Protein AF-A0A9X0CM76-F1 (afdb_monomer_lite)

pLDDT: mean 75.49, std 19.3, range [27.56, 98.38]

Radius of gyration: 37.29 Å; chains: 1; bounding box: 76×87×122 Å

Organism: NCBI:txid174260

InterPro domains:
  IPR015422 Pyridoxal phosphate-dependent transferase, small domain [G3DSA:3.90.1150.10] (5-113)
  IPR015424 Pyridoxal phosphate-dependent transferase [SSF53383] (2-119)
  IPR028751 Cation channel sperm-associated auxiliary subunit delta/epsilon [PTHR33722] (123-480)
  IPR053814 CATSPERD/E, C-terminal domain [PF22850] (267-472)

Sequence (485 aa):
MLAFRYALSEFKAEGGVDGRANRYMENCQVLQDGMRKLGFKKFLDDTHEGYIITSYYNPSHPNYNFEEFYNRLNDKDQVIYPGKVSNADCFRIGNIGKLYPADMEHLLKCIEEVLGEMGHEALLHNFRPTYFLDKGETIEAWAKLIPEPWEDNRLINPSSGGQEGGGQFPLDRKKTNDKGGTQLHKVVISVKALHIDNYMSMKFYRNLVILFRLSETASDVLFRIEAFSEDQTCVTLKAETNVTVGCPLSRHLILRGKPIRCDGFKNYSFVIPSYQQKRIFSANREVSDKTVEYDLLKLGCPYSVQNNKAFKPGIDLYDGETFVKEVDVNYVLWEQHGRTGYKYSATMKEAGCISEAQSWEKMTKAMQVPSMESAWNKENYQSCFKESSNDPVAAANLDQPYEILNSSQAASHIVWYDVGTFVFTLKVIDPDFSLCNLTVEFGVQVYGTRSVMEEIPTFVVLGSSCLTIIILLLSGYYTAVLCSD

Structure (mmCIF, N/CA/C/O backbone):
data_AF-A0A9X0CM76-F1
#
_entry.id   AF-A0A9X0CM76-F1
#
loop_
_atom_site.group_PDB
_atom_site.id
_atom_site.type_symbol
_atom_site.label_atom_id
_atom_site.label_alt_id
_atom_site.label_comp_id
_atom_site.label_asym_id
_atom_site.label_entity_id
_atom_site.label_seq_id
_atom_site.pdbx_PDB_ins_code
_atom_site.Cartn_x
_atom_site.Cartn_y
_atom_site.Cartn_z
_atom_site.occupancy
_atom_site.B_iso_or_equiv
_atom_site.auth_seq_id
_atom_site.auth_comp_id
_atom_site.auth_asym_id
_atom_site.auth_atom_id
_atom_site.pdbx_PDB_model_num
ATOM 1 N N . MET A 1 1 ? -25.161 -39.133 43.475 1.00 65.69 1 MET A N 1
ATOM 2 C CA . MET A 1 1 ? -25.213 -39.730 42.115 1.00 65.69 1 MET A CA 1
ATOM 3 C C . MET A 1 1 ? -26.535 -39.512 41.364 1.00 65.69 1 MET A C 1
ATOM 5 O O . MET A 1 1 ? -26.507 -39.578 40.142 1.00 65.69 1 MET A O 1
ATOM 9 N N . LEU A 1 2 ? -27.668 -39.210 42.022 1.00 91.56 2 LEU A N 1
ATOM 10 C CA . LEU A 1 2 ? -28.949 -38.939 41.337 1.00 91.56 2 LEU A CA 1
ATOM 11 C C . LEU A 1 2 ? -28.880 -37.751 40.351 1.00 91.56 2 LEU A C 1
ATOM 13 O O . LEU A 1 2 ? -29.299 -37.895 39.207 1.00 91.56 2 LEU A O 1
ATOM 17 N N . ALA A 1 3 ? -28.269 -36.627 40.747 1.00 93.50 3 ALA A N 1
ATOM 18 C CA . ALA A 1 3 ? -28.123 -35.446 39.884 1.00 93.50 3 ALA A CA 1
ATOM 19 C C . ALA A 1 3 ? -27.308 -35.723 38.606 1.00 93.50 3 ALA A C 1
ATOM 21 O O . ALA A 1 3 ? -27.710 -35.325 37.518 1.00 93.50 3 ALA A O 1
ATOM 22 N N . PHE A 1 4 ? -26.202 -36.469 38.707 1.00 95.56 4 PHE A N 1
ATOM 23 C CA . PHE A 1 4 ? -25.381 -36.812 37.539 1.00 95.56 4 PHE A CA 1
ATOM 24 C C . PHE A 1 4 ? -26.124 -37.724 36.555 1.00 95.56 4 PHE A C 1
ATOM 26 O O . PHE A 1 4 ? -26.039 -37.534 35.346 1.00 95.56 4 PHE A O 1
ATOM 33 N N . ARG A 1 5 ? -26.919 -38.679 37.060 1.00 95.62 5 ARG A N 1
ATOM 34 C CA . ARG A 1 5 ? -27.781 -39.509 36.207 1.00 95.62 5 ARG A CA 1
ATOM 35 C C . ARG A 1 5 ? -28.795 -38.659 35.436 1.00 95.62 5 ARG A C 1
ATOM 37 O O . ARG A 1 5 ? -29.006 -38.920 34.256 1.00 95.62 5 ARG A O 1
ATOM 44 N N . TYR A 1 6 ? -29.387 -37.657 36.083 1.00 95.88 6 TYR A N 1
ATOM 45 C CA . TYR A 1 6 ? -30.317 -36.737 35.428 1.00 95.88 6 TYR A CA 1
ATOM 46 C C . TYR A 1 6 ? -29.615 -35.842 34.388 1.00 95.88 6 TYR A C 1
ATOM 48 O O . TYR A 1 6 ? -30.087 -35.710 33.261 1.00 95.88 6 TYR A O 1
ATOM 56 N N . ALA A 1 7 ? -28.418 -35.336 34.701 1.00 95.94 7 ALA A N 1
ATOM 57 C CA . ALA A 1 7 ? -27.594 -34.591 33.746 1.00 95.94 7 ALA A CA 1
ATOM 58 C C . ALA A 1 7 ? -27.232 -35.427 32.503 1.00 95.94 7 ALA A C 1
ATOM 60 O O . ALA A 1 7 ? -27.201 -34.902 31.391 1.00 95.94 7 ALA A O 1
ATOM 61 N N . LEU A 1 8 ? -27.002 -36.738 32.664 1.00 96.69 8 LEU A N 1
ATOM 62 C CA . LEU A 1 8 ? -26.784 -37.654 31.540 1.00 96.69 8 LEU A CA 1
ATOM 63 C C . LEU A 1 8 ? -28.044 -37.862 30.689 1.00 96.69 8 LEU A C 1
ATOM 65 O O . LEU A 1 8 ? -27.916 -38.041 29.479 1.00 96.69 8 LEU A O 1
ATOM 69 N N . SER A 1 9 ? -29.248 -37.851 31.276 1.00 96.56 9 SER A N 1
ATOM 70 C CA . SER A 1 9 ? -30.484 -37.887 30.481 1.00 96.56 9 SER A CA 1
ATOM 71 C C . SER A 1 9 ? -30.706 -36.595 29.700 1.00 96.56 9 SER A C 1
ATOM 73 O O . SER A 1 9 ? -31.001 -36.679 28.512 1.00 96.56 9 SER A O 1
ATOM 75 N N . GLU A 1 10 ? -30.493 -35.425 30.310 1.00 96.94 10 GLU A N 1
ATOM 76 C CA . GLU A 1 10 ? -30.585 -34.137 29.605 1.00 96.94 10 GLU A CA 1
ATOM 77 C C . GLU A 1 10 ? -29.534 -34.033 28.495 1.00 96.94 10 GLU A C 1
ATOM 79 O O . GLU A 1 10 ? -29.853 -33.642 27.380 1.00 96.94 10 GLU A O 1
ATOM 84 N N . PHE A 1 11 ? -28.300 -34.476 28.757 1.00 96.88 11 PHE A N 1
ATOM 85 C CA . PHE A 1 11 ? -27.236 -34.546 27.752 1.00 96.88 11 PHE A CA 1
ATOM 86 C C . PHE A 1 11 ? -27.614 -35.408 26.549 1.00 96.88 11 PHE A C 1
ATOM 88 O O . PHE A 1 11 ? -27.370 -35.019 25.412 1.00 96.88 11 PHE A O 1
ATOM 95 N N . LYS A 1 12 ? -28.235 -36.570 26.778 1.00 96.88 12 LYS A N 1
ATOM 96 C CA . LYS A 1 12 ? -28.722 -37.423 25.686 1.00 96.88 12 LYS A CA 1
ATOM 97 C C . LYS A 1 12 ? -29.874 -36.768 24.924 1.00 96.88 12 LYS A C 1
ATOM 99 O O . LYS A 1 12 ? -29.884 -36.846 23.702 1.00 96.88 12 LYS A O 1
ATOM 104 N N . ALA A 1 13 ? -30.809 -36.126 25.626 1.00 96.88 13 ALA A N 1
ATOM 105 C CA . ALA A 1 13 ? -31.938 -35.426 25.012 1.00 96.88 13 ALA A CA 1
ATOM 106 C C . ALA A 1 13 ? -31.493 -34.234 24.148 1.00 96.88 13 ALA A C 1
ATOM 108 O O . ALA A 1 13 ? -32.104 -33.962 23.122 1.00 96.88 13 ALA A O 1
ATOM 109 N N . GLU A 1 14 ? -30.401 -33.571 24.529 1.00 96.62 14 GLU A N 1
ATOM 110 C CA . GLU A 1 14 ? -29.774 -32.476 23.781 1.00 96.62 14 GLU A CA 1
ATOM 111 C C . GLU A 1 14 ? -29.031 -32.942 22.509 1.00 96.62 14 GLU A C 1
ATOM 113 O O . GLU A 1 14 ? -28.583 -32.118 21.722 1.00 96.62 14 GLU A O 1
ATOM 118 N N . GLY A 1 15 ? -28.889 -34.254 22.279 1.00 97.12 15 GLY A N 1
ATOM 119 C CA . GLY A 1 15 ? -28.137 -34.796 21.139 1.00 97.12 15 GLY A CA 1
ATOM 120 C C . GLY A 1 15 ? -26.705 -35.222 21.475 1.00 97.12 15 GLY A C 1
ATOM 121 O O . GLY A 1 15 ? -25.874 -35.366 20.582 1.00 97.12 15 GLY A O 1
ATOM 122 N N . GLY A 1 16 ? -26.398 -35.445 22.755 1.00 97.00 16 GLY A N 1
ATOM 123 C CA . GLY A 1 16 ? -25.097 -35.936 23.195 1.00 97.00 16 GLY A CA 1
ATOM 124 C C . GLY A 1 16 ? -23.978 -34.921 22.971 1.00 97.00 16 GLY A C 1
ATOM 125 O O . GLY A 1 16 ? -24.158 -33.721 23.184 1.00 97.00 16 GLY A O 1
ATOM 126 N N . VAL A 1 17 ? -22.795 -35.417 22.594 1.00 96.94 17 VAL A N 1
ATOM 127 C CA . VAL A 1 17 ? -21.596 -34.581 22.428 1.00 96.94 17 VAL A CA 1
ATOM 128 C C . VAL A 1 17 ? -21.822 -33.536 21.342 1.00 96.94 17 VAL A C 1
ATOM 130 O O . VAL A 1 17 ? -21.601 -32.361 21.609 1.00 96.94 17 VAL A O 1
ATOM 133 N N . ASP A 1 18 ? -22.310 -33.944 20.170 1.00 97.25 18 ASP A N 1
ATOM 134 C CA . ASP A 1 18 ? -22.439 -33.060 19.008 1.00 97.25 18 ASP A CA 1
ATOM 135 C C . ASP A 1 18 ? -23.444 -31.934 19.263 1.00 97.25 18 ASP A C 1
ATOM 137 O O . ASP A 1 18 ? -23.136 -30.765 19.041 1.00 97.25 18 ASP A O 1
ATOM 141 N N . GLY A 1 19 ? -24.619 -32.262 19.813 1.00 97.25 19 GLY A N 1
ATOM 142 C CA . GLY A 1 19 ? -25.639 -31.259 20.131 1.00 97.25 19 GLY A CA 1
ATOM 143 C C . GLY A 1 19 ? -25.148 -30.217 21.139 1.00 97.25 19 GLY A C 1
ATOM 144 O O . GLY A 1 19 ? -25.282 -29.012 20.916 1.00 97.25 19 GLY A O 1
ATOM 145 N N . ARG A 1 20 ? -24.489 -30.666 22.213 1.00 98.00 20 ARG A N 1
ATOM 146 C CA . ARG A 1 20 ? -23.946 -29.766 23.238 1.00 98.00 20 ARG A CA 1
ATOM 147 C C . ARG A 1 20 ? -22.737 -28.968 22.751 1.00 98.00 20 ARG A C 1
ATOM 149 O O . ARG A 1 20 ? -22.618 -27.793 23.086 1.00 98.00 20 ARG A O 1
ATOM 156 N N . ALA A 1 21 ? -21.850 -29.587 21.972 1.00 97.38 21 ALA A N 1
ATOM 157 C CA . ALA A 1 21 ? -20.701 -28.915 21.374 1.00 97.38 21 ALA A CA 1
ATOM 158 C C . ALA A 1 21 ? -21.150 -27.801 20.424 1.00 97.38 21 ALA A C 1
ATOM 160 O O . ALA A 1 21 ? -20.623 -26.696 20.514 1.00 97.38 21 ALA A O 1
ATOM 161 N N . ASN A 1 22 ? -22.167 -28.050 19.592 1.00 97.56 22 ASN A N 1
ATOM 162 C CA . ASN A 1 22 ? -22.740 -27.037 18.704 1.00 97.56 22 ASN A CA 1
ATOM 163 C C . ASN A 1 22 ? -23.244 -25.819 19.481 1.00 97.56 22 ASN A C 1
ATOM 165 O O . ASN A 1 22 ? -22.874 -24.695 19.152 1.00 97.56 22 ASN A O 1
ATOM 169 N N . ARG A 1 23 ? -23.999 -26.032 20.567 1.00 98.06 23 ARG A N 1
ATOM 170 C CA . ARG A 1 23 ? -24.462 -24.929 21.420 1.00 98.06 23 ARG A CA 1
ATOM 171 C C . ARG A 1 23 ? -23.308 -24.170 22.075 1.00 98.06 23 ARG A C 1
ATOM 173 O O . ARG A 1 23 ? -23.333 -22.947 22.121 1.00 98.06 23 ARG A O 1
ATOM 180 N N . TYR A 1 24 ? -22.290 -24.866 22.581 1.00 98.19 24 TYR A N 1
ATOM 181 C CA . TYR A 1 24 ? -21.132 -24.195 23.181 1.00 98.19 24 TYR A CA 1
ATOM 182 C C . TYR A 1 24 ? -20.336 -23.382 22.151 1.00 98.19 24 TYR A C 1
ATOM 184 O O . TYR A 1 24 ? -19.917 -22.270 22.459 1.00 98.19 24 TYR A O 1
ATOM 192 N N . MET A 1 25 ? -20.178 -23.886 20.924 1.00 96.94 25 MET A N 1
ATOM 193 C CA . MET A 1 25 ? -19.559 -23.134 19.828 1.00 96.94 25 MET A CA 1
ATOM 194 C C . MET A 1 25 ? -20.367 -21.886 19.463 1.00 96.94 25 MET A C 1
ATOM 196 O O . MET A 1 25 ? -19.781 -20.813 19.339 1.00 96.94 25 MET A O 1
ATOM 200 N N . GLU A 1 26 ? -21.693 -21.997 19.357 1.00 98.00 26 GLU A N 1
ATOM 201 C CA . GLU A 1 26 ? -22.575 -20.860 19.068 1.00 98.00 26 GLU A CA 1
ATOM 202 C C . GLU A 1 26 ? -22.518 -19.803 20.182 1.00 98.00 26 GLU A C 1
ATOM 204 O O . GLU A 1 26 ? -22.287 -18.626 19.907 1.00 98.00 26 GLU A O 1
ATOM 209 N N . ASN A 1 27 ? -22.616 -20.221 21.450 1.00 98.38 27 ASN A N 1
ATOM 210 C CA . ASN A 1 27 ? -22.455 -19.324 22.595 1.00 98.38 27 ASN A CA 1
ATOM 211 C C . ASN A 1 27 ? -21.094 -18.613 22.567 1.00 98.38 27 ASN A C 1
ATOM 213 O O . ASN A 1 27 ? -21.009 -17.405 22.789 1.00 98.38 27 ASN A O 1
ATOM 217 N N . CYS A 1 28 ? -20.022 -19.366 22.299 1.00 96.81 28 CYS A N 1
ATOM 218 C CA . CYS A 1 28 ? -18.670 -18.830 22.204 1.00 96.81 28 CYS A CA 1
ATOM 219 C C . CYS A 1 28 ? -18.570 -17.776 21.102 1.00 96.81 28 CYS A C 1
ATOM 221 O O . CYS A 1 28 ? -18.026 -16.700 21.337 1.00 96.81 28 CYS A O 1
ATOM 223 N N . GLN A 1 29 ? -19.143 -18.044 19.931 1.00 96.06 29 GLN A N 1
ATOM 224 C CA . GLN A 1 29 ? -19.133 -17.111 18.813 1.00 96.06 29 GLN A CA 1
ATOM 225 C C . GLN A 1 29 ? -19.881 -15.813 19.143 1.00 96.06 29 GLN A C 1
ATOM 227 O O . GLN A 1 29 ? -19.315 -14.733 18.975 1.00 96.06 29 GLN A O 1
ATOM 232 N N . VAL A 1 30 ? -21.105 -15.906 19.679 1.00 97.44 30 VAL A N 1
ATOM 233 C CA . VAL A 1 30 ? -21.900 -14.734 20.091 1.00 97.44 30 VAL A CA 1
ATOM 234 C C . VAL A 1 30 ? -21.137 -13.888 21.109 1.00 97.44 30 VAL A C 1
ATOM 236 O O . VAL A 1 30 ? -21.009 -12.673 20.940 1.00 97.44 30 VAL A O 1
ATOM 239 N N . LEU A 1 31 ? -20.568 -14.534 22.131 1.00 96.19 31 LEU A N 1
ATOM 240 C CA . LEU A 1 31 ? -19.777 -13.868 23.159 1.00 96.19 31 LEU A CA 1
ATOM 241 C C . LEU A 1 31 ? -18.532 -13.192 22.570 1.00 96.19 31 LEU A C 1
ATOM 243 O O . LEU A 1 31 ? -18.274 -12.025 22.855 1.00 96.19 31 LEU A O 1
ATOM 247 N N . GLN A 1 32 ? -17.756 -13.893 21.741 1.00 92.31 32 GLN A N 1
ATOM 248 C CA . GLN A 1 32 ? -16.532 -13.347 21.156 1.00 92.31 32 GLN A CA 1
ATOM 249 C C . GLN A 1 32 ? -16.815 -12.166 20.226 1.00 92.31 32 GLN A C 1
ATOM 251 O O . GLN A 1 32 ? -16.112 -11.156 20.300 1.00 92.31 32 GLN A O 1
ATOM 256 N N . ASP A 1 33 ? -17.856 -12.252 19.399 1.00 87.00 33 ASP A N 1
ATOM 257 C CA . ASP A 1 33 ? -18.255 -11.164 18.509 1.00 87.00 33 ASP A CA 1
ATOM 258 C C . ASP A 1 33 ? -18.768 -9.950 19.291 1.00 87.00 33 ASP A C 1
ATOM 260 O O . ASP A 1 33 ? -18.425 -8.814 18.957 1.00 87.00 33 ASP A O 1
ATOM 264 N N . GLY A 1 34 ? -19.548 -10.170 20.351 1.00 80.25 34 GLY A N 1
ATOM 265 C CA . GLY A 1 34 ? -20.029 -9.108 21.231 1.00 80.25 34 GLY A CA 1
ATOM 266 C C . GLY A 1 34 ? -18.911 -8.426 22.014 1.00 80.25 34 GLY A C 1
ATOM 267 O O . GLY A 1 34 ? -18.775 -7.207 21.961 1.00 80.25 34 GLY A O 1
ATOM 268 N N . MET A 1 35 ? -18.046 -9.201 22.668 1.00 84.62 35 MET A N 1
ATOM 269 C CA . MET A 1 35 ? -16.908 -8.672 23.427 1.00 84.62 35 MET A CA 1
ATOM 270 C C . MET A 1 35 ? -15.946 -7.891 22.525 1.00 84.62 35 MET A C 1
ATOM 272 O O . MET A 1 35 ? -15.453 -6.835 22.919 1.00 84.62 35 MET A O 1
ATOM 276 N N . ARG A 1 36 ? -15.734 -8.350 21.280 1.00 80.56 36 ARG A N 1
ATOM 277 C CA . ARG A 1 36 ? -14.950 -7.619 20.272 1.00 80.56 36 ARG A CA 1
ATOM 278 C C . ARG A 1 36 ? -15.606 -6.286 19.898 1.00 80.56 36 ARG A C 1
ATOM 280 O O . ARG A 1 36 ? -14.904 -5.286 19.783 1.00 80.56 36 ARG A O 1
ATOM 287 N N . LYS A 1 37 ? -16.935 -6.246 19.729 1.00 72.50 37 LYS A N 1
ATOM 288 C CA . LYS A 1 37 ? -17.690 -4.999 19.473 1.00 72.50 37 LYS A CA 1
ATOM 289 C C . LYS A 1 37 ? -17.604 -4.013 20.643 1.00 72.50 37 LYS A C 1
ATOM 291 O O . LYS A 1 37 ? -17.579 -2.811 20.400 1.00 72.50 37 LYS A O 1
ATOM 296 N N . LEU A 1 38 ? -17.516 -4.522 21.873 1.00 69.56 38 LEU A N 1
ATOM 297 C CA . LEU A 1 38 ? -17.310 -3.740 23.098 1.00 69.56 38 LEU A CA 1
ATOM 298 C C . LEU A 1 38 ? -15.839 -3.329 23.321 1.00 69.56 38 LEU A C 1
ATOM 300 O O . LEU A 1 38 ? -15.538 -2.634 24.284 1.00 69.56 38 LEU A O 1
ATOM 304 N N . GLY A 1 39 ? -14.917 -3.725 22.434 1.00 70.44 39 GLY A N 1
ATOM 305 C CA . GLY A 1 39 ? -13.511 -3.311 22.474 1.00 70.44 39 GLY A CA 1
ATOM 306 C C . GLY A 1 39 ? -12.586 -4.202 23.311 1.00 70.44 39 GLY A C 1
ATOM 307 O O . GLY A 1 39 ? -11.403 -3.888 23.441 1.00 70.44 39 GLY A O 1
ATOM 308 N N . PHE A 1 40 ? -13.069 -5.329 23.844 1.00 79.00 40 PHE A N 1
ATOM 309 C CA . PHE A 1 40 ? -12.217 -6.271 24.571 1.00 79.00 40 PHE A CA 1
ATOM 310 C C . PHE A 1 40 ? -11.341 -7.090 23.622 1.00 79.00 40 PHE A C 1
ATOM 312 O O . PHE A 1 40 ? -11.770 -7.547 22.559 1.00 79.00 40 PHE A O 1
ATOM 319 N N . LYS A 1 41 ? -10.103 -7.338 24.054 1.00 80.12 41 LYS A N 1
ATOM 320 C CA . LYS A 1 41 ? -9.128 -8.157 23.332 1.00 80.12 41 LYS A CA 1
ATOM 321 C C . LYS A 1 41 ? -8.969 -9.515 24.016 1.00 80.12 41 LYS A C 1
ATOM 323 O O . LYS A 1 41 ? -8.736 -9.572 25.224 1.00 80.12 41 LYS A O 1
ATOM 328 N N . LYS A 1 42 ? -9.062 -10.598 23.239 1.00 86.88 42 LYS A N 1
ATOM 329 C CA . LYS A 1 42 ? -8.761 -11.958 23.713 1.00 86.88 42 LYS A CA 1
ATOM 330 C C . LYS A 1 42 ? -7.273 -12.109 24.031 1.00 86.88 42 LYS A C 1
ATOM 332 O O . LYS A 1 42 ? -6.434 -11.465 23.401 1.00 86.88 42 LYS A O 1
ATOM 337 N N . PHE A 1 43 ? -6.963 -12.960 25.002 1.00 85.38 43 PHE A N 1
ATOM 338 C CA . PHE A 1 43 ? -5.590 -13.278 25.391 1.00 85.38 43 PHE A CA 1
ATOM 339 C C . PHE A 1 43 ? -4.913 -14.228 24.396 1.00 85.38 43 PHE A C 1
ATOM 341 O O . PHE A 1 43 ? -3.764 -14.007 24.024 1.00 85.38 43 PHE A O 1
ATOM 348 N N . LEU A 1 44 ? -5.630 -15.267 23.961 1.00 85.31 44 LEU A N 1
ATOM 349 C CA . LEU A 1 44 ? -5.152 -16.230 22.974 1.00 85.31 44 LEU A CA 1
ATOM 350 C C . LEU A 1 44 ? -5.693 -15.880 21.583 1.00 85.31 44 LEU A C 1
ATOM 352 O O . LEU A 1 44 ? -6.752 -15.263 21.438 1.00 85.31 44 LEU A O 1
ATOM 356 N N . ASP A 1 45 ? -4.938 -16.266 20.562 1.00 78.81 45 ASP A N 1
ATOM 357 C CA . ASP A 1 45 ? -5.367 -16.209 19.170 1.00 78.81 45 ASP A CA 1
ATOM 358 C C . ASP A 1 45 ? -6.316 -17.375 18.829 1.00 78.81 45 ASP A C 1
ATOM 360 O O . ASP A 1 45 ? -6.482 -18.338 19.583 1.00 78.81 45 ASP A O 1
ATOM 364 N N . ASP A 1 46 ? -6.963 -17.284 17.667 1.00 76.88 46 ASP A N 1
ATOM 365 C CA . ASP A 1 46 ? -7.993 -18.244 17.250 1.00 76.88 46 ASP A CA 1
ATOM 366 C C . ASP A 1 46 ? -7.443 -19.661 17.003 1.00 76.88 46 ASP A C 1
ATOM 368 O O . ASP A 1 46 ? -8.208 -20.621 16.953 1.00 76.88 46 ASP A O 1
ATOM 372 N N . THR A 1 47 ? -6.125 -19.818 16.848 1.00 76.56 47 THR A N 1
ATOM 373 C CA . THR A 1 47 ? -5.483 -21.104 16.536 1.00 76.56 47 THR A CA 1
ATOM 374 C C . THR A 1 47 ? -5.280 -21.991 17.765 1.00 76.56 47 THR A C 1
ATOM 376 O O . THR A 1 47 ? -5.116 -23.202 17.605 1.00 76.56 47 THR A O 1
ATOM 379 N N . HIS A 1 48 ? -5.323 -21.428 18.978 1.00 78.81 48 HIS A N 1
ATOM 380 C CA . HIS A 1 48 ? -5.067 -22.158 20.227 1.00 78.81 48 HIS A CA 1
ATOM 381 C C . HIS A 1 48 ? -6.262 -22.186 21.198 1.00 78.81 48 HIS A C 1
ATOM 383 O O . HIS A 1 48 ? -6.180 -22.837 22.244 1.00 78.81 48 HIS A O 1
ATOM 389 N N . GLU A 1 49 ? -7.372 -21.506 20.892 1.00 78.94 49 GLU A N 1
ATOM 390 C CA . GLU A 1 49 ? -8.552 -21.469 21.764 1.00 78.94 49 GLU A CA 1
ATOM 391 C C . GLU A 1 49 ? -9.535 -22.622 21.527 1.00 78.94 49 GLU A C 1
ATOM 393 O O . GLU A 1 49 ? -9.862 -22.996 20.404 1.00 78.94 49 GLU A O 1
ATOM 398 N N . GLY A 1 50 ? -10.076 -23.150 22.628 1.00 89.50 50 GLY A N 1
ATOM 399 C CA . GLY A 1 50 ? -11.292 -23.960 22.606 1.00 89.50 50 GLY A CA 1
ATOM 400 C C . GLY A 1 50 ? -12.551 -23.101 22.766 1.00 89.50 50 GLY A C 1
ATOM 401 O O . GLY A 1 50 ? -12.486 -21.917 23.078 1.00 89.50 50 GLY A O 1
ATOM 402 N N . TYR A 1 51 ? -13.723 -23.721 22.643 1.00 93.62 51 TYR A N 1
ATOM 403 C CA . TYR A 1 51 ? -15.027 -23.044 22.721 1.00 93.62 51 TYR A CA 1
ATOM 404 C C . TYR A 1 51 ? -15.709 -23.133 24.101 1.00 93.62 51 TYR A C 1
ATOM 406 O O . TYR A 1 51 ? -16.922 -23.017 24.194 1.00 93.62 51 TYR A O 1
ATOM 414 N N . ILE A 1 52 ? -14.948 -23.381 25.174 1.00 95.75 52 ILE A N 1
ATOM 415 C CA . ILE A 1 52 ? -15.479 -23.637 26.532 1.00 95.75 52 ILE A CA 1
ATOM 416 C C . ILE A 1 52 ? -15.388 -22.408 27.451 1.00 95.75 52 ILE A C 1
ATOM 418 O O . ILE A 1 52 ? -16.240 -22.180 28.313 1.00 95.75 52 ILE A O 1
ATOM 422 N N . ILE A 1 53 ? -14.304 -21.646 27.327 1.00 94.62 53 ILE A N 1
ATOM 423 C CA . ILE A 1 53 ? -14.020 -20.467 28.144 1.00 94.62 53 ILE A CA 1
ATOM 424 C C . ILE A 1 53 ? -13.057 -19.572 27.374 1.00 94.62 53 ILE A C 1
ATOM 426 O O . ILE A 1 53 ? -12.100 -20.067 26.780 1.00 94.62 53 ILE A O 1
ATOM 430 N N . THR A 1 54 ? -13.289 -18.265 27.406 1.00 93.25 54 THR A N 1
ATOM 431 C CA . THR A 1 54 ? -12.438 -17.282 26.725 1.00 93.25 54 THR A CA 1
ATOM 432 C C . THR A 1 54 ? -11.792 -16.363 27.753 1.00 93.25 54 THR A C 1
ATOM 434 O O . THR A 1 54 ? -12.427 -15.969 28.734 1.00 93.25 54 THR A O 1
ATOM 437 N N . SER A 1 55 ? -10.508 -16.059 27.552 1.00 92.00 55 SER A N 1
ATOM 438 C CA . SER A 1 55 ? -9.748 -15.141 28.408 1.00 92.00 55 SER A CA 1
ATOM 439 C C . SER A 1 55 ? -9.606 -13.795 27.709 1.00 92.00 55 SER A C 1
ATOM 441 O O . SER A 1 55 ? -9.192 -13.750 26.553 1.00 92.00 55 SER A O 1
ATOM 443 N N . TYR A 1 56 ? -9.910 -12.708 28.411 1.00 88.19 56 TYR A N 1
ATOM 444 C CA . TYR A 1 56 ? -9.811 -11.339 27.910 1.00 88.19 56 TYR A CA 1
ATOM 445 C C . TYR A 1 56 ? -8.821 -10.546 28.753 1.00 88.19 56 TYR A C 1
ATOM 447 O O . TYR A 1 56 ? -8.773 -10.712 29.974 1.00 88.19 56 TYR A O 1
ATOM 455 N N . TYR A 1 57 ? -8.047 -9.672 28.113 1.00 82.88 57 TYR A N 1
ATOM 456 C CA . TYR A 1 57 ? -7.233 -8.697 28.834 1.00 82.88 57 TYR A CA 1
ATOM 457 C C . TYR A 1 57 ? -8.132 -7.748 29.631 1.00 82.88 57 TYR A C 1
ATOM 459 O O . TYR A 1 57 ? -9.172 -7.311 29.132 1.00 82.88 57 TYR A O 1
ATOM 467 N N . ASN A 1 58 ? -7.710 -7.397 30.847 1.00 79.06 58 ASN A N 1
ATOM 468 C CA . ASN A 1 58 ? -8.300 -6.261 31.547 1.00 79.06 58 ASN A CA 1
ATOM 469 C C . ASN A 1 58 ? -8.062 -4.981 30.718 1.00 79.06 58 ASN A C 1
ATOM 471 O O . ASN A 1 58 ? -6.952 -4.792 30.207 1.00 79.06 58 ASN A O 1
ATOM 475 N N . PRO A 1 59 ? -9.064 -4.098 30.564 1.00 78.25 59 PRO A N 1
ATOM 476 C CA . PRO A 1 59 ? -8.866 -2.767 30.013 1.00 78.25 59 PRO A CA 1
ATOM 477 C C . PRO A 1 59 ? -7.739 -2.020 30.732 1.00 78.25 59 PRO A C 1
ATOM 479 O O . PRO A 1 59 ? -7.661 -2.015 31.956 1.00 78.25 59 PRO A O 1
ATOM 482 N N . SER A 1 60 ? -6.892 -1.332 29.969 1.00 66.81 60 SER A N 1
ATOM 483 C CA . SER A 1 60 ? -5.793 -0.514 30.501 1.00 66.81 60 SER A CA 1
ATOM 484 C C . SER A 1 60 ? -6.249 0.857 31.017 1.00 66.81 60 SER A C 1
ATOM 486 O O . SER A 1 60 ? -5.423 1.740 31.241 1.00 66.81 60 SER A O 1
ATOM 488 N N . HIS A 1 61 ? -7.561 1.080 31.129 1.00 63.84 61 HIS A N 1
ATOM 489 C CA . HIS A 1 61 ? -8.118 2.362 31.538 1.00 63.84 61 HIS A CA 1
ATOM 490 C C . HIS A 1 61 ? -7.825 2.613 33.029 1.00 63.84 61 HIS A C 1
ATOM 492 O O . HIS A 1 61 ? -8.072 1.713 33.830 1.00 63.84 61 HIS A O 1
ATOM 498 N N . PRO A 1 62 ? -7.373 3.817 33.441 1.00 61.16 62 PRO A N 1
ATOM 499 C CA . PRO A 1 62 ? -7.008 4.096 34.837 1.00 61.16 62 PRO A CA 1
ATOM 500 C C . PRO A 1 62 ? -8.130 3.848 35.853 1.00 61.16 62 PRO A C 1
ATOM 502 O O . PRO A 1 62 ? -7.856 3.499 36.996 1.00 61.16 62 PRO A O 1
ATOM 505 N N . ASN A 1 63 ? -9.386 4.007 35.425 1.00 63.84 63 ASN A N 1
ATOM 506 C CA . ASN A 1 63 ? -10.563 3.775 36.270 1.00 63.84 63 ASN A CA 1
ATOM 507 C C . ASN A 1 63 ? -11.087 2.329 36.214 1.00 63.84 63 ASN A C 1
ATOM 509 O O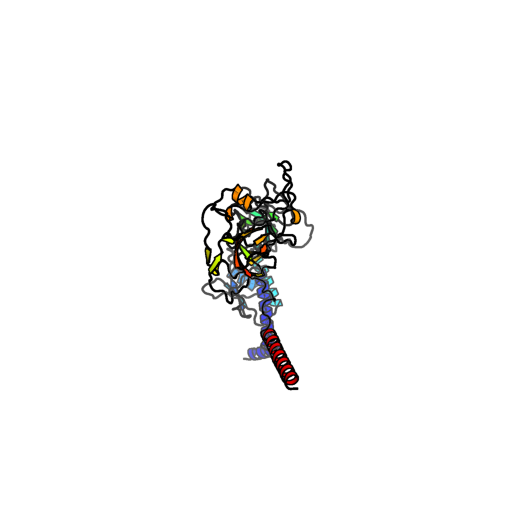 . ASN A 1 63 ? -12.094 2.038 36.845 1.00 63.84 63 ASN A O 1
ATOM 513 N N . TYR A 1 64 ? -10.484 1.431 35.425 1.00 74.25 64 TYR A N 1
ATOM 514 C CA . TYR A 1 64 ? -10.968 0.053 35.353 1.00 74.25 64 TYR A CA 1
ATOM 515 C C . TYR A 1 64 ? -10.441 -0.750 36.543 1.00 74.25 64 TYR A C 1
ATOM 517 O O . TYR A 1 64 ? -9.233 -0.916 36.720 1.00 74.25 64 TYR A O 1
ATOM 525 N N . ASN A 1 65 ? -11.363 -1.294 37.332 1.00 84.50 65 ASN A N 1
ATOM 526 C CA . ASN A 1 65 ? -11.072 -2.207 38.426 1.00 84.50 65 ASN A CA 1
ATOM 527 C C . ASN A 1 65 ? -11.898 -3.491 38.247 1.00 84.50 65 ASN A C 1
ATOM 529 O O . ASN A 1 65 ? -13.124 -3.442 38.166 1.00 84.50 65 ASN A O 1
ATOM 533 N N . PHE A 1 66 ? -11.226 -4.646 38.189 1.00 88.06 66 PHE A N 1
ATOM 534 C CA . PHE A 1 66 ? -11.904 -5.927 37.961 1.00 88.06 66 PHE A CA 1
ATOM 535 C C . PHE A 1 66 ? -12.869 -6.305 39.094 1.00 88.06 66 PHE A C 1
ATOM 537 O O . PHE A 1 66 ? -13.906 -6.900 38.825 1.00 88.06 66 PHE A O 1
ATOM 544 N N . GLU A 1 67 ? -12.546 -5.981 40.346 1.00 90.25 67 GLU A N 1
ATOM 545 C CA . GLU A 1 67 ? -13.405 -6.291 41.493 1.00 90.25 67 GLU A CA 1
ATOM 546 C C . GLU A 1 67 ? -14.714 -5.499 41.423 1.00 90.25 67 GLU A C 1
ATOM 548 O O . GLU A 1 67 ? -15.788 -6.072 41.593 1.00 90.25 67 GLU A O 1
ATOM 553 N N . GLU A 1 68 ? -14.649 -4.213 41.076 1.00 90.62 68 GLU A N 1
ATOM 554 C CA . GLU A 1 68 ? -15.846 -3.398 40.852 1.00 90.62 68 GLU A CA 1
ATOM 555 C C . GLU A 1 68 ? -16.663 -3.893 39.650 1.00 90.62 68 GLU A C 1
ATOM 557 O O . GLU A 1 68 ? -17.878 -4.070 39.763 1.00 90.62 68 GLU A O 1
ATOM 562 N N . PHE A 1 69 ? -15.998 -4.185 38.527 1.00 90.19 69 PHE A N 1
ATOM 563 C CA . PHE A 1 69 ? -16.640 -4.732 37.331 1.00 90.19 69 PHE A CA 1
ATOM 564 C C . PHE A 1 69 ? -17.360 -6.057 37.623 1.00 90.19 69 PHE A C 1
ATOM 566 O O . PHE A 1 69 ? -18.515 -6.245 37.240 1.00 90.19 69 PHE A O 1
ATOM 573 N N . TYR A 1 70 ? -16.702 -6.959 38.357 1.00 94.50 70 TYR A N 1
ATOM 574 C CA . TYR A 1 70 ? -17.280 -8.223 38.800 1.00 94.50 70 TYR A CA 1
ATOM 575 C C . TYR A 1 70 ? -18.486 -8.007 39.718 1.00 94.50 70 TYR A C 1
ATOM 577 O O . TYR A 1 70 ? -19.523 -8.623 39.495 1.00 94.50 70 TYR A O 1
ATOM 585 N N . ASN A 1 71 ? -18.373 -7.139 40.729 1.00 93.94 71 ASN A N 1
ATOM 586 C CA . ASN A 1 71 ? -19.443 -6.924 41.703 1.00 93.94 71 ASN A CA 1
ATOM 587 C C . ASN A 1 71 ? -20.711 -6.379 41.034 1.00 93.94 71 ASN A C 1
ATOM 589 O O . ASN A 1 71 ? -21.794 -6.902 41.273 1.00 93.94 71 ASN A O 1
ATOM 593 N N . ARG A 1 72 ? -20.577 -5.414 40.119 1.00 92.25 72 ARG A N 1
ATOM 594 C CA . ARG A 1 72 ? -21.718 -4.840 39.388 1.00 92.25 72 ARG A CA 1
ATOM 595 C C . ARG A 1 72 ? -22.366 -5.823 38.414 1.00 92.25 72 ARG A C 1
ATOM 597 O O . ARG A 1 72 ? -23.583 -5.825 38.255 1.00 92.25 72 ARG A O 1
ATOM 604 N N . LEU A 1 73 ? -21.574 -6.679 37.766 1.00 94.31 73 LEU A N 1
ATOM 605 C CA . LEU A 1 73 ? -22.121 -7.773 36.959 1.00 94.31 73 LEU A CA 1
ATOM 606 C C . LEU A 1 73 ? -22.849 -8.794 37.833 1.00 94.31 73 LEU A C 1
ATOM 608 O O . LEU A 1 73 ? -23.945 -9.229 37.487 1.00 94.31 73 LEU A O 1
ATOM 612 N N . ASN A 1 74 ? -22.276 -9.127 38.987 1.00 94.62 74 ASN A N 1
ATOM 613 C CA . ASN A 1 74 ? -22.878 -10.041 39.944 1.00 94.62 74 ASN A CA 1
ATOM 614 C C . ASN A 1 74 ? -24.203 -9.491 40.507 1.00 94.62 74 ASN A C 1
ATOM 616 O O . ASN A 1 74 ? -25.142 -10.262 40.673 1.00 94.62 74 ASN A O 1
ATOM 620 N N . ASP A 1 75 ? -24.321 -8.175 40.706 1.00 94.81 75 ASP A N 1
ATOM 621 C CA . ASP A 1 75 ? -25.581 -7.507 41.077 1.00 94.81 75 ASP A CA 1
ATOM 622 C C . ASP A 1 75 ? -26.663 -7.606 39.980 1.00 94.81 75 ASP A C 1
ATOM 624 O O . ASP A 1 75 ? -27.852 -7.446 40.258 1.00 94.81 75 ASP A O 1
ATOM 628 N N . LYS A 1 76 ? -26.263 -7.906 38.737 1.00 93.81 76 LYS A N 1
ATOM 629 C CA . LYS A 1 76 ? -27.137 -8.213 37.589 1.00 93.81 76 LYS A CA 1
ATOM 630 C C . LYS A 1 76 ? -27.236 -9.725 37.315 1.00 93.81 76 LYS A C 1
ATOM 632 O O . LYS A 1 76 ? -27.537 -10.137 36.193 1.00 93.81 76 LYS A O 1
ATOM 637 N N . ASP A 1 77 ? -26.940 -10.554 38.316 1.00 95.00 77 ASP A N 1
ATOM 638 C CA . ASP A 1 77 ? -26.927 -12.022 38.247 1.00 95.00 77 ASP A CA 1
ATOM 639 C C . ASP A 1 77 ? -25.946 -12.605 37.202 1.00 95.00 77 ASP A C 1
ATOM 641 O O . ASP A 1 77 ? -26.094 -13.745 36.755 1.00 95.00 77 ASP A O 1
ATOM 645 N N . GLN A 1 78 ? -24.914 -11.844 36.816 1.00 97.19 78 GLN A N 1
ATOM 646 C CA . GLN A 1 78 ? -23.878 -12.263 35.870 1.00 97.19 78 GLN A CA 1
ATOM 647 C C . GLN A 1 78 ? -22.549 -12.541 36.586 1.00 97.19 78 GLN A C 1
ATOM 649 O O . GLN A 1 78 ? -21.850 -11.631 37.023 1.00 97.19 78 GLN A O 1
ATOM 654 N N . VAL A 1 79 ? -22.152 -13.813 36.669 1.00 95.56 79 VAL A N 1
ATOM 655 C CA . VAL A 1 79 ? -20.920 -14.225 37.364 1.00 95.56 79 VAL A CA 1
ATOM 656 C C . VAL A 1 79 ? -19.801 -14.517 36.362 1.00 95.56 79 VAL A C 1
ATOM 658 O O . VAL A 1 79 ? -19.896 -15.454 35.567 1.00 95.56 79 VAL A O 1
ATOM 661 N N . ILE A 1 80 ? -18.707 -13.752 36.433 1.00 95.62 80 ILE A N 1
ATOM 662 C CA . ILE A 1 80 ? -17.490 -13.950 35.621 1.00 95.62 80 ILE A CA 1
ATOM 663 C C . ILE A 1 80 ? -16.303 -14.412 36.481 1.00 95.62 80 ILE A C 1
ATOM 665 O O . ILE A 1 80 ? -16.362 -14.393 37.707 1.00 95.62 80 ILE A O 1
ATOM 669 N N . TYR A 1 81 ? -15.205 -14.851 35.861 1.00 90.62 81 TYR A N 1
ATOM 670 C CA . TYR A 1 81 ? -14.065 -15.424 36.583 1.00 90.62 81 TYR A CA 1
ATOM 671 C C . TYR A 1 81 ? -12.826 -14.525 36.527 1.00 90.62 81 TYR A C 1
ATOM 673 O O . TYR A 1 81 ? -12.466 -14.059 35.444 1.00 90.62 81 TYR A O 1
ATOM 681 N N . PRO A 1 82 ? -12.072 -14.368 37.631 1.00 88.50 82 PRO A N 1
ATOM 682 C CA . PRO A 1 82 ? -10.756 -13.745 37.567 1.00 88.50 82 PRO A CA 1
ATOM 683 C C . PRO A 1 82 ? -9.793 -14.578 36.705 1.00 88.50 82 PRO A C 1
ATOM 685 O O . PRO A 1 82 ? -9.872 -15.819 36.628 1.00 88.50 82 PRO A O 1
ATOM 688 N N . GLY A 1 83 ? -8.856 -13.898 36.046 1.00 77.31 83 GLY A N 1
ATOM 689 C CA . GLY A 1 83 ? -7.729 -14.535 35.378 1.00 77.31 83 GLY A CA 1
ATOM 690 C C . GLY A 1 83 ? -6.763 -15.123 36.401 1.00 77.31 83 GLY A C 1
ATOM 691 O O . GLY A 1 83 ? -6.576 -14.592 37.490 1.00 77.31 83 GLY A O 1
ATOM 692 N N . LYS A 1 84 ? -6.157 -16.261 36.058 1.00 61.91 84 LYS A N 1
ATOM 693 C CA . LYS A 1 84 ? -5.146 -16.939 36.887 1.00 61.91 84 LYS A CA 1
ATOM 694 C C . LYS A 1 84 ? -3.854 -17.146 36.095 1.00 61.91 84 LYS A C 1
ATOM 696 O O . LYS A 1 84 ? -3.238 -18.205 36.172 1.00 61.91 84 LYS A O 1
ATOM 701 N N . VAL A 1 85 ? -3.503 -16.170 35.259 1.00 61.28 85 VAL A N 1
ATOM 702 C CA . VAL A 1 85 ? -2.305 -16.212 34.413 1.00 61.28 85 VAL A CA 1
ATOM 703 C C . VAL A 1 85 ? -1.262 -15.299 35.048 1.00 61.28 85 VAL A C 1
ATOM 705 O O . VAL A 1 85 ? -1.534 -14.133 35.290 1.00 61.28 85 VAL A O 1
ATOM 708 N N . SER A 1 86 ? -0.078 -15.830 35.354 1.00 56.97 86 SER A N 1
ATOM 709 C CA . SER A 1 86 ? 0.948 -15.132 36.147 1.00 56.97 86 SER A CA 1
ATOM 710 C C . SER A 1 86 ? 1.586 -13.922 35.456 1.00 56.97 86 SER A C 1
ATOM 712 O O . SER A 1 86 ? 2.237 -13.128 36.124 1.00 56.97 86 SER A O 1
ATOM 714 N N . ASN A 1 87 ? 1.429 -13.798 34.132 1.00 64.75 87 ASN A N 1
ATOM 715 C CA . ASN A 1 87 ? 2.155 -12.827 33.307 1.00 64.75 87 ASN A CA 1
ATOM 716 C C . ASN A 1 87 ? 1.232 -11.840 32.563 1.00 64.75 87 ASN A C 1
ATOM 718 O O . ASN A 1 87 ? 1.722 -11.081 31.730 1.00 64.75 87 ASN A O 1
ATOM 722 N N . ALA A 1 88 ? -0.084 -11.868 32.805 1.00 66.94 88 ALA A N 1
ATOM 723 C CA . ALA A 1 88 ? -1.029 -10.946 32.176 1.00 66.94 88 ALA A CA 1
ATOM 724 C C . ALA A 1 88 ? -2.276 -10.738 33.043 1.00 66.94 88 ALA A C 1
ATOM 726 O O . ALA A 1 88 ? -2.917 -11.707 33.458 1.00 66.94 88 ALA A O 1
ATOM 727 N N . ASP A 1 89 ? -2.648 -9.474 33.248 1.00 79.06 89 ASP A N 1
ATOM 728 C CA . ASP A 1 89 ? -3.891 -9.102 33.919 1.00 79.06 89 ASP A CA 1
ATOM 729 C C . ASP A 1 89 ? -5.075 -9.366 32.991 1.00 79.06 89 ASP A C 1
ATOM 731 O O . ASP A 1 89 ? -5.305 -8.674 31.995 1.00 79.06 89 ASP A O 1
ATOM 735 N N . CYS A 1 90 ? -5.808 -10.432 33.290 1.00 87.44 90 CYS A N 1
ATOM 736 C CA . CYS A 1 90 ? -6.920 -10.912 32.483 1.00 87.44 90 CYS A CA 1
ATOM 737 C C . CYS A 1 90 ? -8.100 -11.313 33.368 1.00 87.44 90 CYS A C 1
ATOM 739 O O . CYS A 1 90 ? -7.958 -11.560 34.567 1.00 87.44 90 CYS A O 1
ATOM 741 N N . PHE A 1 91 ? -9.252 -11.480 32.735 1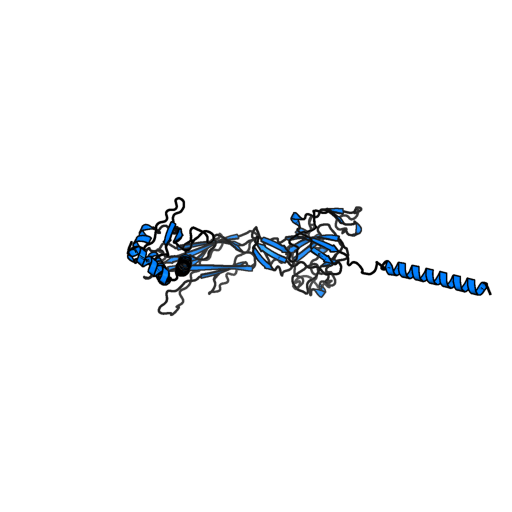.00 91.25 91 PHE A N 1
ATOM 742 C CA . PHE A 1 91 ? -10.418 -12.154 33.289 1.00 91.25 91 PHE A CA 1
ATOM 743 C C . PHE A 1 91 ? -10.953 -13.174 32.286 1.00 91.25 91 PHE A C 1
ATOM 745 O O . PHE A 1 91 ? -10.473 -13.275 31.156 1.00 91.25 91 PHE A O 1
ATOM 752 N N . ARG A 1 92 ? -11.900 -14.005 32.715 1.00 94.19 92 ARG A N 1
ATOM 753 C CA . ARG A 1 92 ? -12.423 -15.118 31.925 1.00 94.19 92 ARG A CA 1
ATOM 754 C C . ARG A 1 92 ? -13.937 -15.158 31.966 1.00 94.19 92 ARG A C 1
ATOM 756 O O . ARG A 1 92 ? -14.540 -14.966 33.020 1.00 94.19 92 ARG A O 1
ATOM 763 N N . ILE A 1 93 ? -14.529 -15.503 30.830 1.00 96.62 93 ILE A N 1
ATOM 764 C CA . ILE A 1 93 ? -15.964 -15.748 30.704 1.00 96.62 93 ILE A CA 1
ATOM 765 C C . ILE A 1 93 ? -16.154 -17.161 30.157 1.00 96.62 93 ILE A C 1
ATOM 767 O O . ILE A 1 93 ? -15.643 -17.502 29.088 1.00 96.62 93 ILE A O 1
ATOM 771 N N . GLY A 1 94 ? -16.840 -17.999 30.935 1.00 96.12 94 GLY A N 1
ATOM 772 C CA . GLY A 1 94 ? -17.256 -19.337 30.518 1.00 96.12 94 GLY A CA 1
ATOM 773 C C . GLY A 1 94 ? -18.622 -19.292 29.843 1.00 96.12 94 GLY A C 1
ATOM 774 O O . GLY A 1 94 ? -19.444 -18.445 30.171 1.00 96.12 94 GLY A O 1
ATOM 775 N N . ASN A 1 95 ? -18.873 -20.219 28.925 1.00 97.31 95 ASN A N 1
ATOM 776 C CA . ASN A 1 95 ? -20.105 -20.263 28.123 1.00 97.31 95 ASN A CA 1
ATOM 777 C C . ASN A 1 95 ? -20.756 -21.665 28.108 1.00 97.31 95 ASN A C 1
ATOM 779 O O . ASN A 1 95 ? -21.539 -22.003 27.216 1.00 97.31 95 ASN A O 1
ATOM 783 N N . ILE A 1 96 ? -20.438 -22.474 29.126 1.00 96.44 96 ILE A N 1
ATOM 784 C CA . ILE A 1 96 ? -20.903 -23.855 29.301 1.00 96.44 96 ILE A CA 1
ATOM 785 C C . ILE A 1 96 ? -21.976 -23.996 30.385 1.00 96.44 96 ILE A C 1
ATOM 787 O O . ILE A 1 96 ? -22.182 -23.113 31.208 1.00 96.44 96 ILE A O 1
ATOM 791 N N . GLY A 1 97 ? -22.629 -25.159 30.436 1.00 95.69 97 GLY A N 1
ATOM 792 C CA . GLY A 1 97 ? -23.719 -25.434 31.373 1.00 95.69 97 GLY A CA 1
ATOM 793 C C . GLY A 1 97 ? -25.077 -25.167 30.732 1.00 95.69 97 GLY A C 1
ATOM 794 O O . GLY A 1 97 ? -25.263 -25.443 29.545 1.00 95.69 97 GLY A O 1
ATOM 795 N N . LYS A 1 98 ? -26.039 -24.662 31.510 1.00 95.44 98 LYS A N 1
ATOM 796 C CA . LYS A 1 98 ? -27.398 -24.345 31.039 1.00 95.44 98 LYS A CA 1
ATOM 797 C C . LYS A 1 98 ? -27.469 -22.903 30.514 1.00 95.44 98 LYS A C 1
ATOM 799 O O . LYS A 1 98 ? -28.237 -22.105 31.029 1.00 95.44 98 LYS A O 1
ATOM 804 N N . LEU A 1 99 ? -26.621 -22.602 29.531 1.00 97.19 99 LEU A N 1
ATOM 805 C CA . LEU A 1 99 ? -26.498 -21.297 28.877 1.00 97.19 99 LEU A CA 1
ATOM 806 C C . LEU A 1 99 ? -26.745 -21.431 27.373 1.00 97.19 99 LEU A C 1
ATOM 808 O O . LEU A 1 99 ? -26.270 -22.376 26.743 1.00 97.19 99 LEU A O 1
ATOM 812 N N . TYR A 1 100 ? -27.446 -20.484 26.785 1.00 97.44 100 TYR A N 1
ATOM 813 C CA . TYR A 1 100 ? -27.840 -20.446 25.382 1.00 97.44 100 TYR A CA 1
ATOM 814 C C . TYR A 1 100 ? -27.405 -19.112 24.754 1.00 97.44 100 TYR A C 1
ATOM 816 O O . TYR A 1 100 ? -27.006 -18.200 25.483 1.00 97.44 100 TYR A O 1
ATOM 824 N N . PRO A 1 101 ? -27.503 -18.950 23.422 1.00 97.38 101 PRO A N 1
ATOM 825 C CA . PRO A 1 101 ? -27.065 -17.723 22.756 1.00 97.38 101 PRO A CA 1
ATOM 826 C C . PRO A 1 101 ? -27.716 -16.455 23.328 1.00 97.38 101 PRO A C 1
ATOM 828 O O . PRO A 1 101 ? -27.033 -15.460 23.553 1.00 97.38 101 PRO A O 1
ATOM 831 N N . ALA A 1 102 ? -29.003 -16.528 23.681 1.00 96.69 102 ALA A N 1
ATOM 832 C CA . ALA A 1 102 ? -29.729 -15.431 24.322 1.00 96.69 102 ALA A CA 1
ATOM 833 C C . ALA A 1 102 ? -29.140 -15.020 25.687 1.00 96.69 102 ALA A C 1
ATOM 835 O O . ALA A 1 102 ? -29.168 -13.842 26.036 1.00 96.69 102 ALA A O 1
ATOM 836 N N . ASP A 1 103 ? -28.567 -15.961 26.447 1.00 97.56 103 ASP A N 1
ATOM 837 C CA . ASP A 1 103 ? -27.895 -15.653 27.714 1.00 97.56 103 ASP A CA 1
ATOM 838 C C . ASP A 1 103 ? -26.571 -14.915 27.464 1.00 97.56 103 ASP A C 1
ATOM 840 O O . ASP A 1 103 ? -26.203 -14.023 28.225 1.00 97.56 103 ASP A O 1
ATOM 844 N N . MET A 1 104 ? -25.865 -15.235 26.371 1.00 98.06 104 MET A N 1
ATOM 845 C CA . MET A 1 104 ? -24.651 -14.511 25.969 1.00 98.06 104 MET A CA 1
ATOM 846 C C . MET A 1 104 ? -24.982 -13.088 25.517 1.00 98.06 104 MET A C 1
ATOM 848 O O . MET A 1 104 ? -24.291 -12.151 25.904 1.00 98.06 104 MET A O 1
ATOM 852 N N . GLU A 1 105 ? -26.058 -12.906 24.750 1.00 94.44 105 GLU A N 1
ATOM 853 C CA . GLU A 1 105 ? -26.563 -11.577 24.379 1.00 94.44 105 GLU A CA 1
ATOM 854 C C . GLU A 1 105 ? -26.967 -10.758 25.610 1.00 94.44 105 GLU A C 1
ATOM 856 O O . GLU A 1 105 ? -26.648 -9.570 25.699 1.00 94.44 105 GLU A O 1
ATOM 861 N N . HIS A 1 106 ? -27.623 -11.394 26.584 1.00 93.75 106 HIS A N 1
ATOM 862 C CA . HIS A 1 106 ? -27.989 -10.749 27.839 1.00 93.75 106 HIS A CA 1
ATOM 863 C C . HIS A 1 106 ? -26.757 -10.332 28.649 1.00 93.75 106 HIS A C 1
ATOM 865 O O . HIS A 1 106 ? -26.666 -9.173 29.054 1.00 93.75 106 HIS A O 1
ATOM 871 N N . LEU A 1 107 ? -25.777 -11.228 28.808 1.00 96.50 107 LEU A N 1
ATOM 872 C CA . LEU A 1 107 ? -24.506 -10.920 29.462 1.00 96.50 107 LEU A CA 1
ATOM 873 C C . LEU A 1 107 ? -23.804 -9.734 28.793 1.00 96.50 107 LEU A C 1
ATOM 875 O O . LEU A 1 107 ? -23.350 -8.827 29.482 1.00 96.50 107 LEU A O 1
ATOM 879 N N . LEU A 1 108 ? -23.735 -9.711 27.460 1.00 92.44 108 LEU A N 1
ATOM 880 C CA . LEU A 1 108 ? -23.120 -8.615 26.706 1.00 92.44 108 LEU A CA 1
ATOM 881 C C . LEU A 1 108 ? -23.812 -7.275 26.970 1.00 92.44 108 LEU A C 1
ATOM 883 O O . LEU A 1 108 ? -23.132 -6.265 27.139 1.00 92.44 108 LEU A O 1
ATOM 887 N N . LYS A 1 109 ? -25.146 -7.273 27.064 1.00 86.25 109 LYS A N 1
ATOM 888 C CA . LYS A 1 109 ? -25.916 -6.085 27.441 1.00 86.25 109 LYS A CA 1
ATOM 889 C C . LYS A 1 109 ? -25.609 -5.645 28.876 1.00 86.25 109 LYS A C 1
ATOM 891 O O . LYS A 1 109 ? -25.396 -4.462 29.111 1.00 86.25 109 LYS A O 1
ATOM 896 N N . CYS A 1 110 ? -25.531 -6.577 29.826 1.00 90.31 110 CYS A N 1
ATOM 897 C CA . CYS A 1 110 ? -25.142 -6.261 31.202 1.00 90.31 110 CYS A CA 1
ATOM 898 C C . CYS A 1 110 ? -23.711 -5.714 31.283 1.00 90.31 110 CYS A C 1
ATOM 900 O O . CYS A 1 110 ? -23.472 -4.781 32.038 1.00 90.31 110 CYS A O 1
ATOM 902 N N . ILE A 1 111 ? -22.772 -6.249 30.496 1.00 87.88 111 ILE A N 1
ATOM 903 C CA . ILE A 1 111 ? -21.403 -5.724 30.404 1.00 87.88 111 ILE A CA 1
ATOM 904 C C . ILE A 1 111 ? -21.417 -4.288 29.880 1.00 87.88 111 ILE A C 1
ATOM 906 O O . ILE A 1 111 ? -20.768 -3.433 30.472 1.00 87.88 111 ILE A O 1
ATOM 910 N N . GLU A 1 112 ? -22.163 -4.007 28.810 1.00 79.50 112 GLU A N 1
ATOM 911 C CA . GLU A 1 112 ? -22.313 -2.649 28.273 1.00 79.50 112 GLU A CA 1
ATOM 912 C C . GLU A 1 112 ? -22.890 -1.681 29.322 1.00 79.50 112 GLU A C 1
ATOM 914 O O . GLU A 1 112 ? -22.342 -0.599 29.525 1.00 79.50 112 GLU A O 1
ATOM 919 N N . GLU A 1 113 ? -23.936 -2.093 30.045 1.00 79.81 113 GLU A N 1
ATOM 920 C CA . GLU A 1 113 ? -24.532 -1.309 31.135 1.00 79.81 113 GLU A CA 1
ATOM 921 C C . GLU A 1 113 ? -23.542 -1.048 32.279 1.00 79.81 113 GLU A C 1
ATOM 923 O O . GLU A 1 113 ? -23.399 0.092 32.710 1.00 79.81 113 GLU A O 1
ATOM 928 N N . VAL A 1 114 ? -22.836 -2.080 32.756 1.00 83.31 114 VAL A N 1
ATOM 929 C CA . VAL A 1 114 ? -21.867 -1.954 33.857 1.00 83.31 114 VAL A CA 1
ATOM 930 C C . VAL A 1 114 ? -20.699 -1.053 33.468 1.00 83.31 114 VAL A C 1
ATOM 932 O O . VAL A 1 114 ? -20.261 -0.249 34.287 1.00 83.31 114 VAL A O 1
ATOM 935 N N . LEU A 1 115 ? -20.208 -1.143 32.228 1.00 75.06 115 LEU A N 1
ATOM 936 C CA . LEU A 1 115 ? -19.189 -0.218 31.736 1.00 75.06 115 LEU A CA 1
ATOM 937 C C . LEU A 1 115 ? -19.697 1.230 31.786 1.00 75.06 115 LEU A C 1
ATOM 939 O O . LEU A 1 115 ? -18.982 2.100 32.280 1.00 75.06 115 LEU A O 1
ATOM 943 N N . GLY A 1 116 ? -20.944 1.474 31.371 1.00 63.75 116 GLY A N 1
ATOM 944 C CA . GLY A 1 116 ? -21.585 2.784 31.516 1.00 63.75 116 GLY A CA 1
ATOM 945 C C . GLY A 1 116 ? -21.688 3.247 32.975 1.00 63.75 116 GLY A C 1
ATOM 946 O O . GLY A 1 116 ? -21.327 4.372 33.289 1.00 63.75 116 GLY A O 1
ATOM 947 N N . GLU A 1 117 ? -22.115 2.379 33.894 1.00 71.19 117 GLU A N 1
ATOM 948 C CA . GLU A 1 117 ? -22.244 2.706 35.326 1.00 71.19 117 GLU A CA 1
ATOM 949 C C . GLU A 1 117 ? -20.904 2.976 36.030 1.00 71.19 117 GLU A C 1
ATOM 951 O O . GLU A 1 117 ? -20.859 3.702 37.025 1.00 71.19 117 GLU A O 1
ATOM 956 N N . MET A 1 118 ? -19.817 2.374 35.547 1.00 73.19 118 MET A N 1
ATOM 957 C CA . MET A 1 118 ? -18.457 2.595 36.049 1.00 73.19 118 MET A CA 1
ATOM 958 C C . MET A 1 118 ? -17.834 3.900 35.523 1.00 73.19 118 MET A C 1
ATOM 960 O O . MET A 1 118 ? -16.649 4.151 35.752 1.00 73.19 118 MET A O 1
ATOM 964 N N . GLY A 1 119 ? -18.599 4.737 34.813 1.00 55.34 119 GLY A N 1
ATOM 965 C CA . GLY A 1 119 ? -18.088 5.971 34.223 1.00 55.34 119 GLY A CA 1
ATOM 966 C C . GLY A 1 119 ? -17.105 5.714 33.082 1.00 55.34 119 GLY A C 1
ATOM 967 O O . GLY A 1 119 ? -16.217 6.534 32.823 1.00 55.34 119 GLY A O 1
ATOM 968 N N . HIS A 1 120 ? -17.187 4.543 32.435 1.00 54.19 120 HIS A N 1
ATOM 969 C CA . HIS A 1 120 ? -16.381 4.247 31.257 1.00 54.19 120 HIS A CA 1
ATOM 970 C C . HIS A 1 120 ? -17.053 4.819 30.020 1.00 54.19 120 HIS A C 1
ATOM 972 O O . HIS A 1 120 ? -17.630 4.114 29.194 1.00 54.19 120 HIS A O 1
ATOM 978 N N . GLU A 1 121 ? -16.911 6.122 29.856 1.00 55.19 121 GLU A N 1
ATOM 979 C CA . GLU A 1 121 ? -17.141 6.755 28.573 1.00 55.19 121 GLU A CA 1
ATOM 980 C C . GLU A 1 121 ? -16.076 6.251 27.589 1.00 55.19 121 GLU A C 1
ATOM 982 O O . GLU A 1 121 ? -14.871 6.476 27.747 1.00 55.19 121 GLU A O 1
ATOM 987 N N . ALA A 1 122 ? -16.509 5.515 26.569 1.00 56.03 122 ALA A N 1
ATOM 988 C CA . ALA A 1 122 ? -15.600 4.942 25.589 1.00 56.03 122 ALA A CA 1
ATOM 989 C C . ALA A 1 122 ? -15.567 5.804 24.323 1.00 56.03 122 ALA A C 1
ATOM 991 O O . ALA A 1 122 ? -16.569 5.948 23.617 1.00 56.03 122 ALA A O 1
ATOM 992 N N . LEU A 1 123 ? -14.384 6.325 23.989 1.00 60.25 123 LEU A N 1
ATOM 993 C CA . LEU A 1 123 ? -14.073 6.814 22.648 1.00 60.25 123 LEU A CA 1
ATOM 994 C C . LEU A 1 123 ? -13.591 5.625 21.805 1.00 60.25 123 LEU A C 1
ATOM 996 O O . LEU A 1 123 ? -12.395 5.355 21.714 1.00 60.25 123 LEU A O 1
ATOM 1000 N N . LEU A 1 124 ? -14.520 4.884 21.200 1.00 60.31 124 LEU A N 1
ATOM 1001 C CA . LEU A 1 124 ? -14.176 3.834 20.240 1.00 60.31 124 LEU A CA 1
ATOM 1002 C C . LEU A 1 124 ? -13.599 4.453 18.968 1.00 60.31 124 LEU A C 1
ATOM 1004 O O . LEU A 1 124 ? -14.143 5.427 18.461 1.00 60.31 124 LEU A O 1
ATOM 1008 N N . HIS A 1 125 ? -12.557 3.863 18.392 1.00 67.12 125 HIS A N 1
ATOM 1009 C CA . HIS A 1 125 ? -11.976 4.329 17.132 1.00 67.12 125 HIS A CA 1
ATOM 1010 C C . HIS A 1 125 ? -11.295 3.197 16.357 1.00 67.12 125 HIS A C 1
ATOM 1012 O O . HIS A 1 125 ? -10.960 2.160 16.925 1.00 67.12 125 HIS A O 1
ATOM 1018 N N . ASN A 1 126 ? -11.019 3.406 15.066 1.00 65.81 126 ASN A N 1
ATOM 1019 C CA . ASN A 1 126 ? -10.186 2.499 14.257 1.00 65.81 126 ASN A CA 1
ATOM 1020 C C . ASN A 1 126 ? -8.753 3.008 14.030 1.00 65.81 126 ASN A C 1
ATOM 1022 O O . ASN A 1 126 ? -8.066 2.503 13.141 1.00 65.81 126 ASN A O 1
ATOM 1026 N N . PHE A 1 127 ? -8.311 4.025 14.775 1.00 68.69 127 PHE A N 1
ATOM 1027 C CA . PHE A 1 127 ? -6.970 4.586 14.613 1.00 68.69 127 PHE A CA 1
ATOM 1028 C C . PHE A 1 127 ? -5.885 3.515 14.753 1.00 68.69 127 PHE A C 1
ATOM 1030 O O . PHE A 1 127 ? -5.859 2.758 15.722 1.00 68.69 127 PHE A O 1
ATOM 1037 N N . ARG A 1 128 ? -4.972 3.482 13.780 1.00 67.75 128 ARG A N 1
ATOM 1038 C CA . ARG A 1 128 ? -3.690 2.786 13.888 1.00 67.75 128 ARG A CA 1
ATOM 1039 C C . ARG A 1 128 ? -2.682 3.709 14.580 1.00 67.75 128 ARG A C 1
ATOM 1041 O O . ARG A 1 128 ? -2.856 4.923 14.508 1.00 67.75 128 ARG A O 1
ATOM 1048 N N . PRO A 1 129 ? -1.614 3.180 15.201 1.00 71.25 129 PRO A N 1
ATOM 1049 C CA . PRO A 1 129 ? -0.583 4.017 15.819 1.00 71.25 129 PRO A CA 1
ATOM 1050 C C . PRO A 1 129 ? 0.018 5.032 14.838 1.00 71.25 129 PRO A C 1
ATOM 1052 O O . PRO A 1 129 ? 0.169 6.207 15.167 1.00 71.25 129 PRO A O 1
ATOM 1055 N N . THR A 1 130 ? 0.271 4.576 13.608 1.00 72.56 130 THR A N 1
ATOM 1056 C CA . THR A 1 130 ? 0.792 5.399 12.520 1.00 72.56 130 THR A CA 1
ATOM 1057 C C . THR A 1 130 ? 0.126 5.010 11.205 1.00 72.56 130 THR A C 1
ATOM 1059 O O . THR A 1 130 ? -0.104 3.825 10.942 1.00 72.56 130 THR A O 1
ATOM 1062 N N . TYR A 1 131 ? -0.138 5.997 10.363 1.00 74.19 131 TYR A N 1
ATOM 1063 C CA . TYR A 1 131 ? -0.457 5.825 8.958 1.00 74.19 131 TYR A CA 1
ATOM 1064 C C . TYR A 1 131 ? 0.589 6.514 8.087 1.00 74.19 131 TYR A C 1
ATOM 1066 O O . TYR A 1 131 ? 1.151 7.533 8.476 1.00 74.19 131 TYR A O 1
ATOM 1074 N N . PHE A 1 132 ? 0.790 5.983 6.886 1.00 76.00 132 PHE A N 1
ATOM 1075 C CA . PHE A 1 132 ? 1.618 6.599 5.859 1.00 76.00 132 PHE A CA 1
ATOM 1076 C C . PHE A 1 132 ? 0.745 6.970 4.665 1.00 76.00 132 PHE A C 1
ATOM 1078 O O . PHE A 1 132 ? -0.131 6.193 4.286 1.00 76.00 132 PHE A O 1
ATOM 1085 N N . LEU A 1 133 ? 0.969 8.159 4.112 1.00 72.62 133 LEU A N 1
ATOM 1086 C CA . LEU A 1 133 ? 0.281 8.657 2.926 1.00 72.62 133 LEU A CA 1
ATOM 1087 C C . LEU A 1 133 ? 1.275 9.127 1.885 1.00 72.62 133 LEU A C 1
ATOM 1089 O O . LEU A 1 133 ? 2.106 9.997 2.152 1.00 72.62 133 LEU A O 1
ATOM 1093 N N . ASP A 1 134 ? 1.085 8.636 0.673 1.00 73.38 134 ASP A N 1
ATOM 1094 C CA . ASP A 1 134 ? 1.724 9.171 -0.516 1.00 73.38 134 ASP A CA 1
ATOM 1095 C C . ASP A 1 134 ? 0.754 10.048 -1.330 1.00 73.38 134 ASP A C 1
ATOM 1097 O O . ASP A 1 134 ? -0.427 10.216 -1.004 1.00 73.38 134 ASP A O 1
ATOM 1101 N N . LYS A 1 135 ? 1.260 10.652 -2.405 1.00 72.31 135 LYS A N 1
ATOM 1102 C CA . LYS A 1 135 ? 0.529 11.597 -3.248 1.00 72.31 135 LYS A CA 1
ATOM 1103 C C . LYS A 1 135 ? -0.782 10.991 -3.774 1.00 72.31 135 LYS A C 1
ATOM 1105 O O . LYS A 1 135 ? -0.805 9.926 -4.389 1.00 72.31 135 LYS A O 1
ATOM 1110 N N . GLY A 1 136 ? -1.889 11.697 -3.531 1.00 66.50 136 GLY A N 1
ATOM 1111 C CA . GLY A 1 136 ? -3.228 11.299 -3.968 1.00 66.50 136 GLY A CA 1
ATOM 1112 C C . GLY A 1 136 ? -3.908 10.186 -3.158 1.00 66.50 136 GLY A C 1
ATOM 1113 O O . GLY A 1 136 ? -5.069 9.897 -3.446 1.00 66.50 136 GLY A O 1
ATOM 1114 N N . GLU A 1 137 ? -3.252 9.591 -2.157 1.00 70.38 137 GLU A N 1
ATOM 1115 C CA . GLU A 1 137 ? -3.849 8.551 -1.307 1.00 70.38 137 GLU A CA 1
ATOM 1116 C C . GLU A 1 137 ? -4.835 9.126 -0.282 1.00 70.38 137 GLU A C 1
ATOM 1118 O O . GLU A 1 137 ? -4.861 10.331 -0.015 1.00 70.38 137 GLU A O 1
ATOM 1123 N N . THR A 1 138 ? -5.696 8.263 0.268 1.00 64.38 138 THR A N 1
ATOM 1124 C CA . THR A 1 138 ? -6.681 8.637 1.288 1.00 64.38 138 THR A CA 1
ATOM 1125 C C . THR A 1 138 ? -6.822 7.563 2.356 1.00 64.38 138 THR A C 1
ATOM 1127 O O . THR A 1 138 ? -7.002 6.390 2.046 1.00 64.38 138 THR A O 1
ATOM 1130 N N . ILE A 1 139 ? -6.760 7.974 3.623 1.00 66.19 139 ILE A N 1
ATOM 1131 C CA . ILE A 1 139 ? -7.093 7.131 4.781 1.00 66.19 139 ILE A CA 1
ATOM 1132 C C . ILE A 1 139 ? -8.517 7.439 5.200 1.00 66.19 139 ILE A C 1
ATOM 1134 O O . ILE A 1 139 ? -8.888 8.605 5.198 1.00 66.19 139 ILE A O 1
ATOM 1138 N N . GLU A 1 140 ? -9.266 6.419 5.614 1.00 64.69 140 GLU A N 1
ATOM 1139 C CA . GLU A 1 140 ? -10.543 6.578 6.307 1.00 64.69 140 GLU A CA 1
ATOM 1140 C C . GLU A 1 140 ? -10.406 6.170 7.777 1.00 64.69 140 GLU A C 1
ATOM 1142 O O . GLU A 1 140 ? -10.279 4.988 8.116 1.00 64.69 140 GLU A O 1
ATOM 1147 N N . ALA A 1 141 ? -10.449 7.158 8.667 1.00 63.28 141 ALA A N 1
ATOM 1148 C CA . ALA A 1 141 ? -10.395 6.935 10.107 1.00 63.28 141 ALA A CA 1
ATOM 1149 C C . ALA A 1 141 ? -11.698 7.381 10.779 1.00 63.28 141 ALA A C 1
ATOM 1151 O O . ALA A 1 141 ? -12.275 8.395 10.385 1.00 63.28 141 ALA A O 1
ATOM 1152 N N . TRP A 1 142 ? -12.154 6.641 11.790 1.00 63.94 142 TRP A N 1
ATOM 1153 C CA . TRP A 1 142 ? -13.348 6.943 12.563 1.00 63.94 142 TRP A CA 1
ATOM 1154 C C . TRP A 1 142 ? -13.143 6.856 14.063 1.00 63.94 142 TRP A C 1
ATOM 1156 O O . TRP A 1 142 ? -12.376 6.033 14.558 1.00 63.94 142 TRP A O 1
ATOM 1166 N N . ALA A 1 143 ? -13.895 7.702 14.763 1.00 59.47 143 ALA A N 1
ATOM 1167 C CA . ALA A 1 143 ? -14.102 7.651 16.199 1.00 59.47 143 ALA A CA 1
ATOM 1168 C C . ALA A 1 143 ? -15.600 7.772 16.504 1.00 59.47 143 ALA A C 1
ATOM 1170 O O . ALA A 1 143 ? -16.350 8.354 15.714 1.00 59.47 143 ALA A O 1
ATOM 1171 N N . LYS A 1 144 ? -16.020 7.180 17.619 1.00 59.72 144 LYS A N 1
ATOM 1172 C CA . LYS A 1 144 ? -17.388 7.089 18.113 1.00 59.72 144 LYS A CA 1
ATOM 1173 C C . LYS A 1 144 ? -17.360 7.195 19.634 1.00 59.72 144 LYS A C 1
ATOM 1175 O O . LYS A 1 144 ? -16.699 6.399 20.291 1.00 59.72 144 LYS A O 1
ATOM 1180 N N . LEU A 1 145 ? -18.130 8.131 20.173 1.00 60.06 145 LEU A N 1
ATOM 1181 C CA . LEU A 1 145 ? -18.422 8.188 21.600 1.00 60.06 145 LEU A CA 1
ATOM 1182 C C . LEU A 1 145 ? -19.560 7.209 21.928 1.00 60.06 145 LEU A C 1
ATOM 1184 O O . LEU A 1 145 ? -20.550 7.151 21.189 1.00 60.06 145 LEU A O 1
ATOM 1188 N N . ILE A 1 146 ? -19.414 6.429 22.997 1.00 57.41 146 ILE A N 1
ATOM 1189 C CA . ILE A 1 146 ? -20.516 5.677 23.609 1.00 57.41 146 ILE A CA 1
ATOM 1190 C C . ILE A 1 146 ? -21.005 6.494 24.813 1.00 57.41 146 ILE A C 1
ATOM 1192 O O . ILE A 1 146 ? -20.273 6.565 25.797 1.00 57.41 146 ILE A O 1
ATOM 1196 N N . PRO A 1 147 ? -22.175 7.153 24.721 1.00 50.53 147 PRO A N 1
ATOM 1197 C CA . PRO A 1 147 ? -22.685 7.996 25.799 1.00 50.53 147 PRO A CA 1
ATOM 1198 C C . PRO A 1 147 ? -23.284 7.170 26.942 1.00 50.53 147 PRO A C 1
ATOM 1200 O O . PRO A 1 147 ? -23.798 6.069 26.723 1.00 50.53 147 PRO A O 1
ATOM 1203 N N . GLU A 1 148 ? -23.270 7.742 28.146 1.00 43.94 148 GLU A N 1
ATOM 1204 C CA . GLU A 1 148 ? -23.975 7.208 29.315 1.00 43.94 148 GLU A CA 1
ATOM 1205 C C . GLU A 1 148 ? -25.513 7.340 29.195 1.00 43.94 148 GLU A C 1
ATOM 1207 O O . GLU A 1 148 ? -26.012 8.182 28.440 1.00 43.94 148 GLU A O 1
ATOM 1212 N N . PRO A 1 149 ? -26.306 6.549 29.952 1.00 40.94 149 PRO A N 1
ATOM 1213 C CA . PRO A 1 149 ? -27.771 6.605 29.906 1.00 40.94 149 PRO A CA 1
ATOM 1214 C C . PRO A 1 149 ? -28.400 7.889 30.483 1.00 40.94 149 PRO A C 1
ATOM 1216 O O . PRO A 1 149 ? -29.604 8.091 30.311 1.00 40.94 149 PRO A O 1
ATOM 1219 N N . TRP A 1 150 ? -27.633 8.756 31.154 1.00 39.06 150 TRP A N 1
ATOM 1220 C CA . TRP A 1 150 ? -28.158 9.935 31.852 1.00 39.06 150 TRP A CA 1
ATOM 1221 C C . TRP A 1 150 ? -27.335 11.184 31.490 1.00 39.06 150 TRP A C 1
ATOM 1223 O O . TRP A 1 150 ? -26.283 11.426 32.060 1.00 39.06 150 TRP A O 1
ATOM 1233 N N . GLU A 1 151 ? -27.835 11.942 30.508 1.00 44.88 151 GLU A N 1
ATOM 1234 C CA . GLU A 1 151 ? -27.337 13.248 30.025 1.00 44.88 151 GLU A CA 1
ATOM 1235 C C . GLU A 1 151 ? -25.809 13.399 29.864 1.00 44.88 151 GLU A C 1
ATOM 1237 O O . GLU A 1 151 ? -25.149 14.094 30.632 1.00 44.88 151 GLU A O 1
ATOM 1242 N N . ASP A 1 152 ? -25.264 12.853 28.771 1.00 49.00 152 ASP A N 1
ATOM 1243 C CA . ASP A 1 152 ? -23.923 13.201 28.287 1.00 49.00 152 ASP A CA 1
ATOM 1244 C C . ASP A 1 152 ? -23.999 14.206 27.112 1.00 49.00 152 ASP A C 1
ATOM 1246 O O . ASP A 1 152 ? -24.460 13.872 26.017 1.00 49.00 152 ASP A O 1
ATOM 1250 N N . ASN A 1 153 ? -23.543 15.447 27.342 1.00 49.47 153 ASN A N 1
ATOM 1251 C CA . ASN A 1 153 ? -23.450 16.531 26.346 1.00 49.47 153 ASN A CA 1
ATOM 1252 C C . ASN A 1 153 ? -22.022 16.688 25.771 1.00 49.47 153 ASN A C 1
ATOM 1254 O O . ASN A 1 153 ? -21.580 17.804 25.475 1.00 49.47 153 ASN A O 1
ATOM 1258 N N . ARG A 1 154 ? -21.248 15.605 25.642 1.00 52.56 154 ARG A N 1
ATOM 1259 C CA . ARG A 1 154 ? -19.896 15.658 25.058 1.00 52.56 154 ARG A CA 1
ATOM 1260 C C . ARG A 1 154 ? -19.892 15.786 23.529 1.00 52.56 154 ARG A C 1
ATOM 1262 O O . ARG A 1 154 ? -20.665 15.151 22.816 1.00 52.56 154 ARG A O 1
ATOM 1269 N N . LEU A 1 155 ? -18.958 16.587 23.012 1.00 54.69 155 LEU A N 1
ATOM 1270 C CA . LEU A 1 155 ? -18.710 16.844 21.590 1.00 54.69 155 LEU A CA 1
ATOM 1271 C C . LEU A 1 155 ? -17.357 16.255 21.161 1.00 54.69 155 LEU A C 1
ATOM 1273 O O . LEU A 1 155 ? -16.396 16.272 21.926 1.00 54.69 155 LEU A O 1
ATOM 1277 N N . ILE A 1 156 ? -17.265 15.768 19.917 1.00 54.50 156 ILE A N 1
ATOM 1278 C CA . ILE A 1 156 ? -16.014 15.277 19.313 1.00 54.50 156 ILE A CA 1
ATOM 1279 C C . ILE A 1 156 ? -15.370 16.394 18.490 1.00 54.50 156 ILE A C 1
ATOM 1281 O O . ILE A 1 156 ? -16.016 16.968 17.611 1.00 54.50 156 ILE A O 1
ATOM 1285 N N . ASN A 1 157 ? -14.083 16.655 18.712 1.00 56.12 157 ASN A N 1
ATOM 1286 C CA . ASN A 1 157 ? -13.318 17.626 17.937 1.00 56.12 157 ASN A CA 1
ATOM 1287 C C . ASN A 1 157 ? -12.015 17.018 17.404 1.00 56.12 157 ASN A C 1
ATOM 1289 O O . ASN A 1 157 ? -11.148 16.616 18.185 1.00 56.12 157 ASN A O 1
ATOM 1293 N N . PRO A 1 158 ? -11.864 16.930 16.073 1.00 58.09 158 PRO A N 1
ATOM 1294 C CA . PRO A 1 158 ? -10.599 16.585 15.454 1.00 58.09 158 PRO A CA 1
ATOM 1295 C C . PRO A 1 158 ? -9.642 17.787 1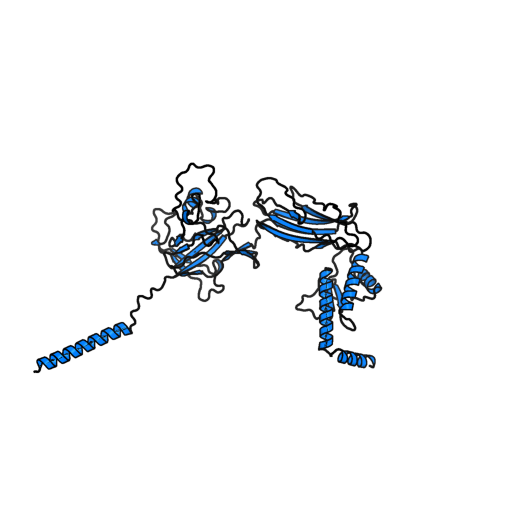5.458 1.00 58.09 158 PRO A C 1
ATOM 1297 O O . PRO A 1 158 ? -10.010 18.923 15.157 1.00 58.09 158 PRO A O 1
ATOM 1300 N N . SER A 1 159 ? -8.376 17.510 15.749 1.00 56.97 159 SER A N 1
ATOM 1301 C CA . SER A 1 159 ? -7.273 18.466 15.732 1.00 56.97 159 SER A CA 1
ATOM 1302 C C . SER A 1 159 ? -6.036 17.840 15.084 1.00 56.97 159 SER A C 1
ATOM 1304 O O . SER A 1 159 ? -5.811 16.631 15.175 1.00 56.97 159 SER A O 1
ATOM 1306 N N . SER A 1 160 ? -5.238 18.663 14.406 1.00 55.88 160 SER A N 1
ATOM 1307 C CA . SER A 1 160 ? -3.939 18.274 13.848 1.00 55.88 160 SER A CA 1
ATOM 1308 C C . SER A 1 160 ? -2.837 19.122 14.479 1.00 55.88 160 SER A C 1
ATOM 1310 O O . SER A 1 160 ? -2.882 20.352 14.389 1.00 55.88 160 SER A O 1
ATOM 1312 N N . GLY A 1 161 ? -1.860 18.478 15.112 1.00 46.78 161 GLY A N 1
ATOM 1313 C CA . GLY A 1 161 ? -0.679 19.107 15.690 1.00 46.78 161 GLY A CA 1
ATOM 1314 C C . GLY A 1 161 ? 0.514 19.027 14.739 1.00 46.78 161 GLY A C 1
ATOM 1315 O O . GLY A 1 161 ? 0.998 17.939 14.442 1.00 46.78 161 GLY A O 1
ATOM 1316 N N . GLY A 1 162 ? 0.991 20.190 14.298 1.00 46.38 162 GLY A N 1
ATOM 1317 C CA . GLY A 1 162 ? 2.239 20.394 13.564 1.00 46.38 162 GLY A CA 1
ATOM 1318 C C . GLY A 1 162 ? 2.680 21.850 13.730 1.00 46.38 162 GLY A C 1
ATOM 1319 O O . GLY A 1 162 ? 1.829 22.741 13.832 1.00 46.38 162 GLY A O 1
ATOM 1320 N N . GLN A 1 163 ? 3.989 22.099 13.837 1.00 38.09 163 GLN A N 1
ATOM 1321 C CA . GLN A 1 163 ? 4.518 23.464 13.808 1.00 38.09 163 GLN A CA 1
ATOM 1322 C C . GLN A 1 163 ? 4.182 24.062 12.435 1.00 38.09 163 GLN A C 1
ATOM 1324 O O . GLN A 1 163 ? 4.532 23.480 11.420 1.00 38.09 163 GLN A O 1
ATOM 1329 N N . GLU A 1 164 ? 3.474 25.193 12.433 1.00 36.16 164 GLU A N 1
ATOM 1330 C CA . GLU A 1 164 ? 2.892 25.881 11.266 1.00 36.16 164 GLU A CA 1
ATOM 1331 C C . GLU A 1 164 ? 1.539 25.326 10.760 1.00 36.16 164 GLU A C 1
ATOM 1333 O O . GLU A 1 164 ? 1.443 24.646 9.743 1.00 36.16 164 GLU A O 1
ATOM 1338 N N . GLY A 1 165 ? 0.445 25.714 11.440 1.00 38.06 165 GLY A N 1
ATOM 1339 C CA . GLY A 1 165 ? -0.886 25.806 10.808 1.00 38.06 165 GLY A CA 1
ATOM 1340 C C . GLY A 1 165 ? -2.018 24.909 11.330 1.00 38.06 165 GLY A C 1
ATOM 1341 O O . GLY A 1 165 ? -3.038 24.798 10.653 1.00 38.06 165 GLY A O 1
ATOM 1342 N N . GLY A 1 166 ? -1.896 24.281 12.505 1.00 35.78 166 GLY A N 1
ATOM 1343 C CA . GLY A 1 166 ? -2.949 23.412 13.060 1.00 35.78 166 GLY A CA 1
ATOM 1344 C C . GLY A 1 166 ? -4.279 24.136 13.334 1.00 35.78 166 GLY A C 1
ATOM 1345 O O . GLY A 1 166 ? -4.361 24.984 14.221 1.00 35.78 166 GLY A O 1
ATOM 1346 N N . GLY A 1 167 ? -5.332 23.796 12.583 1.00 41.09 167 GLY A N 1
ATOM 1347 C CA . GLY A 1 167 ? -6.699 24.281 12.802 1.00 41.09 167 GLY A CA 1
ATOM 1348 C C . GLY A 1 167 ? -7.501 23.366 13.735 1.00 41.09 167 GLY A C 1
ATOM 1349 O O . GLY A 1 167 ? -7.404 22.144 13.645 1.00 41.09 167 GLY A O 1
ATOM 1350 N N . GLN A 1 168 ? -8.311 23.954 14.618 1.00 43.59 168 GLN A N 1
ATOM 1351 C CA . GLN A 1 168 ? -9.359 23.250 15.369 1.00 43.59 168 GLN A CA 1
ATOM 1352 C C . GLN A 1 168 ? -10.653 23.243 14.543 1.00 43.59 168 GLN A C 1
ATOM 1354 O O . GLN A 1 168 ? -11.039 24.283 14.004 1.00 43.59 168 GLN A O 1
ATOM 1359 N N . PHE A 1 169 ? -11.338 22.099 14.446 1.00 47.69 169 PHE A N 1
ATOM 1360 C CA . PHE A 1 169 ? -12.547 21.957 13.627 1.00 47.69 169 PHE A CA 1
ATOM 1361 C C . PHE A 1 169 ? -13.751 21.505 14.467 1.00 47.69 169 PHE A C 1
ATOM 1363 O O . PHE A 1 169 ? -14.103 20.326 14.449 1.00 47.69 169 PHE A O 1
ATOM 1370 N N . PRO A 1 170 ? -14.436 22.426 15.168 1.00 42.62 170 PRO A N 1
ATOM 1371 C CA . PRO A 1 170 ? -15.628 22.072 15.928 1.00 42.62 170 PRO A CA 1
ATOM 1372 C C . PRO A 1 170 ? -16.752 21.574 15.001 1.00 42.62 170 PRO A C 1
ATOM 1374 O O . PRO A 1 170 ? -17.036 22.174 13.957 1.00 42.62 170 PRO A O 1
ATOM 1377 N N . LEU A 1 171 ? -17.413 20.479 15.389 1.00 42.28 171 LEU A N 1
ATOM 1378 C CA . LEU A 1 171 ? -18.670 20.037 14.779 1.00 42.28 171 LEU A CA 1
ATOM 1379 C C . LEU A 1 171 ? -19.801 20.953 15.273 1.00 42.28 171 LEU A C 1
ATOM 1381 O O . LEU A 1 171 ? -20.059 21.033 16.470 1.00 42.28 171 LEU A O 1
ATOM 1385 N N . ASP A 1 172 ? -20.440 21.681 14.352 1.00 36.47 172 ASP A N 1
ATOM 1386 C CA . ASP A 1 172 ? -21.387 22.753 14.680 1.00 36.47 172 ASP A CA 1
ATOM 1387 C C . ASP A 1 172 ? -22.865 22.296 14.678 1.00 36.47 172 ASP A C 1
ATOM 1389 O O . ASP A 1 172 ? -23.304 21.454 13.890 1.00 36.47 172 ASP A O 1
ATOM 1393 N N . ARG A 1 173 ? -23.637 22.936 15.559 1.00 38.75 173 ARG A N 1
ATOM 1394 C CA . ARG A 1 173 ? -24.904 22.566 16.225 1.00 38.75 173 ARG A CA 1
ATOM 1395 C C . ARG A 1 173 ? -26.175 22.491 15.354 1.00 38.75 173 ARG A C 1
ATOM 1397 O O . ARG A 1 173 ? -27.275 22.754 15.850 1.00 38.75 173 ARG A O 1
ATOM 1404 N N . LYS A 1 174 ? -26.108 22.220 14.046 1.00 32.06 174 LYS A N 1
ATOM 1405 C CA . LYS A 1 174 ? -27.305 22.357 13.183 1.00 32.06 174 LYS A CA 1
ATOM 1406 C C . LYS A 1 174 ? -28.332 21.228 13.366 1.00 32.06 174 LYS A C 1
ATOM 1408 O O . LYS A 1 174 ? -28.312 20.249 12.632 1.00 32.06 174 LYS A O 1
ATOM 1413 N N . LYS A 1 175 ? -29.270 21.463 14.301 1.00 34.34 175 LYS A N 1
ATOM 1414 C CA . LYS A 1 175 ? -30.644 20.925 14.423 1.00 34.34 175 LYS A CA 1
ATOM 1415 C C . LYS A 1 175 ? -30.940 19.716 13.527 1.00 34.34 175 LYS A C 1
ATOM 1417 O O . LYS A 1 175 ? -31.637 19.825 12.519 1.00 34.34 175 LYS A O 1
ATOM 1422 N N . THR A 1 176 ? -30.502 18.547 13.954 1.00 30.77 176 THR A N 1
ATOM 1423 C CA . THR A 1 176 ? -31.206 17.304 13.656 1.00 30.77 176 THR A CA 1
ATOM 1424 C C . THR A 1 176 ? -32.439 17.280 14.556 1.00 30.77 176 THR A C 1
ATOM 1426 O O . THR A 1 176 ? -32.378 16.947 15.736 1.00 30.77 176 THR A O 1
ATOM 1429 N N . ASN A 1 177 ? -33.568 17.741 14.014 1.00 28.34 177 ASN A N 1
ATOM 1430 C CA . ASN A 1 177 ? -34.882 17.452 14.579 1.00 28.34 177 ASN A CA 1
ATOM 1431 C C . ASN A 1 177 ? -35.102 15.942 14.461 1.00 28.34 177 ASN A C 1
ATOM 1433 O O . ASN A 1 177 ? -35.711 15.494 13.496 1.00 28.34 177 ASN A O 1
ATOM 1437 N N . ASP A 1 178 ? -34.599 15.170 15.414 1.00 30.91 178 ASP A N 1
ATOM 1438 C CA . ASP A 1 178 ? -35.044 13.798 15.592 1.00 30.91 178 ASP A CA 1
ATOM 1439 C C . ASP A 1 178 ? -35.2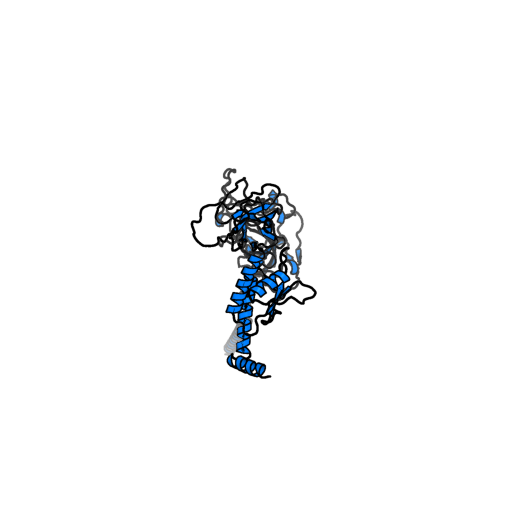90 13.561 17.077 1.00 30.91 178 ASP A C 1
ATOM 1441 O O . ASP A 1 178 ? -34.399 13.664 17.921 1.00 30.91 178 ASP A O 1
ATOM 1445 N N . LYS A 1 179 ? -36.566 13.365 17.404 1.00 28.95 179 LYS A N 1
ATOM 1446 C CA . LYS A 1 179 ? -37.009 13.041 18.754 1.00 28.95 179 LYS A CA 1
ATOM 1447 C C . LYS A 1 179 ? -36.747 11.555 18.968 1.00 28.95 179 LYS A C 1
ATOM 1449 O O . LYS A 1 179 ? -37.415 10.736 18.352 1.00 28.95 179 LYS A O 1
ATOM 1454 N N . GLY A 1 180 ? -35.843 11.238 19.892 1.00 28.86 180 GLY A N 1
ATOM 1455 C CA . GLY A 1 180 ? -35.645 9.881 20.402 1.00 28.86 180 GLY A CA 1
ATOM 1456 C C . GLY A 1 180 ? -34.632 9.076 19.595 1.00 28.86 180 GLY A C 1
ATOM 1457 O O . GLY A 1 180 ? -34.993 8.307 18.715 1.00 28.86 180 GLY A O 1
ATOM 1458 N N . GLY A 1 181 ? -33.355 9.231 19.930 1.00 27.56 181 GLY A N 1
ATOM 1459 C CA . GLY A 1 181 ? -32.283 8.426 19.362 1.00 27.56 181 GLY A CA 1
ATOM 1460 C C . GLY A 1 181 ? -30.934 9.040 19.691 1.00 27.56 181 GLY A C 1
ATOM 1461 O O . GLY A 1 181 ? -30.569 10.078 19.149 1.00 27.56 181 GLY A O 1
ATOM 1462 N N . THR A 1 182 ? -30.217 8.412 20.611 1.00 32.94 182 THR A N 1
ATOM 1463 C CA . THR A 1 182 ? -28.843 8.712 21.010 1.00 32.94 182 THR A CA 1
ATOM 1464 C C . THR A 1 182 ? -27.970 9.000 19.778 1.00 32.94 182 THR A C 1
ATOM 1466 O O . THR A 1 182 ? -27.747 8.117 18.947 1.00 32.94 182 THR A O 1
ATOM 1469 N N . GLN A 1 183 ? -27.520 10.248 19.603 1.00 38.03 183 GLN A N 1
ATOM 1470 C CA . GLN A 1 183 ? -26.793 10.664 18.399 1.00 38.03 183 GLN A CA 1
ATOM 1471 C C . GLN A 1 183 ? -25.382 10.071 18.364 1.00 38.03 183 GLN A C 1
ATOM 1473 O O . GLN A 1 183 ? -24.458 10.524 19.036 1.00 38.03 183 GLN A O 1
ATOM 1478 N N . LEU A 1 184 ? -25.216 9.063 17.513 1.00 38.91 184 LEU A N 1
ATOM 1479 C CA . LEU A 1 184 ? -23.947 8.437 17.161 1.00 38.91 184 LEU A CA 1
ATOM 1480 C C . LEU A 1 184 ? -23.072 9.411 16.356 1.00 38.91 184 LEU A C 1
ATOM 1482 O O . LEU A 1 184 ? -23.290 9.613 15.161 1.00 38.91 184 LEU A O 1
ATOM 1486 N N . HIS A 1 185 ? -22.046 9.986 16.981 1.00 49.66 185 HIS A N 1
ATOM 1487 C CA . HIS A 1 185 ? -21.075 10.838 16.292 1.00 49.66 185 HIS A CA 1
ATOM 1488 C C . HIS A 1 185 ? -19.988 9.965 15.651 1.00 49.66 185 HIS A C 1
ATOM 1490 O O . HIS A 1 185 ? -18.954 9.716 16.260 1.00 49.66 185 HIS A O 1
ATOM 1496 N N . LYS A 1 186 ? -20.226 9.455 14.433 1.00 44.56 186 LYS A N 1
ATOM 1497 C CA . LYS A 1 186 ? -19.177 8.823 13.612 1.00 44.56 186 LYS A CA 1
ATOM 1498 C C . LYS A 1 186 ? -18.472 9.907 12.799 1.00 44.56 186 LYS A C 1
ATOM 1500 O O . LYS A 1 186 ? -19.050 10.439 11.855 1.00 44.56 186 LYS A O 1
ATOM 1505 N N . VAL A 1 187 ? -17.224 10.212 13.136 1.00 49.97 187 VAL A N 1
ATOM 1506 C CA . VAL A 1 187 ? -16.369 11.073 12.299 1.00 49.97 187 VAL A CA 1
ATOM 1507 C C . VAL A 1 187 ? -15.699 10.196 11.243 1.00 49.97 187 VAL A C 1
ATOM 1509 O O . VAL A 1 187 ? -15.230 9.124 11.590 1.00 49.97 187 VAL A O 1
ATOM 1512 N N . VAL A 1 188 ? -15.664 10.604 9.973 1.00 47.25 188 VAL A N 1
ATOM 1513 C CA . VAL A 1 188 ? -14.808 9.985 8.943 1.00 47.25 188 VAL A CA 1
ATOM 1514 C C . VAL A 1 188 ? -13.804 11.038 8.496 1.00 47.25 188 VAL A C 1
ATOM 1516 O O . VAL A 1 188 ? -14.195 12.098 8.000 1.00 47.25 188 VAL A O 1
ATOM 1519 N N . ILE A 1 189 ? -12.522 10.767 8.722 1.00 53.16 189 ILE A N 1
ATOM 1520 C CA . ILE A 1 189 ? -11.417 11.612 8.268 1.00 53.16 189 ILE A CA 1
ATOM 1521 C C . ILE A 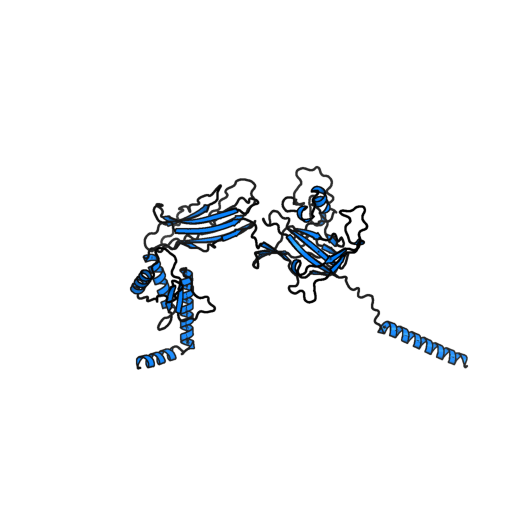1 189 ? -10.897 11.022 6.966 1.00 53.16 189 ILE A C 1
ATOM 1523 O O . ILE A 1 189 ? -10.521 9.858 6.968 1.00 53.16 189 ILE A O 1
ATOM 1527 N N . SER A 1 190 ? -10.879 11.827 5.903 1.00 48.03 190 SER A N 1
ATOM 1528 C CA . SER A 1 190 ? -10.341 11.515 4.578 1.00 48.03 190 SER A CA 1
ATOM 1529 C C . SER A 1 190 ? -9.166 12.440 4.286 1.00 48.03 190 SER A C 1
ATOM 1531 O O . SER A 1 190 ? -9.336 13.554 3.805 1.00 48.03 190 SER A O 1
ATOM 1533 N N . VAL A 1 191 ? -7.948 12.023 4.595 1.00 51.66 191 VAL A N 1
ATOM 1534 C CA . VAL A 1 191 ? -6.766 12.863 4.348 1.00 51.66 191 VAL A CA 1
ATOM 1535 C C . VAL A 1 191 ? -6.323 12.713 2.896 1.00 51.66 191 VAL A C 1
ATOM 1537 O O . VAL A 1 191 ? -6.098 11.588 2.480 1.00 51.66 191 VAL A O 1
ATOM 1540 N N . LYS A 1 192 ? -6.161 13.803 2.134 1.00 49.91 192 LYS A N 1
ATOM 1541 C CA . LYS A 1 192 ? -5.681 13.737 0.740 1.00 49.91 192 LYS A CA 1
ATOM 1542 C C . LYS A 1 192 ? -4.420 14.575 0.560 1.00 49.91 192 LYS A C 1
ATOM 1544 O O . LYS A 1 192 ? -4.438 15.787 0.769 1.00 49.91 192 LYS A O 1
ATOM 1549 N N . ALA A 1 193 ? -3.335 13.941 0.125 1.00 46.44 193 ALA A N 1
ATOM 1550 C CA . ALA A 1 193 ? -2.103 14.633 -0.240 1.00 46.44 193 ALA A CA 1
ATOM 1551 C C . ALA A 1 193 ? -2.256 15.279 -1.631 1.00 46.44 193 ALA A C 1
ATOM 1553 O O . ALA A 1 193 ? -2.333 14.573 -2.639 1.00 46.44 193 ALA A O 1
ATOM 1554 N N . LEU A 1 194 ? -2.326 16.613 -1.690 1.00 45.59 194 LEU A N 1
ATOM 1555 C CA . LEU A 1 194 ? -2.396 17.395 -2.930 1.00 45.59 194 LEU A CA 1
ATOM 1556 C C . LEU A 1 194 ? -1.178 18.321 -3.033 1.00 45.59 194 LEU A C 1
ATOM 1558 O O . LEU A 1 194 ? -0.768 18.925 -2.047 1.00 45.59 194 LEU A O 1
ATOM 1562 N N . HIS A 1 195 ? -0.623 18.468 -4.235 1.00 40.38 195 HIS A N 1
ATOM 1563 C CA . HIS A 1 195 ? 0.357 19.514 -4.529 1.00 40.38 195 HIS A CA 1
ATOM 1564 C C . HIS A 1 195 ? -0.416 20.803 -4.841 1.00 40.38 195 HIS A C 1
ATOM 1566 O O . HIS A 1 195 ? -1.148 20.845 -5.827 1.00 40.38 195 HIS A O 1
ATOM 1572 N N . ILE A 1 196 ? -0.324 21.827 -3.989 1.00 41.78 196 ILE A N 1
ATOM 1573 C CA . ILE A 1 196 ? -0.982 23.122 -4.218 1.00 41.78 196 ILE A CA 1
ATOM 1574 C C . ILE A 1 196 ? 0.055 24.230 -4.019 1.00 41.78 196 ILE A C 1
ATOM 1576 O O . ILE A 1 196 ? 0.588 24.394 -2.923 1.00 41.78 196 ILE A O 1
ATOM 1580 N N . ASP A 1 197 ? 0.306 25.007 -5.074 1.00 34.81 197 ASP A N 1
ATOM 1581 C CA . ASP A 1 197 ? 1.283 26.108 -5.088 1.00 34.81 197 ASP A CA 1
ATOM 1582 C C . ASP A 1 197 ? 0.789 27.395 -4.408 1.00 34.81 197 ASP A C 1
ATOM 1584 O O . ASP A 1 197 ? 1.512 28.384 -4.352 1.00 34.81 197 ASP A O 1
ATOM 1588 N N . ASN A 1 198 ? -0.428 27.420 -3.862 1.00 30.31 198 ASN A N 1
ATOM 1589 C CA . ASN A 1 198 ? -0.974 28.594 -3.190 1.00 30.31 198 ASN A CA 1
ATOM 1590 C C . ASN A 1 198 ? -1.921 28.220 -2.050 1.00 30.31 198 ASN A C 1
ATOM 1592 O O . ASN A 1 198 ? -2.732 27.303 -2.162 1.00 30.31 198 ASN A O 1
ATOM 1596 N N . TYR A 1 199 ? -1.812 28.973 -0.954 1.00 34.75 199 TYR A N 1
ATOM 1597 C CA . TYR A 1 199 ? -2.687 28.912 0.214 1.00 34.75 199 TYR A CA 1
ATOM 1598 C C . TYR A 1 199 ? -4.159 28.845 -0.204 1.00 34.75 199 TYR A C 1
ATOM 1600 O O . TYR A 1 199 ? -4.720 29.829 -0.681 1.00 34.75 199 TYR A O 1
ATOM 1608 N N . MET A 1 200 ? -4.808 27.709 0.034 1.00 29.23 200 MET A N 1
ATOM 1609 C CA . MET A 1 200 ? -6.262 27.649 0.041 1.00 29.23 200 MET A CA 1
ATOM 1610 C C . MET A 1 200 ? -6.730 26.556 0.996 1.00 29.23 200 MET A C 1
ATOM 1612 O O . MET A 1 200 ? -6.723 25.365 0.690 1.00 29.23 200 MET A O 1
ATOM 1616 N N . SER A 1 201 ? -7.150 26.986 2.184 1.00 34.81 201 SER A N 1
ATOM 1617 C CA . SER A 1 201 ? -8.024 26.197 3.038 1.00 34.81 201 SER A CA 1
ATOM 1618 C C . SER A 1 201 ? -9.328 25.946 2.275 1.00 34.81 201 SER A C 1
ATOM 1620 O O . SER A 1 201 ? -10.099 26.865 2.008 1.00 34.81 201 SER A O 1
ATOM 1622 N N . MET A 1 202 ? -9.590 24.699 1.891 1.00 30.19 202 MET A N 1
ATOM 1623 C CA . MET A 1 202 ? -10.867 24.322 1.282 1.00 30.19 202 MET A CA 1
ATOM 1624 C C . MET A 1 202 ? -11.568 23.252 2.119 1.00 30.19 202 MET A C 1
ATOM 1626 O O . MET A 1 202 ? -11.072 22.145 2.295 1.00 30.19 202 MET A O 1
ATOM 1630 N N . LYS A 1 203 ? -12.743 23.627 2.639 1.00 31.88 203 LYS A N 1
ATOM 1631 C CA . LYS A 1 203 ? -13.706 22.798 3.381 1.00 31.88 203 LYS A CA 1
ATOM 1632 C C . LYS A 1 203 ? -14.527 21.920 2.435 1.00 31.88 203 LYS A C 1
ATOM 1634 O O . LYS A 1 203 ? -14.962 22.438 1.416 1.00 31.88 203 LYS A O 1
ATOM 1639 N N . PHE A 1 204 ? -14.946 20.727 2.876 1.00 31.86 204 PHE A N 1
ATOM 1640 C CA . PHE A 1 204 ? -16.309 20.229 2.616 1.00 31.86 204 PHE A CA 1
ATOM 1641 C C . PHE A 1 204 ? -16.861 19.443 3.817 1.00 31.86 204 PHE A C 1
ATOM 1643 O O . PHE A 1 204 ? -16.235 18.523 4.324 1.00 31.86 204 PHE A O 1
ATOM 1650 N N . TYR A 1 205 ? -18.045 19.845 4.290 1.00 39.03 205 TYR A N 1
ATOM 1651 C CA . TYR A 1 205 ? -18.750 19.260 5.434 1.00 39.03 205 TYR A CA 1
ATOM 1652 C C . TYR A 1 205 ? -19.573 18.038 5.003 1.00 39.03 205 TYR A C 1
ATOM 1654 O O . TYR A 1 205 ? -20.596 18.183 4.337 1.00 39.03 205 TYR A O 1
ATOM 1662 N N . ARG A 1 206 ? -19.094 16.857 5.404 1.00 36.25 206 ARG A N 1
ATOM 1663 C CA . ARG A 1 206 ? -19.789 15.577 5.696 1.00 36.25 206 ARG A CA 1
ATOM 1664 C C . ARG A 1 206 ? -18.733 14.482 5.936 1.00 36.25 206 ARG A C 1
ATOM 1666 O O . ARG A 1 206 ? -18.954 13.633 6.787 1.00 36.25 206 ARG A O 1
ATOM 1673 N N . ASN A 1 207 ? -17.571 14.613 5.280 1.00 38.44 207 ASN A N 1
ATOM 1674 C CA . ASN A 1 207 ? -16.319 13.879 5.504 1.00 38.44 207 ASN A CA 1
ATOM 1675 C C . ASN A 1 207 ? -15.201 14.915 5.732 1.00 38.44 207 ASN A C 1
ATOM 1677 O O . ASN A 1 207 ? -15.074 15.842 4.934 1.00 38.44 207 ASN A O 1
ATOM 1681 N N . LEU A 1 208 ? -14.426 14.818 6.814 1.00 41.88 208 LEU A N 1
ATOM 1682 C CA . LEU A 1 208 ? -13.360 15.781 7.114 1.00 41.88 208 LEU A CA 1
ATOM 1683 C C . LEU A 1 208 ? -12.188 15.548 6.151 1.00 41.88 208 LEU A C 1
ATOM 1685 O O . LEU A 1 208 ? -11.501 14.539 6.280 1.00 41.88 208 LEU A O 1
ATOM 1689 N N . VAL A 1 209 ? -11.953 16.461 5.202 1.00 41.66 209 VAL A N 1
ATOM 1690 C CA . VAL A 1 209 ? -10.798 16.386 4.292 1.00 41.66 209 VAL A CA 1
ATOM 1691 C C . VAL A 1 209 ? -9.695 17.322 4.756 1.00 41.66 209 VAL A C 1
ATOM 1693 O O . VAL A 1 209 ? -9.897 18.533 4.818 1.00 41.66 209 VAL A O 1
ATOM 1696 N N . ILE A 1 210 ? -8.534 16.756 5.081 1.00 46.69 210 ILE A N 1
ATOM 1697 C CA . ILE A 1 210 ? -7.361 17.510 5.533 1.00 46.69 210 ILE A CA 1
ATOM 1698 C C . ILE A 1 210 ? -6.333 17.478 4.413 1.00 46.69 210 ILE A C 1
ATOM 1700 O O . ILE A 1 210 ? -5.948 16.408 3.937 1.00 46.69 210 ILE A O 1
ATOM 1704 N N . LEU A 1 211 ? -5.968 18.673 3.955 1.00 41.38 211 LEU A N 1
ATOM 1705 C CA . LEU A 1 211 ? -5.040 18.891 2.858 1.00 41.38 211 LEU A CA 1
ATOM 1706 C C . LEU A 1 211 ? -3.688 19.280 3.435 1.00 41.38 211 LEU A C 1
ATOM 1708 O O . LEU A 1 211 ? -3.594 20.215 4.230 1.00 41.38 211 LEU A O 1
ATOM 1712 N N . PHE A 1 212 ? -2.651 18.570 3.012 1.00 44.31 212 PHE A N 1
ATOM 1713 C CA . PHE A 1 212 ? -1.285 18.832 3.432 1.00 44.31 212 PHE A CA 1
ATOM 1714 C C . PHE A 1 212 ? -0.502 19.556 2.354 1.00 44.31 212 PHE A C 1
ATOM 1716 O O . PHE A 1 212 ? -0.582 19.201 1.179 1.00 44.31 212 PHE A O 1
ATOM 1723 N N . ARG A 1 213 ? 0.295 20.543 2.774 1.00 40.47 213 ARG A N 1
ATOM 1724 C CA . ARG A 1 213 ? 1.359 21.083 1.936 1.00 40.47 213 ARG A CA 1
ATOM 1725 C C . ARG A 1 213 ? 2.491 20.064 1.931 1.00 40.47 213 ARG A C 1
ATOM 1727 O O . ARG A 1 213 ? 3.099 19.807 2.962 1.00 40.47 213 ARG A O 1
ATOM 1734 N N . LEU A 1 214 ? 2.744 19.478 0.772 1.00 45.09 214 LEU A N 1
ATOM 1735 C CA . LEU A 1 214 ? 3.860 18.566 0.577 1.00 45.09 214 LEU A CA 1
ATOM 1736 C C . LEU A 1 214 ? 5.159 19.383 0.534 1.00 45.09 214 LEU A C 1
ATOM 1738 O O . LEU A 1 214 ? 5.386 20.116 -0.425 1.00 45.09 214 LEU A O 1
ATOM 1742 N N . SER A 1 215 ? 5.990 19.294 1.574 1.00 46.53 215 SER A N 1
ATOM 1743 C CA . SER A 1 215 ? 7.426 19.568 1.440 1.00 46.53 215 SER A CA 1
ATOM 1744 C C . SER A 1 215 ? 8.126 18.323 0.896 1.00 46.53 215 SER A C 1
ATOM 1746 O O . SER A 1 215 ? 7.647 17.211 1.103 1.00 46.53 215 SER A O 1
ATOM 1748 N N . GLU A 1 216 ? 9.274 18.477 0.236 1.00 43.94 216 GLU A N 1
ATOM 1749 C CA . GLU A 1 216 ? 10.077 17.344 -0.265 1.00 43.94 216 GLU A CA 1
ATOM 1750 C C . GLU A 1 216 ? 10.522 16.373 0.850 1.00 43.94 216 GLU A C 1
ATOM 1752 O O . GLU A 1 216 ? 10.839 15.216 0.582 1.00 43.94 216 GLU A O 1
ATOM 1757 N N . THR A 1 217 ? 10.505 16.817 2.110 1.00 51.72 217 THR A N 1
ATOM 1758 C CA . THR A 1 217 ? 10.748 15.997 3.301 1.00 51.72 217 THR A CA 1
ATOM 1759 C C . THR A 1 217 ? 9.454 15.427 3.874 1.00 51.72 217 THR A C 1
ATOM 1761 O O . THR A 1 217 ? 8.440 16.129 3.953 1.00 51.72 217 THR A O 1
ATOM 1764 N N . ALA A 1 218 ? 9.510 14.168 4.328 1.00 56.62 218 ALA A N 1
ATOM 1765 C CA . ALA A 1 218 ? 8.410 13.522 5.038 1.00 56.62 218 ALA A CA 1
ATOM 1766 C C . ALA A 1 218 ? 7.925 14.413 6.192 1.00 56.62 218 ALA A C 1
ATOM 1768 O O . ALA A 1 218 ? 8.726 14.901 6.989 1.00 56.62 218 ALA A O 1
ATOM 1769 N N . SER A 1 219 ? 6.621 14.667 6.229 1.00 62.16 219 SER A N 1
ATOM 1770 C CA . SER A 1 219 ? 5.982 15.521 7.226 1.00 62.16 219 SER A CA 1
ATOM 1771 C C . SER A 1 219 ? 5.167 14.646 8.166 1.00 62.16 219 SER A C 1
ATOM 1773 O O . SER A 1 219 ? 4.208 14.002 7.734 1.00 62.16 219 SER A O 1
ATOM 1775 N N . ASP A 1 220 ? 5.545 14.621 9.440 1.00 64.88 220 ASP A N 1
ATOM 1776 C CA . ASP A 1 220 ? 4.792 13.923 10.477 1.00 64.88 220 ASP A CA 1
ATOM 1777 C C . ASP A 1 220 ? 3.722 14.846 11.044 1.00 64.88 220 ASP A C 1
ATOM 1779 O O . ASP A 1 220 ? 4.010 15.946 11.522 1.00 64.88 220 ASP A O 1
ATOM 1783 N N . VAL A 1 221 ? 2.474 14.391 11.001 1.00 64.25 221 VAL A N 1
ATOM 1784 C CA . VAL A 1 221 ? 1.342 15.131 11.542 1.00 64.25 221 VAL A CA 1
ATOM 1785 C C . VAL A 1 221 ? 0.663 14.285 12.595 1.00 64.25 221 VAL A C 1
ATOM 1787 O O . VAL A 1 221 ? 0.122 13.216 12.310 1.00 64.25 221 VAL A O 1
ATOM 1790 N N . LEU A 1 222 ? 0.670 14.787 13.827 1.00 62.78 222 LEU A N 1
ATOM 1791 C CA . LEU A 1 222 ? -0.078 14.171 14.908 1.00 62.78 222 LEU A CA 1
ATOM 1792 C C . LEU A 1 222 ? -1.551 14.524 14.725 1.00 62.78 222 LEU A C 1
ATOM 1794 O O . LEU A 1 222 ? -1.953 15.682 14.851 1.00 62.78 222 LEU A O 1
ATOM 1798 N N . PHE A 1 223 ? -2.366 13.520 14.451 1.00 65.44 223 PHE A N 1
ATOM 1799 C CA . PHE A 1 223 ? -3.808 13.638 14.487 1.00 65.44 223 PHE A CA 1
ATOM 1800 C C . PHE A 1 223 ? -4.332 13.231 15.845 1.00 65.44 223 PHE A C 1
ATOM 1802 O O . PHE A 1 223 ? -4.057 12.144 16.348 1.00 65.44 223 PHE A O 1
ATOM 1809 N N . ARG A 1 224 ? -5.151 14.105 16.417 1.00 60.25 224 ARG A N 1
ATOM 1810 C CA . ARG A 1 224 ? -5.796 13.867 17.694 1.00 60.25 224 ARG A CA 1
ATOM 1811 C C . ARG A 1 224 ? -7.281 14.141 17.580 1.00 60.25 224 ARG A C 1
ATOM 1813 O O . ARG A 1 224 ? -7.693 15.220 17.161 1.00 60.25 224 ARG A O 1
ATOM 1820 N N . ILE A 1 225 ? -8.076 13.180 18.016 1.00 63.81 225 ILE A N 1
ATOM 1821 C CA . ILE A 1 225 ? -9.484 13.377 18.324 1.00 63.81 225 ILE A CA 1
ATOM 1822 C C . ILE A 1 225 ? -9.621 13.497 19.836 1.00 63.81 225 ILE A C 1
ATOM 1824 O O . ILE A 1 225 ? -9.187 12.614 20.573 1.00 63.81 225 ILE A O 1
ATOM 1828 N N . GLU A 1 226 ? -10.243 14.583 20.282 1.00 61.97 226 GLU A N 1
ATOM 1829 C CA . GLU A 1 226 ? -10.607 14.788 21.681 1.00 61.97 226 GLU A CA 1
ATOM 1830 C C . GLU A 1 226 ? -12.135 14.818 21.803 1.00 61.97 226 GLU A C 1
ATOM 1832 O O . GLU A 1 226 ? -12.814 15.450 20.988 1.00 61.97 226 GLU A O 1
ATOM 1837 N N . ALA A 1 227 ? -12.679 14.134 22.809 1.00 60.19 227 ALA A N 1
ATOM 1838 C CA . ALA A 1 227 ? -14.056 14.331 23.246 1.00 60.19 227 ALA A CA 1
ATOM 1839 C C . ALA A 1 227 ? -14.056 15.233 24.484 1.00 60.19 227 ALA A C 1
ATOM 1841 O O . ALA A 1 227 ? -13.302 14.976 25.423 1.00 60.19 227 ALA A O 1
ATOM 1842 N N . PHE A 1 228 ? -14.878 16.281 24.480 1.00 56.12 228 PHE A N 1
ATOM 1843 C CA . PHE A 1 228 ? -14.975 17.260 25.566 1.00 56.12 228 PHE A CA 1
ATOM 1844 C C . PHE A 1 228 ? -16.429 17.536 25.940 1.00 56.12 228 PHE A C 1
ATOM 1846 O O . PHE A 1 228 ? -17.307 17.450 25.088 1.00 56.12 228 PHE A O 1
ATOM 1853 N N . SER A 1 229 ? -16.686 17.905 27.193 1.00 54.69 229 SER A N 1
ATOM 1854 C CA . SER A 1 229 ? -18.008 18.343 27.656 1.00 54.69 229 SER A CA 1
ATOM 1855 C C . SER A 1 229 ? -18.353 19.738 27.117 1.00 54.69 229 SER A C 1
ATOM 1857 O O . SER A 1 229 ? -17.457 20.558 26.926 1.00 54.69 229 SER A O 1
ATOM 1859 N N . GLU A 1 230 ? -19.634 20.040 26.873 1.00 54.12 230 GLU A N 1
ATOM 1860 C CA . GLU A 1 230 ? -20.089 21.332 26.308 1.00 54.12 230 GLU A CA 1
ATOM 1861 C C . GLU A 1 230 ? -19.568 22.572 27.074 1.00 54.12 230 GLU A C 1
ATOM 1863 O O . GLU A 1 230 ? -19.401 23.642 26.492 1.00 54.12 230 GLU A O 1
ATOM 1868 N N . ASP A 1 231 ? -19.247 22.419 28.359 1.00 54.25 231 ASP A N 1
ATOM 1869 C CA . ASP A 1 231 ? -18.692 23.445 29.245 1.00 54.25 231 ASP A CA 1
ATOM 1870 C C . ASP A 1 231 ? -17.145 23.476 29.313 1.00 54.25 231 ASP A C 1
ATOM 1872 O O . ASP A 1 231 ? -16.583 24.340 29.982 1.00 54.25 231 ASP A O 1
ATOM 1876 N N . GLN A 1 232 ? -16.451 22.569 28.613 1.00 56.00 232 GLN A N 1
ATOM 1877 C CA . GLN A 1 232 ? -14.988 22.393 28.578 1.00 56.00 232 GLN A CA 1
ATOM 1878 C C . GLN A 1 232 ? -14.319 22.121 29.939 1.00 56.00 232 GLN A C 1
ATOM 1880 O O . GLN A 1 232 ? -13.098 22.242 30.059 1.00 56.00 232 GLN A O 1
ATOM 1885 N N . THR A 1 233 ? -15.081 21.744 30.969 1.00 44.97 233 THR A N 1
ATOM 1886 C CA . THR A 1 233 ? -14.555 21.604 32.338 1.00 44.97 233 THR A CA 1
ATOM 1887 C C . THR A 1 233 ? -14.088 20.188 32.697 1.00 44.97 233 THR A C 1
ATOM 1889 O O . THR A 1 233 ? -13.413 20.018 33.714 1.00 44.97 233 THR A O 1
ATOM 1892 N N . CYS A 1 234 ? -14.405 19.172 31.882 1.00 46.84 234 CYS A N 1
ATOM 1893 C CA . CYS A 1 234 ? -14.186 17.762 32.224 1.00 46.84 234 CYS A CA 1
ATOM 1894 C C . CYS A 1 234 ? -12.973 17.102 31.530 1.00 46.84 234 CYS A C 1
ATOM 1896 O O . CYS A 1 234 ? -12.431 17.601 30.540 1.00 46.84 234 CYS A O 1
ATOM 1898 N N . VAL A 1 235 ? -12.555 15.941 32.058 1.00 49.69 235 VAL A N 1
ATOM 1899 C CA . VAL A 1 235 ? -11.485 15.087 31.516 1.00 49.69 235 VAL A CA 1
ATOM 1900 C C . VAL A 1 235 ? -11.802 14.725 30.065 1.00 49.69 235 VAL A C 1
ATOM 1902 O O . VAL A 1 235 ? -12.833 14.122 29.768 1.00 49.69 235 VAL A O 1
ATOM 1905 N N . THR A 1 236 ? -10.896 15.102 29.163 1.00 57.94 236 THR A N 1
ATOM 1906 C CA . THR A 1 236 ? -11.021 14.862 27.725 1.00 57.94 236 THR A CA 1
ATOM 1907 C C . THR A 1 236 ? -10.603 13.435 27.394 1.00 57.94 236 THR A C 1
ATOM 1909 O O . THR A 1 236 ? -9.452 13.061 27.625 1.00 57.94 236 THR A O 1
ATOM 1912 N N . LEU A 1 237 ? -11.510 12.634 26.826 1.00 59.25 237 LEU A N 1
ATOM 1913 C CA . LEU A 1 237 ? -11.120 11.368 26.198 1.00 59.25 237 LEU A CA 1
ATOM 1914 C C . LEU A 1 237 ? -10.327 11.687 24.936 1.00 59.25 237 LEU A C 1
ATOM 1916 O O . LEU A 1 237 ? -10.728 12.562 24.164 1.00 59.25 237 LEU A O 1
ATOM 1920 N N . LYS A 1 238 ? -9.215 10.986 24.714 1.00 66.00 238 LYS A N 1
ATOM 1921 C CA . LYS A 1 238 ? -8.317 11.261 23.587 1.00 66.00 238 LYS A CA 1
ATOM 1922 C C . LYS A 1 238 ? -8.022 9.994 22.806 1.00 66.00 238 LYS A C 1
ATOM 1924 O O . LYS A 1 238 ? -7.696 8.965 23.389 1.00 66.00 238 LYS A O 1
ATOM 1929 N N . ALA A 1 239 ? -8.097 10.107 21.488 1.00 63.91 239 ALA A N 1
ATOM 1930 C CA . ALA A 1 239 ? -7.568 9.136 20.547 1.00 63.91 239 ALA A CA 1
ATOM 1931 C C . ALA A 1 239 ? -6.551 9.843 19.657 1.00 63.91 239 ALA A C 1
ATOM 1933 O O . ALA A 1 239 ? -6.841 10.892 19.079 1.00 63.91 239 ALA A O 1
ATOM 1934 N N . GLU A 1 240 ? -5.359 9.274 19.545 1.00 70.62 240 GLU A N 1
ATOM 1935 C CA . GLU A 1 240 ? -4.255 9.855 18.789 1.00 70.62 240 GLU A CA 1
ATOM 1936 C C . GLU A 1 240 ? -3.762 8.880 17.725 1.00 70.62 240 GLU A C 1
ATOM 1938 O O . GLU A 1 240 ? -3.803 7.661 17.893 1.00 70.62 240 GLU A O 1
ATOM 1943 N N . THR A 1 241 ? -3.309 9.430 16.608 1.00 65.31 241 THR A N 1
ATOM 1944 C CA . THR A 1 241 ? -2.656 8.697 15.532 1.00 65.31 241 THR A CA 1
ATOM 1945 C C . THR A 1 241 ? -1.657 9.607 14.845 1.00 65.31 241 THR A C 1
ATOM 1947 O O . THR A 1 241 ? -1.914 10.794 14.661 1.00 65.31 241 THR A O 1
ATOM 1950 N N . ASN A 1 242 ? -0.514 9.065 14.450 1.00 72.06 242 ASN A N 1
ATOM 1951 C CA . ASN A 1 242 ? 0.422 9.795 13.609 1.00 72.06 242 ASN A CA 1
ATOM 1952 C C . ASN A 1 242 ? 0.098 9.529 12.142 1.00 72.06 242 ASN A C 1
ATOM 1954 O O . ASN A 1 242 ? -0.074 8.384 11.740 1.00 72.06 242 ASN A O 1
ATOM 1958 N N . VAL A 1 243 ? 0.029 10.569 11.323 1.00 71.38 243 VAL A N 1
ATOM 1959 C CA . VAL A 1 243 ? -0.024 10.431 9.868 1.00 71.38 243 VAL A CA 1
ATOM 1960 C C . VAL A 1 243 ? 1.244 11.042 9.310 1.00 71.38 243 VAL A C 1
ATOM 1962 O O . VAL A 1 243 ? 1.453 12.250 9.386 1.00 71.38 243 VAL A O 1
ATOM 1965 N N . THR A 1 244 ? 2.081 10.192 8.739 1.00 72.25 244 THR A N 1
ATOM 1966 C CA . THR A 1 244 ? 3.286 10.597 8.033 1.00 72.25 244 THR A CA 1
ATOM 1967 C C . THR A 1 244 ? 2.949 10.744 6.559 1.00 72.25 244 THR A C 1
ATOM 1969 O O . THR A 1 244 ? 2.569 9.780 5.894 1.00 72.25 244 THR A O 1
ATOM 1972 N N . VAL A 1 245 ? 3.084 11.956 6.033 1.00 71.69 245 VAL A N 1
ATOM 1973 C CA . VAL A 1 245 ? 2.955 12.212 4.598 1.00 71.69 245 VAL A CA 1
ATOM 1974 C C . VAL A 1 245 ? 4.346 12.190 3.988 1.00 71.69 245 VAL A C 1
ATOM 1976 O O . VAL A 1 245 ? 5.197 13.000 4.351 1.00 71.69 245 VAL A O 1
ATOM 1979 N N . GLY A 1 246 ? 4.604 11.252 3.083 1.00 71.38 246 GLY A N 1
ATOM 1980 C CA . GLY A 1 246 ? 5.941 11.037 2.542 1.00 71.38 246 GLY A CA 1
ATOM 1981 C C . GLY A 1 246 ? 6.062 9.737 1.760 1.00 71.38 246 GLY A C 1
ATOM 1982 O O . GLY A 1 246 ? 5.079 9.043 1.521 1.00 71.38 246 GLY A O 1
ATOM 1983 N N . CYS A 1 247 ? 7.290 9.401 1.371 1.00 79.19 247 CYS A N 1
ATOM 1984 C CA . CYS A 1 247 ? 7.591 8.121 0.743 1.00 79.19 247 CYS A CA 1
ATOM 1985 C C . CYS A 1 247 ? 7.710 7.014 1.810 1.00 79.19 247 CYS A C 1
ATOM 1987 O O . CYS A 1 247 ? 8.621 7.095 2.641 1.00 79.19 247 CYS A O 1
ATOM 1989 N N . PRO A 1 248 ? 6.846 5.979 1.816 1.00 81.44 248 PRO A N 1
ATOM 1990 C CA . PRO A 1 248 ? 7.007 4.849 2.726 1.00 81.44 248 PRO A CA 1
ATOM 1991 C C . PRO A 1 248 ? 8.309 4.089 2.433 1.00 81.44 248 PRO A C 1
ATOM 1993 O O . PRO A 1 248 ? 8.633 3.829 1.278 1.00 81.44 248 PRO A O 1
ATOM 1996 N N . LEU A 1 249 ? 9.046 3.681 3.473 1.00 82.12 249 LEU A N 1
ATOM 1997 C CA . LEU A 1 249 ? 10.348 3.004 3.314 1.00 82.12 249 LEU A CA 1
ATOM 1998 C C . LEU A 1 249 ? 10.260 1.674 2.555 1.00 82.12 249 LEU A C 1
ATOM 2000 O O . LEU A 1 249 ? 11.212 1.274 1.892 1.00 82.12 249 LEU A O 1
ATOM 2004 N N . SER A 1 250 ? 9.133 0.974 2.675 1.00 89.19 250 SER A N 1
ATOM 2005 C CA . SER A 1 250 ? 8.891 -0.303 2.005 1.00 89.19 250 SER A CA 1
ATOM 2006 C C . SER A 1 250 ? 8.282 -0.146 0.611 1.00 89.19 250 SER A C 1
ATOM 2008 O O . SER A 1 250 ? 7.987 -1.163 -0.023 1.00 89.19 250 SER A O 1
ATOM 2010 N N . ARG A 1 251 ? 8.077 1.091 0.133 1.00 90.56 251 ARG A N 1
ATOM 2011 C CA . ARG A 1 251 ? 7.444 1.360 -1.155 1.00 90.56 251 ARG A CA 1
ATOM 2012 C C . ARG A 1 251 ? 8.388 1.038 -2.303 1.00 90.56 251 ARG A C 1
ATOM 2014 O O . ARG A 1 251 ? 9.484 1.587 -2.392 1.00 90.56 251 ARG A O 1
ATOM 2021 N N . HIS A 1 252 ? 7.955 0.166 -3.201 1.00 93.88 252 HIS A N 1
ATOM 2022 C CA . HIS A 1 252 ? 8.745 -0.239 -4.357 1.00 93.88 252 HIS A CA 1
ATOM 2023 C C . HIS A 1 252 ? 7.866 -0.673 -5.532 1.00 93.88 252 HIS A C 1
ATOM 2025 O O . HIS A 1 252 ? 6.661 -0.894 -5.401 1.00 93.88 252 HIS A O 1
ATOM 2031 N N . LEU A 1 253 ? 8.488 -0.767 -6.708 1.00 94.94 253 LEU A N 1
ATOM 2032 C CA . LEU A 1 253 ? 7.842 -1.231 -7.931 1.00 94.94 253 LEU A CA 1
ATOM 2033 C C . LEU A 1 253 ? 8.030 -2.739 -8.098 1.00 94.94 253 LEU A C 1
ATOM 2035 O O . LEU A 1 253 ? 9.137 -3.255 -7.929 1.00 94.94 253 LEU A O 1
ATOM 2039 N N . ILE A 1 254 ? 6.978 -3.424 -8.536 1.00 93.50 254 ILE A N 1
ATOM 2040 C CA . ILE A 1 254 ? 7.028 -4.819 -8.974 1.00 93.50 254 ILE A CA 1
ATOM 2041 C C . ILE A 1 254 ? 6.590 -4.891 -10.436 1.00 93.50 254 ILE A C 1
ATOM 2043 O O . ILE A 1 254 ? 5.637 -4.240 -10.860 1.00 93.50 254 ILE A O 1
ATOM 2047 N N . LEU A 1 255 ? 7.310 -5.680 -11.233 1.00 92.38 255 LEU A N 1
ATOM 2048 C CA . LEU A 1 255 ? 7.027 -5.843 -12.657 1.00 92.38 255 LEU A CA 1
ATOM 2049 C C . LEU A 1 255 ? 6.181 -7.101 -12.900 1.00 92.38 255 LEU A C 1
ATOM 2051 O O . LEU A 1 255 ? 6.573 -8.205 -12.515 1.00 92.38 255 LEU A O 1
ATOM 2055 N N . ARG A 1 256 ? 5.042 -6.937 -13.579 1.00 89.69 256 ARG A N 1
ATOM 2056 C CA . ARG A 1 256 ? 4.073 -7.998 -13.884 1.00 89.69 256 ARG A CA 1
ATOM 2057 C C . ARG A 1 256 ? 4.557 -8.929 -14.987 1.00 89.69 256 ARG A C 1
ATOM 2059 O O . ARG A 1 256 ? 5.026 -8.495 -16.034 1.00 89.69 256 ARG A O 1
ATOM 2066 N N . GLY A 1 257 ? 4.324 -10.226 -14.799 1.00 82.31 257 GLY A N 1
ATOM 2067 C CA . GLY A 1 257 ? 4.651 -11.248 -15.796 1.00 82.31 257 GLY A CA 1
ATOM 2068 C C . GLY A 1 257 ? 6.096 -11.747 -15.732 1.00 82.31 257 GLY A C 1
ATOM 2069 O O . GLY A 1 257 ? 6.503 -12.512 -16.606 1.00 82.31 257 GLY A O 1
ATOM 2070 N N . LYS A 1 258 ? 6.866 -11.364 -14.702 1.00 81.06 258 LYS A N 1
ATOM 2071 C CA . LYS A 1 258 ? 8.129 -12.040 -14.391 1.00 81.06 258 LYS A CA 1
ATOM 2072 C C . LYS A 1 258 ? 7.859 -13.461 -13.871 1.00 81.06 258 LYS A C 1
ATOM 2074 O O . LYS A 1 258 ? 6.980 -13.641 -13.025 1.00 81.06 258 LYS A O 1
ATOM 2079 N N . PRO A 1 259 ? 8.620 -14.473 -14.321 1.00 77.00 259 PRO A N 1
ATOM 2080 C CA . PRO A 1 259 ? 8.586 -15.797 -13.712 1.00 77.00 259 PRO A CA 1
ATOM 2081 C C . PRO A 1 259 ? 8.974 -15.719 -12.230 1.00 77.00 259 PRO A C 1
ATOM 2083 O O . PRO A 1 259 ? 9.979 -15.102 -11.889 1.00 77.00 259 PRO A O 1
ATOM 2086 N N . ILE A 1 260 ? 8.198 -16.370 -11.358 1.00 71.25 260 ILE A N 1
ATOM 2087 C CA . ILE A 1 260 ? 8.479 -16.434 -9.909 1.00 71.25 260 ILE A CA 1
ATOM 2088 C C . ILE A 1 260 ? 9.673 -17.359 -9.629 1.00 71.25 260 ILE A C 1
ATOM 2090 O O . ILE A 1 260 ? 10.432 -17.145 -8.688 1.00 71.25 260 ILE A O 1
ATOM 2094 N N . ARG A 1 261 ? 9.851 -18.398 -10.454 1.00 76.06 261 ARG A N 1
ATOM 2095 C CA . ARG A 1 261 ? 10.972 -19.335 -10.365 1.00 76.06 261 ARG A CA 1
ATOM 2096 C C . ARG A 1 261 ? 11.845 -19.233 -11.599 1.00 76.06 261 ARG A C 1
ATOM 2098 O O . ARG A 1 261 ? 11.365 -19.305 -12.728 1.00 76.06 261 ARG A O 1
ATOM 2105 N N . CYS A 1 262 ? 13.139 -19.118 -11.352 1.00 74.94 262 CYS A N 1
ATOM 2106 C CA . CYS A 1 262 ? 14.175 -19.105 -12.369 1.00 74.94 262 CYS A CA 1
ATOM 2107 C C . CYS A 1 262 ? 14.612 -20.546 -12.689 1.00 74.94 262 CYS A C 1
ATOM 2109 O O . CYS A 1 262 ? 15.804 -20.851 -12.653 1.00 74.94 262 CYS A O 1
ATOM 2111 N N . ASP A 1 263 ? 13.663 -21.456 -12.932 1.00 65.56 263 ASP A N 1
ATOM 2112 C CA . ASP A 1 263 ? 13.970 -22.868 -13.178 1.00 65.56 263 ASP A CA 1
ATOM 2113 C C . ASP A 1 263 ? 14.840 -22.977 -14.446 1.00 65.56 263 ASP A C 1
ATOM 2115 O O . ASP A 1 263 ? 14.372 -22.774 -15.564 1.00 65.56 263 ASP A O 1
ATOM 2119 N N . GLY A 1 264 ? 16.142 -23.227 -14.261 1.00 63.69 264 GLY A N 1
ATOM 2120 C CA . GLY A 1 264 ? 17.136 -23.299 -15.339 1.00 63.69 264 GLY A CA 1
ATOM 2121 C C . GLY A 1 264 ? 18.068 -22.089 -15.487 1.00 63.69 264 GLY A C 1
ATOM 2122 O O . GLY A 1 264 ? 19.052 -22.196 -16.217 1.00 63.69 264 GLY A O 1
ATOM 2123 N N . PHE A 1 265 ? 17.850 -20.982 -14.769 1.00 66.00 265 PHE A N 1
ATOM 2124 C CA . PHE A 1 265 ? 18.800 -19.862 -14.746 1.00 66.00 265 PHE A CA 1
ATOM 2125 C C . PHE A 1 265 ? 19.691 -19.935 -13.501 1.00 66.00 265 PHE A C 1
ATOM 2127 O O . PHE A 1 265 ? 19.232 -19.795 -12.369 1.00 66.00 265 PHE A O 1
ATOM 2134 N N . LYS A 1 266 ? 20.991 -20.144 -13.724 1.00 71.25 266 LYS A N 1
ATOM 2135 C CA . LYS A 1 266 ? 22.061 -19.874 -12.748 1.00 71.25 266 LYS A CA 1
ATOM 2136 C C . LYS A 1 266 ? 22.685 -18.518 -13.070 1.00 71.25 266 LYS A C 1
ATOM 2138 O O . LYS A 1 266 ? 22.480 -18.031 -14.179 1.00 71.25 266 LYS A O 1
ATOM 2143 N N . ASN A 1 267 ? 23.462 -17.939 -12.148 1.00 77.56 267 ASN A N 1
ATOM 2144 C CA . ASN A 1 267 ? 24.258 -16.745 -12.457 1.00 77.56 267 ASN A CA 1
ATOM 2145 C C . ASN A 1 267 ? 25.047 -17.005 -13.741 1.00 77.56 267 ASN A C 1
ATOM 2147 O O . ASN A 1 267 ? 25.756 -18.008 -13.849 1.00 77.56 267 ASN A O 1
ATOM 2151 N N . TYR A 1 268 ? 24.855 -16.133 -14.723 1.00 86.56 268 TYR A N 1
ATOM 2152 C CA . TYR A 1 268 ? 25.442 -16.265 -16.045 1.00 86.56 268 TYR A CA 1
ATOM 2153 C C . TYR A 1 268 ? 26.010 -14.923 -16.476 1.00 86.56 268 TYR A C 1
ATOM 2155 O O . TYR A 1 268 ? 25.547 -13.867 -16.046 1.00 86.56 268 TYR A O 1
ATOM 2163 N N . SER A 1 269 ? 27.017 -14.968 -17.335 1.00 89.25 269 SER A N 1
ATOM 2164 C CA . SER A 1 269 ? 27.531 -13.789 -18.010 1.00 89.25 269 SER A CA 1
ATOM 2165 C C . SER A 1 269 ? 27.103 -13.801 -19.471 1.00 89.25 269 SER A C 1
ATOM 2167 O O . SER A 1 269 ? 26.896 -14.854 -20.077 1.00 89.25 269 SER A O 1
ATOM 2169 N N . PHE A 1 270 ? 26.933 -12.614 -20.038 1.00 89.62 270 PHE A N 1
ATOM 2170 C CA . PHE A 1 270 ? 26.643 -12.435 -21.452 1.00 89.62 270 PHE A CA 1
ATOM 2171 C C . PHE A 1 270 ? 27.588 -11.397 -22.046 1.00 89.62 270 PHE A C 1
ATOM 2173 O O . PHE A 1 270 ? 28.046 -10.475 -21.372 1.00 89.62 270 PHE A O 1
ATOM 2180 N N . VAL A 1 271 ? 27.894 -11.569 -23.328 1.00 87.56 271 VAL A N 1
ATOM 2181 C CA . VAL A 1 271 ? 28.779 -10.670 -24.064 1.00 87.56 271 VAL A CA 1
ATOM 2182 C C . VAL A 1 271 ? 27.930 -9.675 -24.843 1.00 87.56 271 VAL A C 1
ATOM 2184 O O . VAL A 1 271 ? 26.976 -10.055 -25.523 1.00 87.56 271 VAL A O 1
ATOM 2187 N N . ILE A 1 272 ? 28.281 -8.397 -24.735 1.00 87.94 272 ILE A N 1
ATOM 2188 C CA . ILE A 1 272 ? 27.760 -7.312 -25.558 1.00 87.94 272 ILE A CA 1
ATOM 2189 C C . ILE A 1 272 ? 28.817 -7.020 -26.630 1.00 87.94 272 ILE A C 1
ATOM 2191 O O . ILE A 1 272 ? 29.859 -6.431 -26.311 1.00 87.94 272 ILE A O 1
ATOM 2195 N N . PRO A 1 273 ? 28.577 -7.425 -27.888 1.00 85.06 273 PRO A N 1
ATOM 2196 C CA . PRO A 1 273 ? 29.484 -7.150 -28.986 1.00 85.06 273 PRO A CA 1
ATOM 2197 C C . PRO A 1 273 ? 29.738 -5.656 -29.154 1.00 85.06 273 PRO A C 1
ATOM 2199 O O . PRO A 1 273 ? 28.830 -4.836 -29.002 1.00 85.06 273 PRO A O 1
ATOM 2202 N N . SER A 1 274 ? 30.963 -5.306 -29.522 1.00 82.12 274 SER A N 1
ATOM 2203 C CA . SER A 1 274 ? 31.396 -3.928 -29.790 1.00 82.12 274 SER A CA 1
ATOM 2204 C C . SER A 1 274 ? 30.468 -3.140 -30.728 1.00 82.12 274 SER A C 1
ATOM 2206 O O . SER A 1 274 ? 30.196 -1.964 -30.484 1.00 82.12 274 SER A O 1
ATOM 2208 N N . TYR A 1 275 ? 29.922 -3.783 -31.767 1.00 79.62 275 TYR A N 1
ATOM 2209 C CA . TYR A 1 275 ? 29.019 -3.151 -32.738 1.00 79.62 275 TYR A CA 1
ATOM 2210 C C . TYR A 1 275 ? 27.614 -2.842 -32.190 1.00 79.62 275 TYR A C 1
ATOM 2212 O O . TYR A 1 275 ? 26.906 -2.031 -32.779 1.00 79.62 275 TYR A O 1
ATOM 2220 N N . GLN A 1 276 ? 27.213 -3.456 -31.070 1.00 77.88 276 GLN A N 1
ATOM 2221 C CA . GLN A 1 276 ? 25.915 -3.230 -30.414 1.00 77.88 276 GLN A CA 1
ATOM 2222 C C . GLN A 1 276 ? 25.999 -2.199 -29.279 1.00 77.88 276 GLN A C 1
ATOM 2224 O O . GLN A 1 276 ? 25.017 -2.002 -28.565 1.00 77.88 276 GLN A O 1
ATOM 2229 N N . GLN A 1 277 ? 27.159 -1.568 -29.069 1.00 78.31 277 GLN A N 1
ATOM 2230 C CA . GLN A 1 277 ? 27.380 -0.585 -28.007 1.00 78.31 277 GLN A CA 1
ATOM 2231 C C . GLN A 1 277 ? 27.270 0.853 -28.540 1.00 78.31 277 GLN A C 1
ATOM 2233 O O . GLN A 1 277 ? 27.820 1.205 -29.586 1.00 78.31 277 GLN A O 1
ATOM 2238 N N . LYS A 1 278 ? 26.580 1.725 -27.795 1.00 69.25 278 LYS A N 1
ATOM 2239 C CA . LYS A 1 278 ? 26.384 3.138 -28.146 1.00 69.25 278 LYS A CA 1
ATOM 2240 C C . LYS A 1 278 ? 27.670 3.933 -27.888 1.00 69.25 278 LYS A C 1
ATOM 2242 O O . LYS A 1 278 ? 28.192 3.954 -26.774 1.00 69.25 278 LYS A O 1
ATOM 2247 N N . ARG A 1 279 ? 28.151 4.667 -28.896 1.00 61.75 279 ARG A N 1
ATOM 2248 C CA . ARG A 1 279 ? 29.326 5.562 -28.812 1.00 61.75 279 ARG A CA 1
ATOM 2249 C C . ARG A 1 279 ? 29.008 6.872 -28.066 1.00 61.75 279 ARG A C 1
ATOM 2251 O O . ARG A 1 279 ? 29.130 7.942 -28.645 1.00 61.75 279 ARG A O 1
ATOM 2258 N N . ILE A 1 280 ? 28.530 6.824 -26.820 1.00 52.44 280 ILE A N 1
ATOM 2259 C CA . ILE A 1 280 ? 28.064 8.052 -26.133 1.00 52.44 280 ILE A CA 1
ATOM 2260 C C . ILE A 1 280 ? 29.218 8.843 -25.493 1.00 52.44 280 ILE A C 1
ATOM 2262 O O . ILE A 1 280 ? 29.177 10.067 -25.493 1.00 52.44 280 ILE A O 1
ATOM 2266 N N . PHE A 1 281 ? 30.276 8.184 -24.999 1.00 46.97 281 PHE A N 1
ATOM 2267 C CA . PHE A 1 281 ? 31.269 8.842 -24.124 1.00 46.97 281 PHE A CA 1
ATOM 2268 C C . PHE A 1 281 ? 32.738 8.714 -24.553 1.00 46.97 281 PHE A C 1
ATOM 2270 O O . PHE A 1 281 ? 33.640 9.076 -23.801 1.00 46.97 281 PHE A O 1
ATOM 2277 N N . SER A 1 282 ? 33.040 8.188 -25.740 1.00 46.38 282 SER A N 1
ATOM 2278 C CA . SER A 1 282 ? 34.431 8.069 -26.198 1.00 46.38 282 SER A CA 1
ATOM 2279 C C . SER A 1 282 ? 34.508 8.106 -27.713 1.00 46.38 282 SER A C 1
ATOM 2281 O O . SER A 1 282 ? 34.334 7.096 -28.384 1.00 46.38 282 SER A O 1
ATOM 2283 N N . ALA A 1 283 ? 34.805 9.286 -28.251 1.00 45.03 283 ALA A N 1
ATOM 2284 C CA . ALA A 1 283 ? 34.957 9.488 -29.685 1.00 45.03 283 ALA A CA 1
ATOM 2285 C C . ALA A 1 283 ? 36.232 8.852 -30.282 1.00 45.03 283 ALA A C 1
ATOM 2287 O O . ALA A 1 283 ? 36.422 8.990 -31.477 1.00 45.03 283 ALA A O 1
ATOM 2288 N N . ASN A 1 284 ? 37.091 8.161 -29.510 1.00 46.12 284 ASN A N 1
ATOM 2289 C CA . ASN A 1 284 ? 38.395 7.667 -29.995 1.00 46.12 284 ASN A CA 1
ATOM 2290 C C . ASN A 1 284 ? 38.953 6.408 -29.278 1.00 46.12 284 ASN A C 1
ATOM 2292 O O . ASN A 1 284 ? 40.164 6.202 -29.267 1.00 46.12 284 ASN A O 1
ATOM 2296 N N . ARG A 1 285 ? 38.126 5.553 -28.655 1.00 52.16 285 ARG A N 1
ATOM 2297 C CA . ARG A 1 285 ? 38.599 4.252 -28.124 1.00 52.16 285 ARG A CA 1
ATOM 2298 C C . ARG A 1 285 ? 37.997 3.102 -28.921 1.00 52.16 285 ARG A C 1
ATOM 2300 O O . ARG A 1 285 ? 36.788 3.092 -29.136 1.00 52.16 285 ARG A O 1
ATOM 2307 N N . GLU A 1 286 ? 38.834 2.148 -29.334 1.00 54.22 286 GLU A N 1
ATOM 2308 C CA . GLU A 1 286 ? 38.371 0.846 -29.818 1.00 54.22 286 GLU A CA 1
ATOM 2309 C C . GLU A 1 286 ? 37.496 0.222 -28.731 1.00 54.22 286 GLU A C 1
ATOM 2311 O O . GLU A 1 286 ? 37.938 -0.023 -27.608 1.00 54.22 286 GLU A O 1
ATOM 2316 N N . VAL A 1 287 ? 36.214 0.055 -29.043 1.00 64.75 287 VAL A N 1
ATOM 2317 C CA . VAL A 1 287 ? 35.262 -0.582 -28.143 1.00 64.75 287 VAL A CA 1
ATOM 2318 C C . VAL A 1 287 ? 35.452 -2.077 -28.338 1.00 64.75 287 VAL A C 1
ATOM 2320 O O . VAL A 1 287 ? 35.139 -2.591 -29.406 1.00 64.75 287 VAL A O 1
ATOM 2323 N N . SER A 1 288 ? 36.014 -2.765 -27.350 1.00 77.62 288 SER A N 1
ATOM 2324 C CA . SER A 1 288 ? 36.077 -4.224 -27.353 1.00 77.62 288 SER A CA 1
ATOM 2325 C C . SER A 1 288 ? 34.753 -4.816 -26.875 1.00 77.62 288 SER A C 1
ATOM 2327 O O . SER A 1 288 ? 33.924 -4.139 -26.255 1.00 77.62 288 SER A O 1
ATOM 2329 N N . ASP A 1 289 ? 34.567 -6.107 -27.124 1.00 83.81 289 ASP A N 1
ATOM 2330 C CA . ASP A 1 289 ? 33.439 -6.848 -26.576 1.00 83.81 289 ASP A CA 1
ATOM 2331 C C . ASP A 1 289 ? 33.428 -6.750 -25.045 1.00 83.81 289 ASP A C 1
ATOM 2333 O O . ASP A 1 289 ? 34.461 -6.866 -24.379 1.00 83.81 289 ASP A O 1
ATOM 2337 N N . LYS A 1 290 ? 32.245 -6.491 -24.485 1.00 86.25 290 LYS A N 1
ATOM 2338 C CA . LYS A 1 290 ? 32.052 -6.274 -23.050 1.00 86.25 290 LYS A CA 1
ATOM 2339 C C . LYS A 1 290 ? 31.334 -7.474 -22.454 1.00 86.25 290 LYS A C 1
ATOM 2341 O O . LYS A 1 290 ? 30.205 -7.760 -22.835 1.00 86.25 290 LYS A O 1
ATOM 2346 N N . THR A 1 291 ? 31.963 -8.155 -21.502 1.00 89.50 291 THR A N 1
ATOM 2347 C CA . THR A 1 291 ? 31.308 -9.227 -20.736 1.00 89.50 291 THR A CA 1
ATOM 2348 C C . THR A 1 291 ? 30.615 -8.625 -19.519 1.00 89.50 291 THR A C 1
ATOM 2350 O O . THR A 1 291 ? 31.225 -7.853 -18.783 1.00 89.50 291 THR A O 1
ATOM 2353 N N . VAL A 1 292 ? 29.341 -8.956 -19.326 1.00 90.44 292 VAL A N 1
ATOM 2354 C CA . VAL A 1 292 ? 28.506 -8.479 -18.220 1.00 90.44 292 VAL A CA 1
ATOM 2355 C C . VAL A 1 292 ? 27.987 -9.678 -17.440 1.00 90.44 292 VAL A C 1
ATOM 2357 O O . VAL A 1 292 ? 27.488 -10.632 -18.035 1.00 90.44 292 VAL A O 1
ATOM 2360 N N . GLU A 1 293 ? 28.094 -9.631 -16.115 1.00 91.38 293 GLU A N 1
ATOM 2361 C CA . GLU A 1 293 ? 27.500 -10.628 -15.224 1.00 91.38 293 GLU A CA 1
ATOM 2362 C C . GLU A 1 293 ? 26.047 -10.265 -14.905 1.00 91.38 293 GLU A C 1
ATOM 2364 O O . GLU A 1 293 ? 25.742 -9.125 -14.555 1.00 91.38 293 GLU A O 1
ATOM 2369 N N . TYR A 1 294 ? 25.144 -11.235 -15.034 1.00 91.06 294 TYR A N 1
ATOM 2370 C CA . TYR A 1 294 ? 23.736 -11.071 -14.700 1.00 91.06 294 TYR A CA 1
ATOM 2371 C C . TYR A 1 294 ? 23.489 -11.465 -13.238 1.00 91.06 294 TYR A C 1
ATOM 2373 O O . TYR A 1 294 ? 23.543 -12.647 -12.883 1.00 91.06 294 TYR A O 1
ATOM 2381 N N . ASP A 1 295 ? 23.184 -10.477 -12.398 1.00 90.44 295 ASP A N 1
ATOM 2382 C CA . ASP A 1 295 ? 22.859 -10.679 -10.985 1.00 90.44 295 ASP A CA 1
ATOM 2383 C C . ASP A 1 295 ? 21.387 -11.097 -10.814 1.00 90.44 295 ASP A C 1
ATOM 2385 O O . ASP A 1 295 ? 20.475 -10.266 -10.818 1.00 90.44 295 ASP A O 1
ATOM 2389 N N . LEU A 1 296 ? 21.148 -12.404 -10.664 1.00 88.31 296 LEU A N 1
ATOM 2390 C CA . LEU A 1 296 ? 19.808 -12.966 -10.449 1.00 88.31 296 LEU A CA 1
ATOM 2391 C C . LEU A 1 296 ? 19.174 -12.539 -9.123 1.00 88.31 296 LEU A C 1
ATOM 2393 O O . LEU A 1 296 ? 17.950 -12.438 -9.066 1.00 88.31 296 LEU A O 1
ATOM 2397 N N . LEU A 1 297 ? 19.968 -12.300 -8.073 1.00 86.94 297 LEU A N 1
ATOM 2398 C CA . LEU A 1 297 ? 19.441 -11.898 -6.766 1.00 86.94 297 LEU A CA 1
ATOM 2399 C C . LEU A 1 297 ? 18.916 -10.464 -6.818 1.00 86.94 297 LEU A C 1
ATOM 2401 O O . LEU A 1 297 ? 17.870 -10.176 -6.243 1.00 86.94 297 LEU A O 1
ATOM 2405 N N . LYS A 1 298 ? 19.615 -9.587 -7.546 1.00 89.19 298 LYS A N 1
ATOM 2406 C CA . LYS A 1 298 ? 19.211 -8.190 -7.727 1.00 89.19 298 LYS A CA 1
ATOM 2407 C C . LYS A 1 298 ? 18.104 -8.018 -8.771 1.00 89.19 298 LYS A C 1
ATOM 2409 O O . LYS A 1 298 ? 17.137 -7.304 -8.528 1.00 89.19 298 LYS A O 1
ATOM 2414 N N . LEU A 1 299 ? 18.240 -8.638 -9.945 1.00 90.19 299 LEU A N 1
ATOM 2415 C CA . LEU A 1 299 ? 17.372 -8.376 -11.106 1.00 90.19 299 LEU A CA 1
ATOM 2416 C C . LEU A 1 299 ? 16.166 -9.326 -11.201 1.00 90.19 299 LEU A C 1
ATOM 2418 O O . LEU A 1 299 ? 15.203 -9.050 -11.933 1.00 90.19 299 LEU A O 1
ATOM 2422 N N . GLY A 1 300 ? 16.213 -10.453 -10.487 1.00 89.25 300 GLY A N 1
ATOM 2423 C CA . GLY A 1 300 ? 15.261 -11.552 -10.622 1.00 89.25 300 GLY A CA 1
ATOM 2424 C C . GLY A 1 300 ? 15.349 -12.255 -11.982 1.00 89.25 300 GLY A C 1
ATOM 2425 O O . GLY A 1 300 ? 16.265 -12.024 -12.782 1.00 89.25 300 GLY A O 1
ATOM 2426 N N . CYS A 1 301 ? 14.371 -13.118 -12.270 1.00 90.19 301 CYS A N 1
ATOM 2427 C CA . CYS A 1 301 ? 14.324 -13.836 -13.542 1.00 90.19 301 CYS A CA 1
ATOM 2428 C C . CYS A 1 301 ? 14.107 -12.856 -14.714 1.00 90.19 301 CYS A C 1
ATOM 2430 O O . CYS A 1 301 ? 13.230 -11.986 -14.626 1.00 90.19 301 CYS A O 1
ATOM 2432 N N . PRO A 1 302 ? 14.872 -12.983 -15.815 1.00 91.81 302 PRO A N 1
ATOM 2433 C CA . PRO A 1 302 ? 14.689 -12.127 -16.977 1.00 91.81 302 PRO A CA 1
ATOM 2434 C C . PRO A 1 302 ? 13.366 -12.437 -17.690 1.00 91.81 302 PRO A C 1
ATOM 2436 O O . PRO A 1 302 ? 12.921 -13.586 -17.746 1.00 91.81 302 PRO A O 1
ATOM 2439 N N . TYR A 1 303 ? 12.757 -11.421 -18.299 1.00 92.69 303 TYR A N 1
ATOM 2440 C CA . TYR A 1 303 ? 11.648 -11.634 -19.230 1.00 92.69 303 TYR A CA 1
ATOM 2441 C C . TYR A 1 303 ? 12.118 -12.417 -20.450 1.00 92.69 303 TYR A C 1
ATOM 2443 O O . TYR A 1 303 ? 13.176 -12.125 -20.989 1.00 92.69 303 TYR A O 1
ATOM 2451 N N . SER A 1 304 ? 11.314 -13.359 -20.934 1.00 91.56 304 SER A N 1
ATOM 2452 C CA . SER A 1 304 ? 11.593 -14.070 -22.185 1.00 91.56 304 SER A CA 1
ATOM 2453 C C . SER A 1 304 ? 10.731 -13.504 -23.309 1.00 91.56 304 SER A C 1
ATOM 2455 O O . SER A 1 304 ? 9.516 -13.703 -23.320 1.00 91.56 304 SER A O 1
ATOM 2457 N N . VAL A 1 305 ? 11.350 -12.810 -24.266 1.00 92.62 305 VAL A N 1
ATOM 2458 C CA . VAL A 1 305 ? 10.644 -12.095 -25.342 1.00 92.62 305 VAL A CA 1
ATOM 2459 C C . VAL A 1 305 ? 11.164 -12.526 -26.714 1.00 92.62 305 VAL A C 1
ATOM 2461 O O . VAL A 1 305 ? 12.363 -12.679 -26.921 1.00 92.62 305 VAL A O 1
ATOM 2464 N N . GLN A 1 306 ? 10.259 -12.722 -27.673 1.00 91.50 306 GLN A N 1
ATOM 2465 C CA . GLN A 1 306 ? 10.637 -12.972 -29.069 1.00 91.50 306 GLN A CA 1
ATOM 2466 C C . GLN A 1 306 ? 11.038 -11.664 -29.743 1.00 91.50 306 GLN A C 1
ATOM 2468 O O . GLN A 1 306 ? 10.357 -10.656 -29.566 1.00 91.50 306 GLN A O 1
ATOM 2473 N N . ASN A 1 307 ? 12.086 -11.682 -30.567 1.00 90.50 307 ASN A N 1
ATOM 2474 C CA . ASN A 1 307 ? 12.565 -10.481 -31.259 1.00 90.50 307 ASN A CA 1
ATOM 2475 C C . ASN A 1 307 ? 11.496 -9.779 -32.125 1.00 90.50 307 ASN A C 1
ATOM 2477 O O . ASN A 1 307 ? 11.540 -8.564 -32.283 1.00 90.50 307 ASN A O 1
ATOM 2481 N N . ASN A 1 308 ? 10.509 -10.514 -32.644 1.00 88.31 308 ASN A N 1
ATOM 2482 C CA . ASN A 1 308 ? 9.405 -9.977 -33.445 1.00 88.31 308 ASN A CA 1
ATOM 2483 C C . ASN A 1 308 ? 8.213 -9.453 -32.620 1.00 88.31 308 ASN A C 1
ATOM 2485 O O . ASN A 1 308 ? 7.244 -8.969 -33.205 1.00 88.31 308 ASN A O 1
ATOM 2489 N N . LYS A 1 309 ? 8.246 -9.561 -31.286 1.00 91.25 309 LYS A N 1
ATOM 2490 C CA . LYS A 1 309 ? 7.181 -9.082 -30.399 1.00 91.25 309 LYS A CA 1
ATOM 2491 C C . LYS A 1 309 ? 7.588 -7.782 -29.720 1.00 91.25 309 LYS A C 1
ATOM 2493 O O . LYS A 1 309 ? 8.662 -7.688 -29.127 1.00 91.25 309 LYS A O 1
ATOM 2498 N N . ALA A 1 310 ? 6.690 -6.802 -29.766 1.00 92.00 310 ALA A N 1
ATOM 2499 C CA . ALA A 1 310 ? 6.820 -5.588 -28.977 1.00 92.00 310 ALA A CA 1
ATOM 2500 C C . ALA A 1 310 ? 6.777 -5.916 -27.476 1.00 92.00 310 ALA A C 1
ATOM 2502 O O . ALA A 1 310 ? 6.079 -6.837 -27.045 1.00 92.00 310 ALA A O 1
ATOM 2503 N N . PHE A 1 311 ? 7.525 -5.156 -26.686 1.00 92.31 311 PHE A N 1
ATOM 2504 C CA . PHE A 1 311 ? 7.664 -5.345 -25.253 1.00 92.31 311 PHE A CA 1
ATOM 2505 C C . PHE A 1 311 ? 7.329 -4.066 -24.497 1.00 92.31 311 PHE A C 1
ATOM 2507 O O . PHE A 1 311 ? 7.817 -2.981 -24.813 1.00 92.31 311 PHE A O 1
ATOM 2514 N N . LYS A 1 312 ? 6.512 -4.216 -23.458 1.00 91.00 312 LYS A N 1
ATOM 2515 C CA . LYS A 1 312 ? 6.215 -3.181 -22.476 1.00 91.00 312 LYS A CA 1
ATOM 2516 C C . LYS A 1 312 ? 5.910 -3.882 -21.151 1.00 91.00 312 LYS A C 1
ATOM 2518 O O . LYS A 1 312 ? 5.017 -4.731 -21.137 1.00 91.00 312 LYS A O 1
ATOM 2523 N N . PRO A 1 313 ? 6.647 -3.603 -20.065 1.00 91.06 313 PRO A N 1
ATOM 2524 C CA . PRO A 1 313 ? 6.373 -4.243 -18.789 1.00 91.06 313 PRO A CA 1
ATOM 2525 C C . PRO A 1 313 ? 5.098 -3.659 -18.168 1.00 91.06 313 PRO A C 1
ATOM 2527 O O . PRO A 1 313 ? 4.891 -2.448 -18.205 1.00 91.06 313 PRO A O 1
ATOM 2530 N N . GLY A 1 314 ? 4.264 -4.511 -17.572 1.00 91.69 314 GLY A N 1
ATOM 2531 C CA . GLY A 1 314 ? 3.250 -4.053 -16.624 1.00 91.69 314 GLY A CA 1
ATOM 2532 C C . GLY A 1 314 ? 3.915 -3.756 -15.282 1.00 91.69 314 GLY A C 1
ATOM 2533 O O . GLY A 1 314 ? 4.832 -4.474 -14.887 1.00 91.69 314 GLY A O 1
ATOM 2534 N N . ILE A 1 315 ? 3.485 -2.704 -14.591 1.00 93.62 315 ILE A N 1
ATOM 2535 C CA . ILE A 1 315 ? 4.154 -2.216 -13.381 1.00 93.62 315 ILE A CA 1
ATOM 2536 C C . ILE A 1 315 ? 3.102 -1.981 -12.305 1.00 93.62 315 ILE A C 1
ATOM 2538 O O . ILE A 1 315 ? 2.099 -1.319 -12.564 1.00 93.62 315 ILE A O 1
ATOM 2542 N N . ASP A 1 316 ? 3.370 -2.488 -11.110 1.00 94.38 316 ASP A N 1
ATOM 2543 C CA . ASP A 1 316 ? 2.523 -2.341 -9.935 1.00 94.38 316 ASP A CA 1
ATOM 2544 C C . ASP A 1 316 ? 3.327 -1.708 -8.793 1.00 94.38 316 ASP A C 1
ATOM 2546 O O . ASP A 1 316 ? 4.542 -1.902 -8.682 1.00 94.38 316 ASP A O 1
ATOM 2550 N N . LEU A 1 317 ? 2.645 -0.950 -7.938 1.00 93.56 317 LEU A N 1
ATOM 2551 C CA . LEU A 1 317 ? 3.203 -0.319 -6.748 1.00 93.56 317 LEU A CA 1
ATOM 2552 C C . LEU A 1 317 ? 2.861 -1.150 -5.508 1.00 93.56 317 LEU A C 1
ATOM 2554 O O . LEU A 1 317 ? 1.696 -1.496 -5.296 1.00 93.56 317 LEU A O 1
ATOM 2558 N N . TYR A 1 318 ? 3.867 -1.431 -4.685 1.00 93.31 318 TYR A N 1
ATOM 2559 C CA . TYR A 1 318 ? 3.751 -2.237 -3.472 1.00 93.31 318 TYR A CA 1
ATOM 2560 C C . TYR A 1 318 ? 4.349 -1.525 -2.262 1.00 93.31 318 TYR A C 1
ATOM 2562 O O . TYR A 1 318 ? 5.371 -0.855 -2.385 1.00 93.31 318 TYR A O 1
ATOM 2570 N N . ASP A 1 319 ? 3.754 -1.759 -1.092 1.00 89.50 319 ASP A N 1
ATOM 2571 C CA . ASP A 1 319 ? 4.315 -1.429 0.219 1.00 89.50 319 ASP A CA 1
ATOM 2572 C C . ASP A 1 319 ? 4.666 -2.733 0.944 1.00 89.50 319 ASP A C 1
ATOM 2574 O O . ASP A 1 319 ? 3.806 -3.414 1.515 1.00 89.50 319 ASP A O 1
ATOM 2578 N N . GLY A 1 320 ? 5.943 -3.119 0.899 1.00 89.31 320 GLY A N 1
ATOM 2579 C CA . GLY A 1 320 ? 6.361 -4.459 1.319 1.00 89.31 320 GLY A CA 1
ATOM 2580 C C . GLY A 1 320 ? 5.650 -5.525 0.478 1.00 89.31 320 GLY A C 1
ATOM 2581 O O . GLY A 1 320 ? 5.778 -5.543 -0.738 1.00 89.31 320 GLY A O 1
ATOM 2582 N N . GLU A 1 321 ? 4.863 -6.397 1.099 1.00 89.75 321 GLU A N 1
ATOM 2583 C CA . GLU A 1 321 ? 4.109 -7.436 0.375 1.00 89.75 321 GLU A CA 1
ATOM 2584 C C . GLU A 1 321 ? 2.695 -6.992 -0.043 1.00 89.75 321 GLU A C 1
ATOM 2586 O O . GLU A 1 321 ? 1.975 -7.735 -0.710 1.00 89.75 321 GLU A O 1
ATOM 2591 N N . THR A 1 322 ? 2.274 -5.782 0.338 1.00 88.69 322 THR A N 1
ATOM 2592 C CA . THR A 1 322 ? 0.907 -5.304 0.097 1.00 88.69 322 THR A CA 1
ATOM 2593 C C . THR A 1 322 ? 0.823 -4.566 -1.232 1.00 88.69 322 THR A C 1
ATOM 2595 O O . THR A 1 322 ? 1.520 -3.576 -1.440 1.00 88.69 322 THR A O 1
ATOM 2598 N N . PHE A 1 323 ? -0.063 -5.021 -2.118 1.00 91.88 323 PHE A N 1
ATOM 2599 C CA . PHE A 1 323 ? -0.389 -4.311 -3.354 1.00 91.88 323 PHE A CA 1
ATOM 2600 C C . PHE A 1 323 ? -1.089 -2.979 -3.044 1.00 91.88 323 PHE A C 1
ATOM 2602 O O . PHE A 1 323 ? -2.055 -2.957 -2.281 1.00 91.88 323 PHE A O 1
ATOM 2609 N N . VAL A 1 324 ? -0.625 -1.887 -3.660 1.00 88.25 324 VAL A N 1
ATOM 2610 C CA . VAL A 1 324 ? -1.197 -0.540 -3.499 1.00 88.25 324 VAL A CA 1
ATOM 2611 C C . VAL A 1 324 ? -2.057 -0.170 -4.708 1.00 88.25 324 VAL A C 1
ATOM 2613 O O . VAL A 1 324 ? -3.261 0.041 -4.570 1.00 88.25 324 VAL A O 1
ATOM 2616 N N . LYS A 1 325 ? -1.446 -0.072 -5.896 1.00 89.88 325 LYS A N 1
ATOM 2617 C CA . LYS A 1 325 ? -2.113 0.303 -7.156 1.00 89.88 325 LYS A CA 1
ATOM 2618 C C . LYS A 1 325 ? -1.279 -0.091 -8.376 1.00 89.88 325 LYS A C 1
ATOM 2620 O O . LYS A 1 325 ? -0.066 -0.256 -8.276 1.00 89.88 325 LYS A O 1
ATOM 2625 N N . GLU A 1 326 ? -1.920 -0.185 -9.537 1.00 92.31 326 GLU A N 1
ATOM 2626 C CA . GLU A 1 326 ? -1.222 -0.274 -10.827 1.00 92.31 326 GLU A CA 1
ATOM 2627 C C . GLU A 1 326 ? -0.557 1.076 -11.160 1.00 92.31 326 GLU A C 1
ATOM 2629 O O . GLU A 1 326 ? -1.106 2.137 -10.855 1.00 92.31 326 GLU A O 1
ATOM 2634 N N . VAL A 1 327 ? 0.632 1.049 -11.770 1.00 92.12 327 VAL A N 1
ATOM 2635 C CA . VAL A 1 327 ? 1.309 2.259 -12.259 1.00 92.12 327 VAL A CA 1
ATOM 2636 C C . VAL A 1 327 ? 0.842 2.535 -13.683 1.00 92.12 327 VAL A C 1
ATOM 2638 O O . VAL A 1 327 ? 1.318 1.928 -14.645 1.00 92.12 327 VAL A O 1
ATOM 2641 N N . ASP A 1 328 ? -0.093 3.469 -13.814 1.00 89.81 328 ASP A N 1
ATOM 2642 C CA . ASP A 1 328 ? -0.720 3.837 -15.081 1.00 89.81 328 ASP A CA 1
ATOM 2643 C C . ASP A 1 328 ? -0.153 5.111 -15.730 1.00 89.81 328 ASP A C 1
ATOM 2645 O O . ASP A 1 328 ? -0.515 5.441 -16.862 1.00 89.81 328 ASP A O 1
ATOM 2649 N N . VAL A 1 329 ? 0.785 5.770 -15.052 1.00 90.56 329 VAL A N 1
ATOM 2650 C CA . VAL A 1 329 ? 1.390 7.058 -15.422 1.00 90.56 329 VAL A CA 1
ATOM 2651 C C . VAL A 1 329 ? 2.625 6.940 -16.326 1.00 90.56 329 VAL A C 1
ATOM 2653 O O . VAL A 1 329 ? 3.030 5.850 -16.734 1.00 90.56 329 VAL A O 1
ATOM 2656 N N . ASN A 1 330 ? 3.240 8.084 -16.644 1.00 91.94 330 ASN A N 1
ATOM 2657 C CA . ASN A 1 330 ? 4.424 8.164 -17.493 1.00 91.94 330 ASN A CA 1
ATOM 2658 C C . ASN A 1 330 ? 5.703 7.686 -16.784 1.00 91.94 330 ASN A C 1
ATOM 2660 O O . ASN A 1 330 ? 6.050 8.122 -15.681 1.00 91.94 330 ASN A O 1
ATOM 2664 N N . TYR A 1 331 ? 6.451 6.832 -17.473 1.00 93.44 331 TYR A N 1
ATOM 2665 C CA . TYR A 1 331 ? 7.755 6.333 -17.057 1.00 93.44 331 TYR A CA 1
ATOM 2666 C C . TYR A 1 331 ? 8.708 6.265 -18.250 1.00 93.44 331 TYR A C 1
ATOM 2668 O O . TYR A 1 331 ? 8.300 6.230 -19.412 1.00 93.44 331 TYR A O 1
ATOM 2676 N N . VAL A 1 332 ? 10.002 6.225 -17.960 1.00 93.25 332 VAL A N 1
ATOM 2677 C CA . VAL A 1 332 ? 11.056 6.029 -18.961 1.00 93.25 332 VAL A CA 1
ATOM 2678 C C . VAL A 1 332 ? 11.848 4.782 -18.629 1.00 93.25 332 VAL A C 1
ATOM 2680 O O . VAL A 1 332 ? 11.926 4.368 -17.471 1.00 93.25 332 VAL A O 1
ATOM 2683 N N . LEU A 1 333 ? 12.441 4.179 -19.654 1.00 92.31 333 LEU A N 1
ATOM 2684 C CA . LEU A 1 333 ? 13.369 3.073 -19.484 1.00 92.31 333 LEU A CA 1
ATOM 2685 C C . LEU A 1 333 ? 14.630 3.288 -20.313 1.00 92.31 333 LEU A C 1
ATOM 2687 O O . LEU A 1 333 ? 14.606 3.978 -21.329 1.00 92.31 333 LEU A O 1
ATOM 2691 N N . TRP A 1 334 ? 15.744 2.717 -19.872 1.00 91.56 334 TRP A N 1
ATOM 2692 C CA . TRP A 1 334 ? 17.005 2.757 -20.606 1.00 91.56 334 TRP A CA 1
ATOM 2693 C C . TRP A 1 334 ? 17.851 1.530 -20.300 1.00 91.56 334 TRP A C 1
ATOM 2695 O O . TRP A 1 334 ? 17.715 0.908 -19.248 1.00 91.56 334 TRP A O 1
ATOM 2705 N N . GLU A 1 335 ? 18.729 1.177 -21.234 1.00 91.88 335 GLU A N 1
ATOM 2706 C CA . GLU A 1 335 ? 19.632 0.035 -21.085 1.00 91.88 335 GLU A CA 1
ATOM 2707 C C . GLU A 1 335 ? 20.901 0.461 -20.327 1.00 91.88 335 GLU A C 1
ATOM 2709 O O . GLU A 1 335 ? 21.528 1.470 -20.666 1.00 91.88 335 GLU A O 1
ATOM 2714 N N . GLN A 1 336 ? 21.257 -0.278 -19.273 1.00 88.81 336 GLN A N 1
ATOM 2715 C CA . GLN A 1 336 ? 22.313 0.103 -18.327 1.00 88.81 336 GLN A CA 1
ATOM 2716 C C . GLN A 1 336 ? 23.735 -0.048 -18.876 1.00 88.81 336 GLN A C 1
ATOM 2718 O O . GLN A 1 336 ? 24.666 0.605 -18.400 1.00 88.81 336 GLN A O 1
ATOM 2723 N N . HIS A 1 337 ? 23.939 -0.920 -19.856 1.00 87.06 337 HIS A N 1
ATOM 2724 C CA . HIS A 1 337 ? 25.257 -1.271 -20.370 1.00 87.06 337 HIS A CA 1
ATOM 2725 C C . HIS A 1 337 ? 25.592 -0.616 -21.715 1.00 87.06 337 HIS A C 1
ATOM 2727 O O . HIS A 1 337 ? 26.699 -0.831 -22.215 1.00 87.06 337 HIS A O 1
ATOM 2733 N N . GLY A 1 338 ? 24.698 0.227 -22.241 1.00 80.81 338 GLY A N 1
ATOM 2734 C CA . GLY A 1 338 ? 24.864 0.997 -23.470 1.00 80.81 338 GLY A CA 1
ATOM 2735 C C . GLY A 1 338 ? 24.483 0.241 -24.742 1.00 80.81 338 GLY A C 1
ATOM 2736 O O . GLY A 1 338 ? 24.922 0.634 -25.822 1.00 80.81 338 GLY A O 1
ATOM 2737 N N . ARG A 1 339 ? 23.706 -0.838 -24.646 1.00 87.25 339 ARG A N 1
ATOM 2738 C CA . ARG A 1 339 ? 23.319 -1.669 -25.788 1.00 87.25 339 ARG A CA 1
ATOM 2739 C C . ARG A 1 339 ? 22.256 -0.972 -26.652 1.00 87.25 339 ARG A C 1
ATOM 2741 O O . ARG A 1 339 ? 21.283 -0.443 -26.126 1.00 87.25 339 ARG A O 1
ATOM 2748 N N . THR A 1 340 ? 22.416 -0.975 -27.978 1.00 86.75 340 THR A N 1
ATOM 2749 C CA . THR A 1 340 ? 21.556 -0.229 -28.932 1.00 86.75 340 THR A CA 1
ATOM 2750 C C . THR A 1 340 ? 20.553 -1.083 -29.700 1.00 86.75 340 THR A C 1
ATOM 2752 O O . THR A 1 340 ? 19.864 -0.574 -30.576 1.00 86.75 340 THR A O 1
ATOM 2755 N N . GLY A 1 341 ? 20.467 -2.378 -29.400 1.00 88.62 341 GLY A N 1
ATOM 2756 C CA . GLY A 1 341 ? 19.678 -3.359 -30.154 1.00 88.62 341 GLY A CA 1
ATOM 2757 C C . GLY A 1 341 ? 18.156 -3.267 -30.024 1.00 88.62 341 GLY A C 1
ATOM 2758 O O . GLY A 1 341 ? 17.477 -4.288 -30.149 1.00 88.62 341 GLY A O 1
ATOM 2759 N N . TYR A 1 342 ? 17.618 -2.084 -29.733 1.00 92.56 342 TYR A N 1
ATOM 2760 C CA . TYR A 1 342 ? 16.194 -1.820 -29.564 1.00 92.56 342 TYR A CA 1
ATOM 2761 C C . TYR A 1 342 ? 15.841 -0.395 -30.010 1.00 92.56 342 TYR A C 1
ATOM 2763 O O . TYR A 1 342 ? 16.703 0.481 -30.079 1.00 92.56 342 TYR A O 1
ATOM 2771 N N . LYS A 1 343 ? 14.559 -0.152 -30.288 1.00 92.31 343 LYS A N 1
ATOM 2772 C CA . LYS A 1 343 ? 13.998 1.198 -30.435 1.00 92.31 343 LYS A CA 1
ATOM 2773 C C . LYS A 1 343 ? 12.621 1.299 -29.796 1.00 92.31 343 LYS A C 1
ATOM 2775 O O . LYS A 1 343 ? 11.980 0.292 -29.497 1.00 92.31 343 LYS A O 1
ATOM 2780 N N . TYR A 1 344 ? 12.157 2.532 -29.699 1.00 92.94 344 TYR A N 1
ATOM 2781 C CA . TYR A 1 344 ? 10.776 2.876 -29.415 1.00 92.94 344 TYR A CA 1
ATOM 2782 C C . TYR A 1 344 ? 9.925 2.742 -30.681 1.00 92.94 344 TYR A C 1
ATOM 2784 O O . TYR A 1 344 ? 10.367 3.090 -31.778 1.00 92.94 344 TYR A O 1
ATOM 2792 N N . SER A 1 345 ? 8.731 2.171 -30.544 1.00 92.19 345 SER A N 1
ATOM 2793 C CA . SER A 1 345 ? 7.875 1.816 -31.677 1.00 92.19 345 SER A CA 1
ATOM 2794 C C . SER A 1 345 ? 7.108 2.996 -32.264 1.00 92.19 345 SER A C 1
ATOM 2796 O O . SER A 1 345 ? 6.773 2.937 -33.441 1.00 92.19 345 SER A O 1
ATOM 2798 N N . ALA A 1 346 ? 6.803 4.012 -31.451 1.00 91.56 346 ALA A N 1
ATOM 2799 C CA . ALA A 1 346 ? 5.965 5.145 -31.831 1.00 91.56 346 ALA A CA 1
ATOM 2800 C C . ALA A 1 346 ? 6.785 6.431 -31.980 1.00 91.56 346 ALA A C 1
ATOM 2802 O O . ALA A 1 346 ? 7.768 6.645 -31.265 1.00 91.56 346 ALA A O 1
ATOM 2803 N N . THR A 1 347 ? 6.349 7.302 -32.881 1.00 91.31 347 THR A N 1
ATOM 2804 C CA . THR A 1 347 ? 6.819 8.691 -33.001 1.00 91.31 347 THR A CA 1
ATOM 2805 C C . THR A 1 347 ? 6.048 9.622 -32.063 1.00 91.31 347 THR A C 1
ATOM 2807 O O . THR A 1 347 ? 4.957 9.285 -31.596 1.00 91.31 347 THR A O 1
ATOM 2810 N N . MET A 1 348 ? 6.578 10.819 -31.789 1.00 89.62 348 MET A N 1
ATOM 2811 C CA . MET A 1 348 ? 5.872 11.834 -30.984 1.00 89.62 348 MET A CA 1
ATOM 2812 C C . MET A 1 348 ? 4.513 12.197 -31.604 1.00 89.62 348 MET A C 1
ATOM 2814 O O . MET A 1 348 ? 3.533 12.400 -30.890 1.00 89.62 348 MET A O 1
ATOM 2818 N N . LYS A 1 349 ? 4.438 12.215 -32.939 1.00 88.25 349 LYS A N 1
ATOM 2819 C CA . LYS A 1 349 ? 3.209 12.444 -33.703 1.00 88.25 349 LYS A CA 1
ATOM 2820 C C . LYS A 1 349 ? 2.168 11.344 -33.494 1.00 88.25 349 LYS A C 1
ATOM 2822 O O . LYS A 1 349 ? 1.004 11.651 -33.262 1.00 88.25 349 LYS A O 1
ATOM 2827 N N . GLU A 1 350 ? 2.572 10.077 -33.558 1.00 88.75 350 GLU A N 1
ATOM 2828 C CA . GLU A 1 350 ? 1.678 8.932 -33.309 1.00 88.75 350 GLU A CA 1
ATOM 2829 C C . GLU A 1 350 ? 1.216 8.868 -31.850 1.00 88.75 350 GLU A C 1
ATOM 2831 O O . GLU A 1 350 ? 0.086 8.467 -31.583 1.00 88.75 350 GLU A O 1
ATOM 2836 N N . ALA A 1 351 ? 2.057 9.320 -30.916 1.00 87.50 351 ALA A N 1
ATOM 2837 C CA . ALA A 1 351 ? 1.707 9.466 -29.506 1.00 87.50 351 ALA A CA 1
ATOM 2838 C C . ALA A 1 351 ? 0.766 10.658 -29.223 1.00 87.50 351 ALA A C 1
ATOM 2840 O O . ALA A 1 351 ? 0.280 10.797 -28.102 1.00 87.50 351 ALA A O 1
ATOM 2841 N N . GLY A 1 352 ? 0.496 11.514 -30.219 1.00 87.12 352 GLY A N 1
ATOM 2842 C CA . GLY A 1 352 ? -0.404 12.663 -30.100 1.00 87.12 352 GLY A CA 1
ATOM 2843 C C . GLY A 1 352 ? 0.213 13.897 -29.437 1.00 87.12 352 GLY A C 1
ATOM 2844 O O . GLY A 1 352 ? -0.527 14.747 -28.942 1.00 87.12 352 GLY A O 1
ATOM 2845 N N . CYS A 1 353 ? 1.544 14.004 -29.392 1.00 86.50 353 CYS A N 1
ATOM 2846 C CA . CYS A 1 353 ? 2.212 15.181 -28.844 1.00 86.50 353 CYS A CA 1
ATOM 2847 C C . CYS A 1 353 ? 1.867 16.450 -29.641 1.00 86.50 353 CYS A C 1
ATOM 2849 O O . CYS A 1 353 ? 1.833 16.440 -30.872 1.00 86.50 353 CYS A O 1
ATOM 2851 N N . ILE A 1 354 ? 1.660 17.554 -28.921 1.00 85.31 354 ILE A N 1
ATOM 2852 C CA . ILE A 1 354 ? 1.395 18.885 -29.490 1.00 85.31 354 ILE A CA 1
ATOM 2853 C C . ILE A 1 354 ? 2.718 19.636 -29.698 1.00 85.31 354 ILE A C 1
ATOM 2855 O O . ILE A 1 354 ? 2.888 20.353 -30.682 1.00 85.31 354 ILE A O 1
ATOM 2859 N N . SER A 1 355 ? 3.669 19.438 -28.786 1.00 86.12 355 SER A N 1
ATOM 2860 C CA . SER A 1 355 ? 5.025 19.984 -28.826 1.00 86.12 355 SER A CA 1
ATOM 2861 C C . SER A 1 355 ? 6.072 18.867 -28.835 1.00 86.12 355 SER A C 1
ATOM 2863 O O . SER A 1 355 ? 5.758 17.692 -28.646 1.00 86.12 355 SER A O 1
ATOM 2865 N N . GLU A 1 356 ? 7.332 19.205 -29.103 1.00 87.62 356 GLU A N 1
ATOM 2866 C CA . GLU A 1 356 ? 8.406 18.211 -29.101 1.00 87.62 356 GLU A CA 1
ATOM 2867 C C . GLU A 1 356 ? 8.629 17.656 -27.684 1.00 87.62 356 GLU A C 1
ATOM 2869 O O . GLU A 1 356 ? 8.854 18.411 -26.737 1.00 87.62 356 GLU A O 1
ATOM 2874 N N . ALA A 1 357 ? 8.576 16.331 -27.529 1.00 88.50 357 ALA A N 1
ATOM 2875 C CA . ALA A 1 357 ? 8.810 15.679 -26.246 1.00 88.50 357 ALA A CA 1
ATOM 2876 C C . ALA A 1 357 ? 10.305 15.635 -25.882 1.00 88.50 357 ALA A C 1
ATOM 2878 O O . ALA A 1 357 ? 11.196 15.700 -26.734 1.00 88.50 357 ALA A O 1
ATOM 2879 N N . GLN A 1 358 ? 10.585 15.477 -24.589 1.00 89.75 358 GLN A N 1
ATOM 2880 C CA . GLN A 1 358 ? 11.932 15.190 -24.097 1.00 89.75 358 GLN A CA 1
ATOM 2881 C C . GLN A 1 358 ? 12.411 13.810 -24.587 1.00 89.75 358 GLN A C 1
ATOM 2883 O O . GLN A 1 358 ? 11.614 12.887 -24.755 1.00 89.75 358 GLN A O 1
ATOM 2888 N N . SER A 1 359 ? 13.720 13.674 -24.808 1.00 89.06 359 SER A N 1
ATOM 2889 C CA . SER A 1 359 ? 14.385 12.423 -25.200 1.00 89.06 359 SER A CA 1
ATOM 2890 C C . SER A 1 359 ? 15.677 12.235 -24.411 1.00 89.06 359 SER A C 1
ATOM 2892 O O . SER A 1 359 ? 16.275 13.212 -23.950 1.00 89.06 359 SER A O 1
ATOM 2894 N N . TRP A 1 360 ? 16.165 11.000 -24.301 1.00 86.50 360 TRP A N 1
ATOM 2895 C CA . TRP A 1 360 ? 17.407 10.678 -23.601 1.00 86.50 360 TRP A CA 1
ATOM 2896 C C . TRP A 1 360 ? 18.599 11.474 -24.124 1.00 86.50 360 TRP A C 1
ATOM 2898 O O . TRP A 1 360 ? 19.433 11.912 -23.336 1.00 86.50 360 TRP A O 1
ATOM 2908 N N . GLU A 1 361 ? 18.688 11.707 -25.433 1.00 83.56 361 GLU A N 1
ATOM 2909 C CA . GLU A 1 361 ? 19.760 12.524 -26.006 1.00 83.56 361 GLU A CA 1
ATOM 2910 C C . GLU A 1 361 ? 19.707 13.977 -25.515 1.00 83.56 361 GLU A C 1
ATOM 2912 O O . GLU A 1 361 ? 20.740 14.537 -25.145 1.00 83.56 361 GLU A O 1
ATOM 2917 N N . LYS A 1 362 ? 18.516 14.583 -25.467 1.00 84.75 362 LYS A N 1
ATOM 2918 C CA . LYS A 1 362 ? 18.352 15.953 -24.969 1.00 84.75 362 LYS A CA 1
ATOM 2919 C C . LYS A 1 362 ? 18.594 16.036 -23.468 1.00 84.75 362 LYS A C 1
ATOM 2921 O O . LYS A 1 362 ? 19.343 16.904 -23.031 1.00 84.75 362 LYS A O 1
ATOM 2926 N N . MET A 1 363 ? 18.023 15.116 -22.693 1.00 85.62 363 MET A N 1
ATOM 2927 C CA . MET A 1 363 ? 18.127 15.123 -21.231 1.00 85.62 363 MET A CA 1
ATOM 2928 C C . MET A 1 363 ? 19.563 14.887 -20.749 1.00 85.62 363 MET A C 1
ATOM 2930 O O . MET A 1 363 ? 20.027 15.557 -19.829 1.00 85.62 363 MET A O 1
ATOM 2934 N N . THR A 1 364 ? 20.313 14.004 -21.415 1.00 80.38 364 THR A N 1
ATOM 2935 C CA . THR A 1 364 ? 21.728 13.761 -21.081 1.00 80.38 364 THR A CA 1
ATOM 2936 C C . THR A 1 364 ? 22.639 14.924 -21.478 1.00 80.38 364 THR A C 1
ATOM 2938 O O . THR A 1 364 ? 23.530 15.284 -20.709 1.00 80.38 364 THR A O 1
ATOM 2941 N N . LYS A 1 365 ? 22.406 15.560 -22.636 1.00 77.56 365 LYS A N 1
ATOM 2942 C CA . LYS A 1 365 ? 23.178 16.736 -23.079 1.00 77.56 365 LYS A CA 1
ATOM 2943 C C . LYS A 1 365 ? 22.876 17.992 -22.259 1.00 77.56 365 LYS A C 1
ATOM 2945 O O . LYS A 1 365 ? 23.807 18.716 -21.917 1.00 77.56 365 LYS A O 1
ATOM 2950 N N . ALA A 1 366 ? 21.605 18.254 -21.948 1.00 66.62 366 ALA A N 1
ATOM 2951 C CA . ALA A 1 366 ? 21.170 19.487 -21.291 1.00 66.62 366 ALA A CA 1
ATOM 2952 C C . ALA A 1 366 ? 21.718 19.635 -19.865 1.00 66.62 366 ALA A C 1
ATOM 2954 O O . ALA A 1 366 ? 21.985 20.750 -19.430 1.00 66.62 366 ALA A O 1
ATOM 2955 N N . MET A 1 367 ? 21.905 18.522 -19.150 1.00 60.78 367 MET A N 1
ATOM 2956 C CA . MET A 1 367 ? 22.242 18.554 -17.726 1.00 60.78 367 MET A CA 1
ATOM 2957 C C . MET A 1 367 ? 23.728 18.259 -17.415 1.00 60.78 367 MET A C 1
ATOM 2959 O O . MET A 1 367 ? 24.118 18.339 -16.256 1.00 60.78 367 MET A O 1
ATOM 2963 N N . GLN A 1 368 ? 24.573 17.946 -18.415 1.00 62.09 368 GLN A N 1
ATOM 2964 C CA . GLN A 1 368 ? 26.008 17.614 -18.233 1.00 62.09 368 GLN A CA 1
ATOM 2965 C C . GLN A 1 368 ? 26.274 16.578 -17.111 1.00 62.09 368 GLN A C 1
ATOM 2967 O O . GLN A 1 368 ? 27.274 16.648 -16.397 1.00 62.09 368 GLN A O 1
ATOM 2972 N N . VAL A 1 369 ? 25.356 15.626 -16.915 1.00 58.69 369 VAL A N 1
ATOM 2973 C CA . VAL A 1 369 ? 25.308 14.782 -15.706 1.00 58.69 369 VAL A CA 1
ATOM 2974 C C . VAL A 1 369 ? 26.192 13.539 -15.839 1.00 58.69 369 VAL A C 1
ATOM 2976 O O . VAL A 1 369 ? 26.239 12.947 -16.919 1.00 58.69 369 VAL A O 1
ATOM 2979 N N . PRO A 1 370 ? 26.835 13.067 -14.751 1.00 60.53 370 PRO A N 1
ATOM 2980 C CA . PRO A 1 370 ? 27.639 11.843 -14.767 1.00 60.53 370 PRO A CA 1
ATOM 2981 C C . PRO A 1 370 ? 26.841 10.532 -14.908 1.00 60.53 370 PRO A C 1
ATOM 2983 O O . PRO A 1 370 ? 27.451 9.510 -15.219 1.00 60.53 370 PRO A O 1
ATOM 2986 N N . SER A 1 371 ? 25.517 10.510 -14.679 1.00 70.44 371 SER A N 1
ATOM 2987 C CA . SER A 1 371 ? 24.711 9.277 -14.736 1.00 70.44 371 SER A CA 1
ATOM 2988 C C . SER A 1 371 ? 23.347 9.458 -15.412 1.00 70.44 371 SER A C 1
ATOM 2990 O O . SER A 1 371 ? 22.685 10.482 -15.265 1.00 70.44 371 SER A O 1
ATOM 2992 N N . MET A 1 372 ? 22.899 8.427 -16.140 1.00 76.06 372 MET A N 1
ATOM 2993 C CA . MET A 1 372 ? 21.614 8.436 -16.860 1.00 76.06 372 MET A CA 1
ATOM 2994 C C . MET A 1 372 ? 20.411 8.536 -15.903 1.00 76.06 372 MET A C 1
ATOM 2996 O O . MET A 1 372 ? 19.416 9.174 -16.219 1.00 76.06 372 MET A O 1
ATOM 3000 N N . GLU A 1 373 ? 20.533 7.979 -14.697 1.00 78.62 373 GLU A N 1
ATOM 3001 C CA . GLU A 1 373 ? 19.481 7.969 -13.671 1.00 78.62 373 GLU A CA 1
ATOM 3002 C C . GLU A 1 373 ? 19.093 9.368 -13.161 1.00 78.62 373 GLU A C 1
ATOM 3004 O O . GLU A 1 373 ? 17.942 9.614 -12.788 1.00 78.62 373 GLU A O 1
ATOM 3009 N N . SER A 1 374 ? 20.052 10.293 -13.143 1.00 80.69 374 SER A N 1
ATOM 3010 C CA . SER A 1 374 ? 19.858 11.665 -12.666 1.00 80.69 374 SER A CA 1
ATOM 3011 C C . SER A 1 374 ? 19.528 12.649 -13.793 1.00 80.69 374 SER A C 1
ATOM 3013 O O . SER A 1 374 ? 19.074 13.755 -13.515 1.00 80.69 374 SER A O 1
ATOM 3015 N N . ALA A 1 375 ? 19.691 12.243 -15.057 1.00 83.81 375 ALA A N 1
ATOM 3016 C CA . ALA A 1 375 ? 19.418 13.084 -16.221 1.00 83.81 375 ALA A CA 1
ATOM 3017 C C . ALA A 1 375 ? 17.917 13.325 -16.459 1.00 83.81 375 ALA A C 1
ATOM 3019 O O . ALA A 1 375 ? 17.541 14.392 -16.942 1.00 83.81 375 ALA A O 1
ATOM 3020 N N . TRP A 1 376 ? 17.053 12.366 -16.116 1.00 87.81 376 TRP A N 1
ATOM 3021 C CA . TRP A 1 376 ? 15.607 12.481 -16.322 1.00 87.81 376 TRP A CA 1
ATOM 3022 C C . TRP A 1 376 ? 14.848 12.059 -15.064 1.00 87.81 376 TRP A C 1
ATOM 3024 O O . TRP A 1 376 ? 14.967 10.925 -14.592 1.00 87.81 376 TRP A O 1
ATOM 3034 N N . ASN A 1 377 ? 14.110 12.997 -14.480 1.00 86.44 377 ASN A N 1
ATOM 3035 C CA . ASN A 1 377 ? 13.406 12.824 -13.218 1.00 86.44 377 ASN A CA 1
ATOM 3036 C C . ASN A 1 377 ? 12.068 13.576 -13.232 1.00 86.44 377 ASN A C 1
ATOM 3038 O O . ASN A 1 377 ? 11.691 14.190 -14.229 1.00 86.44 377 ASN A O 1
ATOM 3042 N N . LYS A 1 378 ? 11.325 13.481 -12.131 1.00 86.62 378 LYS A N 1
ATOM 3043 C CA . LYS A 1 378 ? 10.008 14.110 -12.006 1.00 86.62 378 LYS A CA 1
ATOM 3044 C C . LYS A 1 378 ? 10.088 15.635 -11.913 1.00 86.62 378 LYS A C 1
ATOM 3046 O O . LYS A 1 378 ? 9.157 16.315 -12.326 1.00 86.62 378 LYS A O 1
ATOM 3051 N N . GLU A 1 379 ? 11.197 16.170 -11.405 1.00 84.62 379 GLU A N 1
ATOM 3052 C CA . GLU A 1 379 ? 11.422 17.605 -11.222 1.00 84.62 379 GLU A CA 1
ATOM 3053 C C . GLU A 1 379 ? 11.653 18.323 -12.559 1.00 84.62 379 GLU A C 1
ATOM 3055 O O . GLU A 1 379 ? 11.291 19.488 -12.713 1.00 84.62 379 GLU A O 1
ATOM 3060 N N . ASN A 1 380 ? 12.243 17.629 -13.538 1.00 86.94 380 ASN A N 1
ATOM 3061 C CA . ASN A 1 380 ? 12.539 18.173 -14.860 1.00 86.94 380 ASN A CA 1
ATOM 3062 C C . ASN A 1 380 ? 11.632 17.642 -15.981 1.00 86.94 380 ASN A C 1
ATOM 3064 O O . ASN A 1 380 ? 11.813 18.042 -17.134 1.00 86.94 380 ASN A O 1
ATOM 3068 N N . TYR A 1 381 ? 10.665 16.772 -15.673 1.00 88.88 381 TYR A N 1
ATOM 3069 C CA . TYR A 1 381 ? 9.723 16.236 -16.653 1.00 88.88 381 TYR A CA 1
ATOM 3070 C C . TYR A 1 381 ? 8.764 17.310 -17.182 1.00 88.88 381 TYR A C 1
ATOM 3072 O O . TYR A 1 381 ? 8.111 18.029 -16.425 1.00 88.88 381 TYR A O 1
ATOM 3080 N N . GLN A 1 382 ? 8.631 17.378 -18.507 1.00 87.94 382 GLN A N 1
ATOM 3081 C CA . GLN A 1 382 ? 7.694 18.258 -19.196 1.00 87.94 382 GLN A CA 1
ATOM 3082 C C . GLN A 1 382 ? 6.823 17.461 -20.167 1.00 87.94 382 GLN A C 1
ATOM 3084 O O . GLN A 1 382 ? 7.306 16.745 -21.045 1.00 87.94 382 GLN A O 1
ATOM 3089 N N . SER A 1 383 ? 5.508 17.609 -20.012 1.00 86.81 383 SER A N 1
ATOM 3090 C CA . SER A 1 383 ? 4.530 16.951 -20.875 1.00 86.81 383 SER A CA 1
ATOM 3091 C C . SER A 1 383 ? 4.451 17.626 -22.246 1.00 86.81 383 SER A C 1
ATOM 3093 O O . SER A 1 383 ? 4.204 18.829 -22.330 1.00 86.81 383 SER A O 1
ATOM 3095 N N . CYS A 1 384 ? 4.562 16.831 -23.316 1.00 86.38 384 CYS A N 1
ATOM 3096 C CA . CYS A 1 384 ? 4.417 17.281 -24.709 1.00 86.38 384 CYS A CA 1
ATOM 3097 C C . CYS A 1 384 ? 2.969 17.642 -25.106 1.00 86.38 384 CYS A C 1
ATOM 3099 O O . CYS A 1 384 ? 2.707 18.038 -26.242 1.00 86.38 384 CYS A O 1
ATOM 3101 N N . PHE A 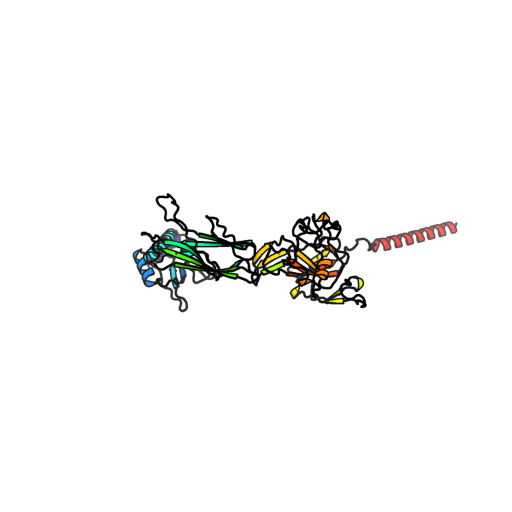1 385 ? 2.010 17.466 -24.191 1.00 85.94 385 PHE A N 1
ATOM 3102 C CA . PHE A 1 385 ? 0.586 17.739 -24.410 1.00 85.94 385 PHE A CA 1
ATOM 3103 C C . PHE A 1 385 ? 0.152 19.120 -23.890 1.00 85.94 385 PHE A C 1
ATOM 3105 O O . PHE A 1 385 ? -1.019 19.472 -23.995 1.00 85.94 385 PHE A O 1
ATOM 3112 N N . LYS A 1 386 ? 1.068 19.901 -23.300 1.00 77.88 386 LYS A N 1
ATOM 3113 C CA . LYS A 1 386 ? 0.812 21.287 -22.880 1.00 77.88 386 LYS A CA 1
ATOM 3114 C C . LYS A 1 386 ? 1.309 22.251 -23.962 1.00 77.88 386 LYS A C 1
ATOM 3116 O O . LYS A 1 386 ? 2.387 22.047 -24.520 1.00 77.88 386 LYS A O 1
ATOM 3121 N N . GLU A 1 387 ? 0.542 23.302 -24.249 1.00 65.38 387 GLU A N 1
ATOM 3122 C CA . GLU A 1 387 ? 0.982 24.378 -25.147 1.00 65.38 387 GLU A CA 1
ATOM 3123 C C . GLU A 1 387 ? 2.178 25.113 -24.523 1.00 65.38 387 GLU A C 1
ATOM 3125 O O . GLU A 1 387 ? 2.111 25.572 -23.380 1.00 65.38 387 GLU A O 1
ATOM 3130 N N . SER A 1 388 ? 3.296 25.206 -25.250 1.00 55.56 388 SER A N 1
ATOM 3131 C CA . SER A 1 388 ? 4.466 25.957 -24.793 1.00 55.56 388 SER A CA 1
ATOM 3132 C C . SER A 1 388 ? 4.151 27.450 -24.844 1.00 55.56 388 SER A C 1
ATOM 3134 O O . SER A 1 388 ? 3.998 28.018 -25.923 1.00 55.56 388 SER A O 1
ATOM 3136 N N . SER A 1 389 ? 4.072 28.104 -23.690 1.00 52.31 389 SER A N 1
ATOM 3137 C CA . SER A 1 389 ? 3.685 29.514 -23.600 1.00 52.31 389 SER A CA 1
ATOM 3138 C C . SER A 1 389 ? 4.754 30.512 -24.068 1.00 52.31 389 SER A C 1
ATOM 3140 O O . SER A 1 389 ? 4.430 31.689 -24.165 1.00 52.31 389 SER A O 1
ATOM 3142 N N . ASN A 1 390 ? 5.992 30.092 -24.374 1.00 49.03 390 ASN A N 1
ATOM 3143 C CA . ASN A 1 390 ? 7.116 31.032 -24.516 1.00 49.03 390 ASN A CA 1
ATOM 3144 C C . ASN A 1 390 ? 8.107 30.810 -25.673 1.00 49.03 390 ASN A C 1
ATOM 3146 O O . ASN A 1 390 ? 9.062 31.579 -25.744 1.00 49.03 390 ASN A O 1
ATOM 3150 N N . ASP A 1 391 ? 7.905 29.863 -26.594 1.00 49.12 391 ASP A N 1
ATOM 3151 C CA . ASP A 1 391 ? 8.806 29.731 -27.751 1.00 49.12 391 ASP A CA 1
ATOM 3152 C C . ASP A 1 391 ? 8.082 29.978 -29.083 1.00 49.12 391 ASP A C 1
ATOM 3154 O O . ASP A 1 391 ? 7.013 29.406 -29.321 1.00 49.12 391 ASP A O 1
ATOM 3158 N N . PRO A 1 392 ? 8.632 30.832 -29.973 1.00 46.56 392 PRO A N 1
ATOM 3159 C CA . PRO A 1 392 ? 8.108 30.976 -31.320 1.00 46.56 392 PRO A CA 1
ATOM 3160 C C . PRO A 1 392 ? 8.219 29.626 -32.024 1.00 46.56 392 PRO A C 1
ATOM 3162 O O . PRO A 1 392 ? 9.214 28.925 -31.862 1.00 46.56 392 PRO A O 1
ATOM 3165 N N . VAL A 1 393 ? 7.188 29.290 -32.801 1.00 48.59 393 VAL A N 1
ATOM 3166 C CA . VAL A 1 393 ? 6.999 28.048 -33.565 1.00 48.59 393 VAL A CA 1
ATOM 3167 C C . VAL A 1 393 ? 8.203 27.758 -34.479 1.00 48.59 393 VAL A C 1
ATOM 3169 O O . VAL A 1 393 ? 8.159 27.952 -35.692 1.00 48.59 393 VAL A O 1
ATOM 3172 N N . ALA A 1 394 ? 9.302 27.270 -33.912 1.00 49.88 394 ALA A N 1
ATOM 3173 C CA . ALA A 1 394 ? 10.187 26.359 -34.603 1.00 49.88 394 ALA A CA 1
ATOM 3174 C C . ALA A 1 394 ? 9.343 25.108 -34.828 1.00 49.88 394 ALA A C 1
ATOM 3176 O O . ALA A 1 394 ? 8.805 24.550 -33.874 1.00 49.88 394 ALA A O 1
ATOM 3177 N N . ALA A 1 395 ? 9.135 24.733 -36.090 1.00 56.00 395 ALA A N 1
ATOM 3178 C CA . ALA A 1 395 ? 8.347 23.562 -36.448 1.00 56.00 395 ALA A CA 1
ATOM 3179 C C . ALA A 1 395 ? 8.844 22.354 -35.637 1.00 56.00 395 ALA A C 1
ATOM 3181 O O . ALA A 1 395 ? 9.944 21.856 -35.877 1.00 56.00 395 ALA A O 1
ATOM 3182 N N . ALA A 1 396 ? 8.066 21.942 -34.634 1.00 67.75 396 ALA A N 1
ATOM 3183 C CA . ALA A 1 396 ? 8.432 20.844 -33.756 1.00 67.75 396 ALA A CA 1
ATOM 3184 C C . ALA A 1 396 ? 8.609 19.587 -34.615 1.00 67.75 396 ALA A C 1
ATOM 3186 O O . ALA A 1 396 ? 7.702 19.206 -35.360 1.00 67.75 396 ALA A O 1
ATOM 3187 N N . ASN A 1 397 ? 9.783 18.955 -34.553 1.00 81.12 397 ASN A N 1
ATOM 3188 C CA . ASN A 1 397 ? 10.039 17.725 -35.295 1.00 81.12 397 ASN A CA 1
ATOM 3189 C C . ASN A 1 397 ? 9.366 16.544 -34.580 1.00 81.12 397 ASN A C 1
ATOM 3191 O O . ASN A 1 397 ? 9.996 15.833 -33.800 1.00 81.12 397 ASN A O 1
ATOM 3195 N N . LEU A 1 398 ? 8.071 16.354 -34.835 1.00 85.44 398 LEU A N 1
ATOM 3196 C CA . LEU A 1 398 ? 7.259 15.314 -34.194 1.00 85.44 398 LEU A CA 1
ATOM 3197 C C . LEU A 1 398 ? 7.482 13.905 -34.778 1.00 85.44 398 LEU A C 1
ATOM 3199 O O . LEU A 1 398 ? 6.906 12.940 -34.279 1.00 85.44 398 LEU A O 1
ATOM 3203 N N . ASP A 1 399 ? 8.322 13.766 -35.807 1.00 88.75 399 ASP A N 1
ATOM 3204 C CA . ASP A 1 399 ? 8.660 12.469 -36.409 1.00 88.75 399 ASP A CA 1
ATOM 3205 C C . ASP A 1 399 ? 9.766 11.731 -35.627 1.00 88.75 399 ASP A C 1
ATOM 3207 O O . ASP A 1 399 ? 10.127 10.599 -35.953 1.00 88.75 399 ASP A O 1
ATOM 3211 N N . GLN A 1 400 ? 10.311 12.353 -34.576 1.00 89.38 400 GLN A N 1
ATOM 3212 C CA . GLN A 1 400 ? 11.264 11.713 -33.672 1.00 89.38 400 GLN A CA 1
ATOM 3213 C C . GLN A 1 400 ? 10.599 10.601 -32.836 1.00 89.38 400 GLN A C 1
ATOM 3215 O O . GLN A 1 400 ? 9.393 10.664 -32.569 1.00 89.38 400 GLN A O 1
ATOM 3220 N N . PRO A 1 401 ? 11.364 9.588 -32.380 1.00 90.62 401 PRO A N 1
ATOM 3221 C CA . PRO A 1 401 ? 10.847 8.544 -31.501 1.00 90.62 401 PRO A CA 1
ATOM 3222 C C . PRO A 1 401 ? 10.290 9.110 -30.189 1.00 90.62 401 PRO A C 1
ATOM 3224 O O . PRO A 1 401 ? 10.906 9.965 -29.553 1.00 90.62 401 PRO A O 1
ATOM 3227 N N . TYR A 1 402 ? 9.143 8.593 -29.756 1.00 91.56 402 TYR A N 1
ATOM 3228 C CA . TYR A 1 402 ? 8.570 8.882 -28.446 1.00 91.56 402 TYR A CA 1
ATOM 3229 C C . TYR A 1 402 ? 9.121 7.890 -27.414 1.00 91.56 402 TYR A C 1
ATOM 3231 O O . TYR A 1 402 ? 8.754 6.711 -27.403 1.00 91.56 402 TYR A O 1
ATOM 3239 N N . GLU A 1 403 ? 10.039 8.372 -26.572 1.00 92.31 403 GLU A N 1
ATOM 3240 C CA . GLU A 1 403 ? 10.802 7.556 -25.611 1.00 92.31 403 GLU A CA 1
ATOM 3241 C C . GLU A 1 403 ? 10.145 7.447 -24.221 1.00 92.31 403 GLU A C 1
ATOM 3243 O O . GLU A 1 403 ? 10.672 6.782 -23.329 1.00 92.31 403 GLU A O 1
ATOM 3248 N N . ILE A 1 404 ? 8.989 8.089 -24.034 1.00 91.75 404 ILE A N 1
ATOM 3249 C CA . ILE A 1 404 ? 8.187 8.014 -22.809 1.00 91.75 404 ILE A CA 1
ATOM 3250 C C . ILE A 1 404 ? 7.144 6.908 -22.980 1.00 91.75 404 ILE A C 1
ATOM 3252 O O . ILE A 1 404 ? 6.487 6.789 -24.015 1.00 91.75 404 ILE A O 1
ATOM 3256 N N . LEU A 1 405 ? 6.990 6.082 -21.953 1.00 90.69 405 LEU A N 1
ATOM 3257 C CA . LEU A 1 405 ? 6.086 4.941 -21.933 1.00 90.69 405 LEU A CA 1
ATOM 3258 C C . LEU A 1 405 ? 4.990 5.177 -20.894 1.00 90.69 405 LEU A C 1
ATOM 3260 O O . LEU A 1 405 ? 5.209 5.839 -19.883 1.00 90.69 405 LEU A O 1
ATOM 3264 N N . ASN A 1 406 ? 3.808 4.621 -21.141 1.00 85.12 406 ASN A N 1
ATOM 3265 C CA . ASN A 1 406 ? 2.702 4.629 -20.189 1.00 85.12 406 ASN A CA 1
ATOM 3266 C C . ASN A 1 406 ? 1.809 3.391 -20.378 1.00 85.12 406 ASN A C 1
ATOM 3268 O O . ASN A 1 406 ? 2.002 2.577 -21.293 1.00 85.12 406 ASN A O 1
ATOM 3272 N N . SER A 1 407 ? 0.828 3.226 -19.493 1.00 71.56 407 SER A N 1
ATOM 3273 C CA . SER A 1 407 ? -0.082 2.072 -19.499 1.00 71.56 407 SER A CA 1
ATOM 3274 C C . SER A 1 407 ? -1.036 2.033 -20.696 1.00 71.56 407 SER A C 1
ATOM 3276 O O . SER A 1 407 ? -1.469 0.948 -21.091 1.00 71.56 407 SER A O 1
ATOM 3278 N N . SER A 1 408 ? -1.309 3.172 -21.338 1.00 69.50 408 SER A N 1
ATOM 3279 C CA . SER A 1 408 ? -2.293 3.262 -22.419 1.00 69.50 408 SER A CA 1
ATOM 3280 C C . SER A 1 408 ? -1.899 2.396 -23.620 1.00 69.50 408 SER A C 1
ATOM 3282 O O . SER A 1 408 ? -0.723 2.213 -23.940 1.00 69.50 408 SER A O 1
ATOM 3284 N N . GLN A 1 409 ? -2.890 1.843 -24.322 1.00 54.19 409 GLN A N 1
ATOM 3285 C CA . GLN A 1 409 ? -2.646 0.989 -25.496 1.00 54.19 409 GLN A CA 1
ATOM 3286 C C . GLN A 1 409 ? -2.043 1.765 -26.682 1.00 54.19 409 GLN A C 1
ATOM 3288 O O . GLN A 1 409 ? -1.363 1.171 -27.510 1.00 54.19 409 GLN A O 1
ATOM 3293 N N . ALA A 1 410 ? -2.229 3.090 -26.720 1.00 59.69 410 ALA A N 1
ATOM 3294 C CA . ALA A 1 410 ? -1.601 3.999 -27.684 1.00 59.69 410 ALA A CA 1
ATOM 3295 C C . ALA A 1 410 ? -0.143 4.371 -27.333 1.00 59.69 410 ALA A C 1
ATOM 3297 O O . ALA A 1 410 ? 0.480 5.157 -28.042 1.00 59.69 410 ALA A O 1
ATOM 3298 N N . ALA A 1 411 ? 0.404 3.844 -26.231 1.00 68.25 411 ALA A N 1
ATOM 3299 C CA . ALA A 1 411 ? 1.760 4.153 -25.801 1.00 68.25 411 ALA A CA 1
ATOM 3300 C C . ALA A 1 411 ? 2.818 3.560 -26.736 1.00 68.25 411 ALA A C 1
ATOM 3302 O O . ALA A 1 411 ? 2.611 2.537 -27.392 1.00 68.25 411 ALA A O 1
ATOM 3303 N N . SER A 1 412 ? 4.000 4.166 -26.720 1.00 87.94 412 SER A N 1
ATOM 3304 C CA . SER A 1 412 ? 5.199 3.579 -27.312 1.00 87.94 412 SER A CA 1
ATOM 3305 C C . SER A 1 412 ? 5.522 2.218 -26.665 1.00 87.94 412 SER A C 1
ATOM 3307 O O . SER A 1 412 ? 5.143 1.944 -25.525 1.00 87.94 412 SER A O 1
ATOM 3309 N N . HIS A 1 413 ? 6.192 1.339 -27.406 1.00 91.88 413 HIS A N 1
ATOM 3310 C CA . HIS A 1 413 ? 6.658 0.027 -26.951 1.00 91.88 413 HIS A CA 1
ATOM 3311 C C . HIS A 1 413 ? 8.118 -0.171 -27.361 1.00 91.88 413 HIS A C 1
ATOM 3313 O O . HIS A 1 413 ? 8.604 0.466 -28.296 1.00 91.88 413 HIS A O 1
ATOM 3319 N N . ILE A 1 414 ? 8.812 -1.101 -26.708 1.00 93.94 414 ILE A N 1
ATOM 3320 C CA . ILE A 1 414 ? 10.152 -1.519 -27.117 1.00 93.94 414 ILE A CA 1
ATOM 3321 C C . ILE A 1 414 ? 10.044 -2.568 -28.215 1.00 93.94 414 ILE A C 1
ATOM 3323 O O . ILE A 1 414 ? 9.357 -3.576 -28.060 1.00 93.94 414 ILE A O 1
ATOM 3327 N N . VAL A 1 415 ? 10.740 -2.342 -29.324 1.00 93.81 415 VAL A N 1
ATOM 3328 C CA . VAL A 1 415 ? 10.902 -3.323 -30.402 1.00 93.81 415 VAL A CA 1
ATOM 3329 C C . VAL A 1 415 ? 12.379 -3.616 -30.614 1.00 93.81 415 VAL A C 1
ATOM 3331 O O . VAL A 1 415 ? 13.234 -2.747 -30.428 1.00 93.81 415 VAL A O 1
ATOM 3334 N N . TRP A 1 416 ? 12.674 -4.855 -30.986 1.00 93.88 416 TRP A N 1
ATOM 3335 C CA . TRP A 1 416 ? 14.021 -5.412 -30.942 1.00 93.88 416 TRP A CA 1
ATOM 3336 C C . TRP A 1 416 ? 14.626 -5.535 -32.335 1.00 93.88 416 TRP A C 1
ATOM 3338 O O . TRP A 1 416 ? 13.941 -5.879 -33.296 1.00 93.88 416 TRP A O 1
ATOM 3348 N N . TYR A 1 417 ? 15.933 -5.309 -32.418 1.00 89.50 417 TYR A N 1
ATOM 3349 C CA . TYR A 1 417 ? 16.738 -5.581 -33.612 1.00 89.50 417 TYR A CA 1
ATOM 3350 C C . TYR A 1 417 ? 17.783 -6.656 -33.368 1.00 89.50 417 TYR A C 1
ATOM 3352 O O . TYR A 1 417 ? 18.130 -7.399 -34.281 1.00 89.50 417 TYR A O 1
ATOM 3360 N N . ASP A 1 418 ? 18.234 -6.763 -32.121 1.00 88.31 418 ASP A N 1
ATOM 3361 C CA . ASP A 1 418 ? 19.223 -7.740 -31.710 1.00 88.31 418 ASP A CA 1
ATOM 3362 C C . ASP A 1 418 ? 18.620 -8.771 -30.760 1.00 88.31 418 ASP A C 1
ATOM 3364 O O . ASP A 1 418 ? 17.665 -8.513 -30.024 1.00 88.31 418 ASP A O 1
ATOM 3368 N N . VAL A 1 419 ? 19.242 -9.945 -30.744 1.00 90.81 419 VAL A N 1
ATOM 3369 C CA . VAL A 1 419 ? 18.968 -11.018 -29.785 1.00 90.81 419 VAL A CA 1
ATOM 3370 C C . VAL A 1 419 ? 20.023 -11.018 -28.685 1.00 90.81 419 VAL A C 1
ATOM 3372 O O . VAL A 1 419 ? 21.184 -10.674 -28.917 1.00 90.81 419 VAL A O 1
ATOM 3375 N N . GLY A 1 420 ? 19.638 -11.420 -27.481 1.00 91.12 420 GLY A N 1
ATOM 3376 C CA . GLY A 1 420 ? 20.516 -11.485 -26.317 1.00 91.12 420 GLY A CA 1
ATOM 3377 C C . GLY A 1 420 ? 19.856 -10.950 -25.054 1.00 91.12 420 GLY A C 1
ATOM 3378 O O . GLY A 1 420 ? 18.657 -10.678 -25.026 1.00 91.12 420 GLY A O 1
ATOM 3379 N N . THR A 1 421 ? 20.655 -10.812 -24.000 1.00 92.38 421 THR A N 1
ATOM 3380 C CA . THR A 1 421 ? 20.209 -10.255 -22.721 1.00 92.38 421 THR A CA 1
ATOM 3381 C C . THR A 1 421 ? 20.415 -8.742 -22.700 1.00 92.38 421 THR A C 1
ATOM 3383 O O . THR A 1 421 ? 21.478 -8.241 -23.070 1.00 92.38 421 THR A O 1
ATOM 3386 N N . PHE A 1 422 ? 19.387 -8.031 -22.249 1.00 93.81 422 PHE A N 1
ATOM 3387 C CA . PHE A 1 422 ? 19.362 -6.591 -22.023 1.00 93.81 422 PHE A CA 1
ATOM 3388 C C . PHE A 1 422 ? 19.027 -6.336 -20.555 1.00 93.81 422 PHE A C 1
ATOM 3390 O O . PHE A 1 422 ? 18.149 -7.008 -20.007 1.00 93.81 422 PHE A O 1
ATOM 3397 N N . VAL A 1 423 ? 19.697 -5.371 -19.925 1.00 94.44 423 VAL A N 1
ATOM 3398 C CA . VAL A 1 423 ? 19.392 -4.961 -18.549 1.00 94.44 423 VAL A CA 1
ATOM 3399 C C . VAL A 1 423 ? 18.865 -3.540 -18.586 1.00 94.44 423 VAL A C 1
ATOM 3401 O O . VAL A 1 423 ? 19.569 -2.608 -18.974 1.00 94.44 423 VAL A O 1
ATOM 3404 N N . PHE A 1 424 ? 17.603 -3.384 -18.204 1.00 94.81 424 PHE A N 1
ATOM 3405 C CA . PHE A 1 424 ? 16.915 -2.107 -18.213 1.00 94.81 424 PHE A CA 1
ATOM 3406 C C . PHE A 1 424 ? 16.760 -1.561 -16.804 1.00 94.81 424 PHE A C 1
ATOM 3408 O O . PHE A 1 424 ? 16.453 -2.297 -15.867 1.00 94.81 424 PHE A O 1
ATOM 3415 N N . THR A 1 425 ? 16.895 -0.247 -16.686 1.00 94.69 425 THR A N 1
ATOM 3416 C CA . THR A 1 425 ? 16.349 0.510 -15.564 1.00 94.69 425 THR A CA 1
ATOM 3417 C C . THR A 1 425 ? 15.095 1.214 -16.032 1.00 94.69 425 THR A C 1
ATOM 3419 O O . THR A 1 425 ? 15.070 1.787 -17.120 1.00 94.69 425 THR A O 1
ATOM 3422 N N . LEU A 1 426 ? 14.061 1.164 -15.205 1.00 94.44 426 LEU A N 1
ATOM 3423 C CA . LEU A 1 426 ? 12.814 1.879 -15.390 1.00 94.44 426 LEU A CA 1
ATOM 3424 C C . LEU A 1 426 ? 12.627 2.860 -14.248 1.00 94.44 426 LEU A C 1
ATOM 3426 O O . LEU A 1 426 ? 12.859 2.503 -13.095 1.00 94.44 426 LEU A O 1
ATOM 3430 N N . LYS A 1 427 ? 12.167 4.065 -14.575 1.00 94.56 427 LYS A N 1
ATOM 3431 C CA . LYS A 1 427 ? 11.903 5.125 -13.606 1.00 94.56 427 LYS A CA 1
ATOM 3432 C C . LYS A 1 427 ? 10.584 5.820 -13.906 1.00 94.56 427 LYS A C 1
ATOM 3434 O O . LYS A 1 427 ? 10.346 6.231 -15.043 1.00 94.56 427 LYS A O 1
ATOM 3439 N N . VAL A 1 428 ? 9.742 5.962 -12.885 1.00 94.06 428 VAL A N 1
ATOM 3440 C CA . VAL A 1 428 ? 8.518 6.770 -12.971 1.00 94.06 428 VAL A CA 1
ATOM 3441 C C . VAL A 1 428 ? 8.911 8.244 -12.925 1.00 94.06 428 VAL A C 1
ATOM 3443 O O . VAL A 1 428 ? 9.655 8.659 -12.038 1.00 94.06 428 VAL A O 1
ATOM 3446 N N . ILE A 1 429 ? 8.433 9.026 -13.893 1.00 91.94 429 ILE A N 1
ATOM 3447 C CA . ILE A 1 429 ? 8.786 10.450 -14.043 1.00 91.94 429 ILE A CA 1
ATOM 3448 C C . ILE A 1 429 ? 7.582 11.378 -13.909 1.00 91.94 429 ILE A C 1
ATOM 3450 O O . ILE A 1 429 ? 7.734 12.591 -13.992 1.00 91.94 429 ILE A O 1
ATOM 3454 N N . ASP A 1 430 ? 6.390 10.826 -13.699 1.00 88.88 430 ASP A N 1
ATOM 3455 C CA . ASP A 1 430 ? 5.197 11.625 -13.469 1.00 88.88 430 ASP A CA 1
ATOM 3456 C C . ASP A 1 430 ? 5.245 12.287 -12.074 1.00 88.88 430 ASP A C 1
ATOM 3458 O O . ASP A 1 430 ? 5.247 11.576 -11.060 1.00 88.88 430 ASP A O 1
ATOM 3462 N N . PRO A 1 431 ? 5.288 13.631 -11.989 1.00 83.69 431 PRO A N 1
ATOM 3463 C CA . PRO A 1 431 ? 5.399 14.340 -10.718 1.00 83.69 431 PRO A CA 1
ATOM 3464 C C . PRO A 1 431 ? 4.157 14.186 -9.842 1.00 83.69 431 PRO A C 1
ATOM 3466 O O . PRO A 1 431 ? 4.236 14.423 -8.634 1.00 83.69 431 PRO A O 1
ATOM 3469 N N . ASP A 1 432 ? 3.012 13.794 -10.408 1.00 82.00 432 ASP A N 1
ATOM 3470 C CA . ASP A 1 432 ? 1.743 13.687 -9.697 1.00 82.00 432 ASP A CA 1
ATOM 3471 C C . ASP A 1 432 ? 1.459 12.303 -9.113 1.00 82.00 432 ASP A C 1
ATOM 3473 O O . ASP A 1 432 ? 0.536 12.156 -8.311 1.00 82.00 432 ASP A O 1
ATOM 3477 N N . PHE A 1 433 ? 2.302 11.313 -9.414 1.00 85.44 433 PHE A N 1
ATOM 3478 C CA . PHE A 1 433 ? 2.046 9.926 -9.040 1.00 85.44 433 PHE A CA 1
ATOM 3479 C C . PHE A 1 433 ? 2.471 9.536 -7.618 1.00 85.44 433 PHE A C 1
ATOM 3481 O O . PHE A 1 433 ? 1.738 8.804 -6.944 1.00 85.44 433 PHE A O 1
ATOM 3488 N N . SER A 1 434 ? 3.667 9.959 -7.192 1.00 85.50 434 SER A N 1
ATOM 3489 C CA . SER A 1 434 ? 4.285 9.565 -5.918 1.00 85.50 434 SER A CA 1
ATOM 3490 C C . SER A 1 434 ? 5.379 10.549 -5.484 1.00 85.50 434 SER A C 1
ATOM 3492 O O . SER A 1 434 ? 6.077 11.150 -6.304 1.00 85.50 434 SER A O 1
ATOM 3494 N N . LEU A 1 435 ? 5.561 10.695 -4.172 1.00 79.44 435 LEU A N 1
ATOM 3495 C CA . LEU A 1 435 ? 6.694 11.390 -3.562 1.00 79.44 435 LEU A CA 1
ATOM 3496 C C . LEU A 1 435 ? 7.983 10.562 -3.640 1.00 79.44 435 LEU A C 1
ATOM 3498 O O . LEU A 1 435 ? 9.073 11.135 -3.626 1.00 79.44 435 LEU A O 1
ATOM 3502 N N . CYS A 1 436 ? 7.877 9.240 -3.764 1.00 86.25 436 CYS A N 1
ATOM 3503 C CA . CYS A 1 436 ? 9.020 8.345 -3.866 1.00 86.25 436 CYS A CA 1
ATOM 3504 C C . CYS A 1 436 ? 9.788 8.525 -5.180 1.00 86.25 436 CYS A C 1
ATOM 3506 O O . CYS A 1 436 ? 9.217 8.800 -6.235 1.00 86.25 436 CYS A O 1
ATOM 3508 N N . ASN A 1 437 ? 11.101 8.299 -5.128 1.00 89.00 437 ASN A N 1
ATOM 3509 C CA . ASN A 1 437 ? 11.906 8.082 -6.325 1.00 89.00 437 ASN A CA 1
ATOM 3510 C C . ASN A 1 437 ? 11.766 6.610 -6.744 1.00 89.00 437 ASN A C 1
ATOM 3512 O O . ASN A 1 437 ? 12.491 5.744 -6.257 1.00 89.00 437 ASN A O 1
ATOM 3516 N N . LEU A 1 438 ? 10.767 6.328 -7.580 1.00 93.12 438 LEU A N 1
ATOM 3517 C CA . LEU A 1 438 ? 10.391 4.969 -7.960 1.00 93.12 438 LEU A CA 1
ATOM 3518 C C . LEU A 1 438 ? 11.199 4.495 -9.172 1.00 93.12 438 LEU A C 1
ATOM 3520 O O . LEU A 1 438 ? 10.906 4.863 -10.314 1.00 93.12 438 LEU A O 1
ATOM 3524 N N . THR A 1 439 ? 12.176 3.630 -8.904 1.00 94.25 439 THR A N 1
ATOM 3525 C CA . THR A 1 439 ? 13.068 3.033 -9.903 1.00 94.25 439 THR A CA 1
ATOM 3526 C C . THR A 1 439 ? 13.127 1.518 -9.718 1.00 94.25 439 THR A C 1
ATOM 3528 O O . THR A 1 439 ? 13.115 1.025 -8.592 1.00 94.25 439 THR A O 1
ATOM 3531 N N . VAL A 1 440 ? 13.209 0.763 -10.814 1.00 94.81 440 VAL A N 1
ATOM 3532 C CA . VAL A 1 440 ? 13.399 -0.695 -10.785 1.00 94.81 440 VAL A CA 1
ATOM 3533 C C . VAL A 1 440 ? 14.299 -1.156 -11.922 1.00 94.81 440 VAL A C 1
ATOM 3535 O O . VAL A 1 440 ? 14.217 -0.657 -13.044 1.00 94.81 440 VAL A O 1
ATOM 3538 N N . GLU A 1 441 ? 15.154 -2.132 -11.638 1.00 95.00 441 GLU A N 1
ATOM 3539 C CA . GLU A 1 441 ? 16.023 -2.765 -12.626 1.00 95.00 441 GLU A CA 1
ATOM 3540 C C . GLU A 1 441 ? 15.524 -4.167 -12.985 1.00 95.00 441 GLU A C 1
ATOM 3542 O O . GLU A 1 441 ? 14.982 -4.899 -12.150 1.00 95.00 441 GLU A O 1
ATOM 3547 N N . PHE A 1 442 ? 15.690 -4.563 -14.245 1.00 94.94 442 PHE A N 1
ATOM 3548 C CA . PHE A 1 442 ? 15.279 -5.885 -14.697 1.00 94.94 442 PHE A CA 1
ATOM 3549 C C . PHE A 1 442 ? 15.975 -6.342 -15.976 1.00 94.94 442 PHE A C 1
ATOM 3551 O O . PHE A 1 442 ? 16.348 -5.547 -16.834 1.00 94.94 442 PHE A O 1
ATOM 3558 N N . GLY A 1 443 ? 16.082 -7.662 -16.121 1.00 93.81 443 GLY A N 1
ATOM 3559 C CA . GLY A 1 443 ? 16.555 -8.305 -17.338 1.00 93.81 443 GLY A CA 1
ATOM 3560 C C . GLY A 1 443 ? 15.454 -8.607 -18.346 1.00 93.81 443 GLY A C 1
ATOM 3561 O O . GLY A 1 443 ? 14.342 -8.994 -17.979 1.00 93.81 443 GLY A O 1
ATOM 3562 N N . VAL A 1 444 ? 15.800 -8.530 -19.627 1.00 94.25 444 VAL A N 1
ATOM 3563 C CA . VAL A 1 444 ? 15.015 -9.068 -20.739 1.00 94.25 444 VAL A CA 1
ATOM 3564 C C . VAL A 1 444 ? 15.933 -9.909 -21.615 1.00 94.25 444 VAL A C 1
ATOM 3566 O O . VAL A 1 444 ? 16.929 -9.420 -22.140 1.00 94.25 444 VAL A O 1
ATOM 3569 N N . GLN A 1 445 ? 15.599 -11.181 -21.775 1.00 92.75 445 GLN A N 1
ATOM 3570 C CA . GLN A 1 445 ? 16.232 -12.091 -22.710 1.00 92.75 445 GLN A CA 1
ATOM 3571 C C . GLN A 1 445 ? 15.411 -12.145 -23.998 1.00 92.75 445 GLN A C 1
ATOM 3573 O O . GLN A 1 445 ? 14.292 -12.667 -24.040 1.00 92.75 445 GLN A O 1
ATOM 3578 N N . VAL A 1 446 ? 15.994 -11.603 -25.061 1.00 93.69 446 VAL A N 1
ATOM 3579 C CA . VAL A 1 446 ? 15.408 -11.578 -26.396 1.00 93.69 446 VAL A CA 1
ATOM 3580 C C . VAL A 1 446 ? 15.961 -12.740 -27.200 1.00 93.69 446 VAL A C 1
ATOM 3582 O O . VAL A 1 446 ? 17.173 -12.843 -27.396 1.00 93.69 446 VAL A O 1
ATOM 3585 N N . TYR A 1 447 ? 15.084 -13.603 -27.695 1.00 90.88 447 TYR A N 1
ATOM 3586 C CA . TYR A 1 447 ? 15.472 -14.728 -28.538 1.00 90.88 447 TYR A CA 1
ATOM 3587 C C . TYR A 1 447 ? 14.962 -14.553 -29.966 1.00 90.88 447 TYR A C 1
ATOM 3589 O O . TYR A 1 447 ? 13.901 -13.974 -30.219 1.00 90.88 447 TYR A O 1
ATOM 3597 N N . GLY A 1 448 ? 15.757 -15.041 -30.916 1.00 85.06 448 GLY A N 1
ATOM 3598 C CA . GLY A 1 448 ? 15.396 -15.026 -32.325 1.00 85.06 448 GLY A CA 1
ATOM 3599 C C . GLY A 1 448 ? 14.234 -15.971 -32.596 1.00 85.06 448 GLY A C 1
ATOM 3600 O O . GLY A 1 448 ? 14.117 -17.036 -31.984 1.00 85.06 448 GLY A O 1
ATOM 3601 N N . THR A 1 449 ? 13.386 -15.605 -33.550 1.00 68.44 449 THR A N 1
ATOM 3602 C CA . THR A 1 449 ? 12.521 -16.588 -34.195 1.00 68.44 449 THR A CA 1
ATOM 3603 C C . THR A 1 449 ? 13.412 -17.598 -34.915 1.00 68.44 449 THR A C 1
ATOM 3605 O O . THR A 1 449 ? 14.186 -17.240 -35.799 1.00 68.44 449 THR A O 1
ATOM 3608 N N . ARG A 1 450 ? 13.344 -18.875 -34.519 1.00 54.53 450 ARG A N 1
ATOM 3609 C CA . ARG A 1 450 ? 13.878 -19.960 -35.348 1.00 54.53 450 ARG A CA 1
ATOM 3610 C C . ARG A 1 450 ? 13.103 -19.905 -36.663 1.00 54.53 450 ARG A C 1
ATOM 3612 O O . ARG A 1 450 ? 11.903 -20.180 -36.667 1.00 54.53 450 ARG A O 1
ATOM 3619 N N . SER A 1 451 ? 13.747 -19.493 -37.752 1.00 49.28 451 SER A N 1
ATOM 3620 C CA . SER A 1 451 ? 13.174 -19.660 -39.081 1.00 49.28 451 SER A CA 1
ATOM 3621 C C . SER A 1 451 ? 12.926 -21.157 -39.278 1.00 49.28 451 SER A C 1
ATOM 3623 O O . SER A 1 451 ? 13.815 -21.979 -39.082 1.00 49.28 451 SER A O 1
ATOM 3625 N N . VAL A 1 452 ? 11.709 -21.536 -39.666 1.00 48.31 452 VAL A N 1
ATOM 3626 C CA . VAL A 1 452 ? 11.332 -22.931 -39.996 1.00 48.31 452 VAL A CA 1
ATOM 3627 C C . VAL A 1 452 ? 12.012 -23.400 -41.301 1.00 48.31 452 VAL A C 1
ATOM 3629 O O . VAL A 1 452 ? 11.673 -24.422 -41.880 1.00 48.31 452 VAL A O 1
ATOM 3632 N N . MET A 1 453 ? 12.992 -22.649 -41.795 1.00 50.56 453 MET A N 1
ATOM 3633 C CA . MET A 1 453 ? 13.514 -22.753 -43.145 1.00 50.56 453 MET A CA 1
ATOM 3634 C C . MET A 1 453 ? 15.017 -23.030 -43.127 1.00 50.56 453 MET A C 1
ATOM 3636 O O . MET A 1 453 ? 15.759 -22.287 -43.746 1.00 50.56 453 MET A O 1
ATOM 3640 N N . GLU A 1 454 ? 15.472 -24.055 -42.397 1.00 52.62 454 GLU A N 1
ATOM 3641 C CA . GLU A 1 454 ? 16.819 -24.616 -42.616 1.00 52.62 454 GLU A CA 1
ATOM 3642 C C . GLU A 1 454 ? 17.072 -25.998 -41.989 1.00 52.62 454 GLU A C 1
ATOM 3644 O O . GLU A 1 454 ? 18.161 -26.294 -41.517 1.00 52.62 454 GLU A O 1
ATOM 3649 N N . GLU A 1 455 ? 16.097 -26.903 -42.041 1.00 53.62 455 GLU A N 1
ATOM 3650 C CA . GLU A 1 455 ? 16.426 -28.331 -42.090 1.00 53.62 455 GLU A CA 1
ATOM 3651 C C . GLU A 1 455 ? 15.607 -28.943 -43.220 1.00 53.62 455 GLU A C 1
ATOM 3653 O O . GLU A 1 455 ? 14.424 -29.236 -43.056 1.00 53.62 455 GLU A O 1
ATOM 3658 N N . ILE A 1 456 ? 16.213 -29.105 -44.403 1.00 66.44 456 ILE A N 1
ATOM 3659 C CA . ILE A 1 456 ? 15.668 -30.059 -45.371 1.00 66.44 456 ILE A CA 1
ATOM 3660 C C . ILE A 1 456 ? 15.711 -31.399 -44.638 1.00 66.44 456 ILE A C 1
ATOM 3662 O O . ILE A 1 456 ? 16.812 -31.835 -44.285 1.00 66.44 456 ILE A O 1
ATOM 3666 N N . PRO A 1 457 ? 14.564 -32.047 -44.370 1.00 74.12 457 PRO A N 1
ATOM 3667 C CA . PRO A 1 457 ? 14.569 -33.284 -43.619 1.00 74.12 457 PRO A CA 1
ATOM 3668 C C . PRO A 1 457 ? 15.522 -34.265 -44.292 1.00 74.12 457 PRO A C 1
ATOM 3670 O O . PRO A 1 457 ? 15.494 -34.417 -45.515 1.00 74.12 457 PRO A O 1
ATOM 3673 N N . THR A 1 458 ? 16.364 -34.938 -43.516 1.00 73.50 458 THR A N 1
ATOM 3674 C CA . THR A 1 458 ? 17.368 -35.880 -44.034 1.00 73.50 458 THR A CA 1
ATOM 3675 C C . THR A 1 458 ? 16.761 -36.906 -44.993 1.00 73.50 458 THR A C 1
ATOM 3677 O O . THR A 1 458 ? 17.410 -37.293 -45.961 1.00 73.50 458 THR A O 1
ATOM 3680 N N . PHE A 1 459 ? 15.487 -37.278 -44.812 1.00 78.31 459 PHE A N 1
ATOM 3681 C CA . PHE A 1 459 ? 14.769 -38.167 -45.729 1.00 78.31 459 PHE A CA 1
ATOM 3682 C C . PHE A 1 459 ? 14.534 -37.578 -47.133 1.00 78.31 459 PHE A C 1
ATOM 3684 O O . PHE A 1 459 ? 14.480 -38.339 -48.092 1.00 78.31 459 PHE A O 1
ATOM 3691 N N . VAL A 1 460 ? 14.414 -36.255 -47.289 1.00 82.94 460 VAL A N 1
ATOM 3692 C CA . VAL A 1 460 ? 14.252 -35.592 -48.597 1.00 82.94 460 VAL A CA 1
ATOM 3693 C C . VAL A 1 460 ? 15.571 -35.615 -49.369 1.00 82.94 460 VAL A C 1
ATOM 3695 O O . VAL A 1 460 ? 15.576 -35.919 -50.560 1.00 82.94 460 VAL A O 1
ATOM 3698 N N . VAL A 1 461 ? 16.695 -35.370 -48.687 1.00 83.81 461 VAL A N 1
ATOM 3699 C CA . VAL A 1 461 ? 18.041 -35.451 -49.288 1.00 83.81 461 VAL A CA 1
ATOM 3700 C C . VAL A 1 461 ? 18.409 -36.899 -49.624 1.00 83.81 461 VAL A C 1
ATOM 3702 O O . VAL A 1 461 ? 18.914 -37.185 -50.710 1.00 83.81 461 VAL A O 1
ATOM 3705 N N . LEU A 1 462 ? 18.116 -37.841 -48.724 1.00 85.62 462 LEU A N 1
ATOM 3706 C CA . LEU A 1 462 ? 18.335 -39.269 -48.971 1.00 85.62 462 LEU A CA 1
ATOM 3707 C C . LEU A 1 462 ? 17.412 -39.795 -50.075 1.00 85.62 462 LEU A C 1
ATOM 3709 O O . LEU A 1 462 ? 17.857 -40.559 -50.928 1.00 85.62 462 LEU A O 1
ATOM 3713 N N . GLY A 1 463 ? 16.154 -39.353 -50.101 1.00 89.44 463 GLY A N 1
ATOM 3714 C CA . GLY A 1 463 ? 15.181 -39.718 -51.126 1.00 89.44 463 GLY A CA 1
ATOM 3715 C C . GLY A 1 463 ? 15.590 -39.235 -52.516 1.00 89.44 463 GLY A C 1
ATOM 3716 O O . GLY A 1 463 ? 15.572 -40.025 -53.459 1.00 89.44 463 GLY A O 1
ATOM 3717 N N . SER A 1 464 ? 16.034 -37.980 -52.649 1.00 89.12 464 SER A N 1
ATOM 3718 C CA . SER A 1 464 ? 16.513 -37.445 -53.932 1.00 89.12 464 SER A CA 1
ATOM 3719 C C . SER A 1 464 ? 17.804 -38.129 -54.405 1.00 89.12 464 SER A C 1
ATOM 3721 O O . SER A 1 464 ? 17.965 -38.405 -55.597 1.00 89.12 464 SER A O 1
ATOM 3723 N N . SER A 1 465 ? 18.687 -38.492 -53.473 1.00 89.12 465 SER A N 1
ATOM 3724 C CA . SER A 1 465 ? 19.918 -39.236 -53.770 1.00 89.12 465 SER A CA 1
ATOM 3725 C C . SER A 1 465 ? 19.629 -40.680 -54.206 1.00 89.12 465 SER A C 1
ATOM 3727 O O . SER A 1 465 ? 20.214 -41.171 -55.166 1.00 89.12 465 SER A O 1
ATOM 3729 N N . CYS A 1 466 ? 18.676 -41.366 -53.566 1.00 91.31 466 CYS A N 1
ATOM 3730 C CA . CYS A 1 466 ? 18.278 -42.717 -53.976 1.00 91.31 466 CYS A CA 1
ATOM 3731 C C . CYS A 1 466 ? 17.597 -42.713 -55.349 1.00 91.31 466 CYS A C 1
ATOM 3733 O O . CYS A 1 466 ? 17.886 -43.570 -56.183 1.00 91.31 466 CYS A O 1
ATOM 3735 N N . LEU A 1 467 ? 16.722 -41.734 -55.607 1.00 92.38 467 LEU A N 1
ATOM 3736 C CA . LEU A 1 467 ? 16.021 -41.620 -56.884 1.00 92.38 467 LEU A CA 1
ATOM 3737 C C . LEU A 1 467 ? 17.000 -41.382 -58.042 1.00 92.38 467 LEU A C 1
ATOM 3739 O O . LEU A 1 467 ? 16.876 -42.010 -59.091 1.00 92.38 467 LEU A O 1
ATOM 3743 N N . THR A 1 468 ? 18.004 -40.522 -57.847 1.00 91.44 468 THR A N 1
ATOM 3744 C CA . THR A 1 468 ? 19.031 -40.264 -58.868 1.00 91.44 468 THR A CA 1
ATOM 3745 C C . THR A 1 468 ? 19.889 -41.497 -59.146 1.00 91.44 468 THR A C 1
ATOM 3747 O O . THR A 1 468 ? 20.127 -41.807 -60.311 1.00 91.44 468 THR A O 1
ATOM 3750 N N . ILE A 1 469 ? 20.275 -42.264 -58.120 1.00 93.50 469 ILE A N 1
ATOM 3751 C CA . ILE A 1 469 ? 20.998 -43.534 -58.305 1.00 93.50 469 ILE A CA 1
ATOM 3752 C C . ILE A 1 469 ? 20.148 -44.544 -59.085 1.00 93.50 469 ILE A C 1
ATOM 3754 O O . ILE A 1 469 ? 20.647 -45.158 -60.025 1.00 93.50 469 ILE A O 1
ATOM 3758 N N . ILE A 1 470 ? 18.861 -44.694 -58.756 1.00 92.69 470 ILE A N 1
ATOM 3759 C CA . ILE A 1 470 ? 17.961 -45.613 -59.474 1.00 92.69 470 ILE A CA 1
ATOM 3760 C C . ILE A 1 470 ? 17.824 -45.203 -60.944 1.00 92.69 470 ILE A C 1
ATOM 3762 O O . ILE A 1 470 ? 17.900 -46.059 -61.821 1.00 92.69 470 ILE A O 1
ATOM 3766 N N . ILE A 1 471 ? 17.674 -43.907 -61.230 1.00 92.69 471 ILE A N 1
ATOM 3767 C CA . ILE A 1 471 ? 17.592 -43.399 -62.606 1.00 92.69 471 ILE A CA 1
ATOM 3768 C C . ILE A 1 471 ? 18.889 -43.682 -63.376 1.00 92.69 471 ILE A C 1
ATOM 3770 O O . ILE A 1 471 ? 18.819 -44.094 -64.531 1.00 92.69 471 ILE A O 1
ATOM 3774 N N . LEU A 1 472 ? 20.058 -43.513 -62.750 1.00 91.12 472 LEU A N 1
ATOM 3775 C CA . LEU A 1 472 ? 21.354 -43.820 -63.369 1.00 91.12 472 LEU A CA 1
ATOM 3776 C C . LEU A 1 472 ? 21.553 -45.323 -63.612 1.00 91.12 472 LEU A C 1
ATOM 3778 O O . LEU A 1 472 ? 22.104 -45.714 -64.637 1.00 91.12 472 LEU A O 1
ATOM 3782 N N . LEU A 1 473 ? 21.087 -46.175 -62.698 1.00 91.00 473 LEU A N 1
ATOM 3783 C CA . LEU A 1 473 ? 21.134 -47.627 -62.878 1.00 91.00 473 LEU A CA 1
ATOM 3784 C C . LEU A 1 473 ? 20.184 -48.085 -63.989 1.00 91.00 473 LEU A C 1
ATOM 3786 O O . LEU A 1 473 ? 20.564 -48.911 -64.815 1.00 91.00 473 LEU A O 1
ATOM 3790 N N . LEU A 1 474 ? 18.973 -47.524 -64.044 1.00 90.06 474 LEU A N 1
ATOM 3791 C CA . LEU A 1 474 ? 18.017 -47.803 -65.114 1.00 90.06 474 LEU A CA 1
ATOM 3792 C C . LEU A 1 474 ? 18.544 -47.311 -66.463 1.00 90.06 474 LEU A C 1
ATOM 3794 O O . LEU A 1 474 ? 18.486 -48.057 -67.436 1.00 90.06 474 LEU A O 1
ATOM 3798 N N . SER A 1 475 ? 19.100 -46.100 -66.536 1.00 86.62 475 SER A N 1
ATOM 3799 C CA . SER A 1 475 ? 19.671 -45.589 -67.784 1.00 86.62 475 SER A CA 1
ATOM 3800 C C . SER A 1 475 ? 20.876 -46.415 -68.236 1.00 86.62 475 SER A C 1
ATOM 3802 O O . SER A 1 475 ? 20.965 -46.738 -69.416 1.00 86.62 475 SER A O 1
ATOM 3804 N N . GLY A 1 476 ? 21.751 -46.833 -67.315 1.00 87.88 476 GLY A N 1
ATOM 3805 C CA . GLY A 1 476 ? 22.860 -47.747 -67.596 1.00 87.88 476 GLY A CA 1
ATOM 3806 C C . GLY A 1 476 ? 22.402 -49.127 -68.078 1.00 87.88 476 GLY A C 1
ATOM 3807 O O . GLY A 1 476 ? 22.990 -49.689 -68.997 1.00 87.88 476 GLY A O 1
ATOM 3808 N N . TYR A 1 477 ? 21.322 -49.665 -67.507 1.00 88.88 477 TYR A N 1
ATOM 3809 C CA . TYR A 1 477 ? 20.732 -50.923 -67.964 1.00 88.88 477 TYR A CA 1
ATOM 3810 C C . TYR A 1 477 ? 20.167 -50.798 -69.384 1.00 88.88 477 TYR A C 1
ATOM 3812 O O . TYR A 1 477 ? 20.488 -51.611 -70.247 1.00 88.88 477 TYR A O 1
ATOM 3820 N N . TYR A 1 478 ? 19.374 -49.757 -69.654 1.00 85.12 478 TYR A N 1
ATOM 3821 C CA . TYR A 1 478 ? 18.795 -49.545 -70.982 1.00 85.12 478 TYR A CA 1
ATOM 3822 C C . TYR A 1 478 ? 19.859 -49.267 -72.048 1.00 85.12 478 TYR A C 1
ATOM 3824 O O . TYR A 1 478 ? 19.729 -49.770 -73.159 1.00 85.12 478 TYR A O 1
ATOM 3832 N N . THR A 1 479 ? 20.928 -48.528 -71.733 1.00 82.25 479 THR A N 1
ATOM 3833 C CA . THR A 1 479 ? 22.038 -48.326 -72.680 1.00 82.25 479 THR A CA 1
ATOM 3834 C C . THR A 1 479 ? 22.831 -49.607 -72.921 1.00 82.25 479 THR A C 1
ATOM 3836 O O . THR A 1 479 ? 23.205 -49.868 -74.058 1.00 82.25 479 THR A O 1
ATOM 3839 N N . ALA A 1 480 ? 23.046 -50.445 -71.903 1.00 79.50 480 ALA A N 1
ATOM 3840 C CA . ALA A 1 480 ? 23.716 -51.734 -72.076 1.00 79.50 480 ALA A CA 1
ATOM 3841 C C . ALA A 1 480 ? 22.895 -52.716 -72.930 1.00 79.50 480 ALA A C 1
ATOM 3843 O O . ALA A 1 480 ? 23.462 -53.404 -73.777 1.00 79.50 480 ALA A O 1
ATOM 3844 N N . VAL A 1 481 ? 21.572 -52.758 -72.740 1.00 79.56 481 VAL A N 1
ATOM 3845 C CA . VAL A 1 481 ? 20.663 -53.593 -73.543 1.00 79.56 481 VAL A CA 1
ATOM 3846 C C . VAL A 1 481 ? 20.600 -53.097 -74.990 1.00 79.56 481 VAL A C 1
ATOM 3848 O O . VAL A 1 481 ? 20.761 -53.896 -75.901 1.00 79.56 481 VAL A O 1
ATOM 3851 N N . LEU A 1 482 ? 20.465 -51.784 -75.213 1.00 75.00 482 LEU A N 1
ATOM 3852 C CA . LEU A 1 482 ? 20.405 -51.196 -76.560 1.00 75.00 482 LEU A CA 1
ATOM 3853 C C . LEU A 1 482 ? 21.731 -51.250 -77.338 1.00 75.00 482 LEU A C 1
ATOM 3855 O O . LEU A 1 482 ? 21.708 -51.113 -78.553 1.00 75.00 482 LEU A O 1
ATOM 3859 N N . CYS A 1 483 ? 22.872 -51.407 -76.661 1.00 69.19 483 CYS A N 1
ATOM 3860 C CA . CYS A 1 483 ? 24.186 -51.568 -77.298 1.00 69.19 483 CYS A CA 1
ATOM 3861 C C . CYS A 1 483 ? 24.614 -53.040 -77.462 1.00 69.19 483 CYS A C 1
ATOM 3863 O O . CYS A 1 483 ? 25.715 -53.284 -77.958 1.00 69.19 483 CYS A O 1
ATOM 3865 N N . SER A 1 484 ? 23.810 -54.000 -76.987 1.00 63.28 484 SER A N 1
ATOM 3866 C CA . SER A 1 484 ? 24.081 -55.444 -77.117 1.00 63.28 484 SER A CA 1
ATOM 3867 C C . SER A 1 484 ? 23.278 -56.121 -78.239 1.00 63.28 484 SER A C 1
ATOM 3869 O O . SER A 1 484 ? 23.547 -57.287 -78.531 1.00 63.28 484 SER A O 1
ATOM 3871 N N . ASP A 1 485 ? 22.342 -55.393 -78.855 1.00 53.16 485 ASP A N 1
ATOM 3872 C CA . ASP A 1 485 ? 21.719 -55.689 -80.156 1.00 53.16 485 ASP A CA 1
ATOM 3873 C C . ASP A 1 485 ? 22.440 -54.900 -81.264 1.00 53.16 485 ASP A C 1
ATOM 3875 O O . ASP A 1 485 ? 22.522 -55.416 -82.406 1.00 53.16 485 ASP A O 1
#

Secondary structure (DSSP, 8-state):
-HHHHHHHHHHHHTTHHHHHHHHHHHHHHHHHHHHHHTT--BSS-TTT--SSEEEEEPP--TT--HHHHHHHHHTTT---EE---TTS-EEEEE--SS--HHHHHHHHHHHHHHHHHTT--EEEE---SEEEE-TT-EEEEEEEEE--SS---EEEEEEEE-TTT--B-PPP------SS------EEEEEEEE--SS------SSSEEEEEE--SS-EEEEEEEEEEETTS-SPPEEEEEEEEES--TTEEEEEET--S--TT--SEEEEE-GGGB--SS-TTS----EEEEE-HHHH-SPEEEETTS-B--EEEEEETTEEEEE--S-EEEEETT-B-SEEES-BTTTTT-SSPPP-HHHHHHHHT-S-HHHHS-TTT---TTS--SS-------TTSB--EE-SSTTS--EEESS-EEEEEEEEE--TTT-SS--EEEEEEEEE----S-S---HHHHHHHHHHHHHHHHHHHHHHHHHTT-

Foldseek 3Di:
DVVVVVVVVVCVVCVHPVSQQVQLQLLQVLLVVLCVVVVWDWPDDPVPDDSFKTKTAQDPDPLGDVVQLQVQCVVVVHHWAFDPDPPGGITMDGQDDPHGNVNSVVSSVSSLLSCLVSVNFDFDWPADQEAEDWAFDWDWIKTWTDHHPPDAQKFKWKWKDDPPDIDIDGDDDPDPPDPDDDDIDIAIEIEHEDADPDDDDDDDPDHHYDYDHDDLDWDKMKMKMWIAGPVRPDDIDIDIHIYIYFDQPQKAKDWPPADPDQVPDDWDKDKQQQVQADPPDDPDDRRHIDIDIDDCVAANHAAEAALADWDDIWMFIDRNPHTDGTFFAKKFKDFPRRGNFKAWDDFLVLLVFPAAADDLVCLCVVPVDPDSLVSAAQVPHDGSNDDDPDDDCPPHPRRHGDRMAGPDPSGITMHGRDFAKTKMKMFGRHNNPTSDRHIGIHMHGYDYDPDPPPDPDVCNVVVVVVVVVVVVVVVVVVVVVVVVD